Protein AF-0000000068178787 (afdb_homodimer)

InterPro domains:
  IPR001452 SH3 domain [PF00018] (269-313)
  IPR001452 SH3 domain [PR00452] (266-276)
  IPR001452 SH3 domain [PR00452] (280-295)
  IPR001452 SH3 domain [PR00452] (308-320)
  IPR001452 SH3 domain [PS50002] (263-321)
  IPR001452 SH3 domain [SM00326] (266-321)
  IPR004148 BAR domain [PF03114] (19-208)
  IPR027267 AH/BAR domain superfamily [G3DSA:1.20.1270.60] (7-211)
  IPR027267 AH/BAR domain superfamily [SSF103657] (19-208)
  IPR036028 SH3-like domain superfamily [SSF50044] (265-320)
  IPR050384 Endophilin/SH3RF [PTHR14167] (143-318)

Structure (mmCIF, N/CA/C/O backbone):
data_AF-0000000068178787-model_v1
#
loop_
_entity.id
_entity.type
_entity.pdbx_description
1 polymer Endophilin-A1
#
loop_
_atom_site.group_PDB
_atom_site.id
_atom_site.type_symbol
_atom_site.label_atom_id
_atom_site.label_alt_id
_atom_site.label_comp_id
_atom_site.label_asym_id
_atom_site.label_entity_id
_atom_site.label_seq_id
_atom_site.pdbx_PDB_ins_code
_atom_site.Cartn_x
_atom_site.Cartn_y
_atom_site.Cartn_z
_atom_site.occupancy
_atom_site.B_iso_or_equiv
_atom_site.auth_seq_id
_atom_site.auth_comp_id
_atom_site.auth_asym_id
_atom_site.auth_atom_id
_atom_site.pdbx_PDB_model_num
ATOM 1 N N . MET A 1 1 ? -10.25 -44.875 -16.156 1 37.03 1 MET A N 1
ATOM 2 C CA . MET A 1 1 ? -9.094 -44.156 -16.672 1 37.03 1 MET A CA 1
ATOM 3 C C . MET A 1 1 ? -9.484 -42.75 -17.156 1 37.03 1 MET A C 1
ATOM 5 O O . MET A 1 1 ? -8.742 -41.781 -16.984 1 37.03 1 MET A O 1
ATOM 9 N N . SER A 1 2 ? -10.695 -42.781 -17.656 1 43.5 2 SER A N 1
ATOM 10 C CA . SER A 1 2 ? -11.211 -41.562 -18.25 1 43.5 2 SER A CA 1
ATOM 11 C C . SER A 1 2 ? -11.438 -40.5 -17.172 1 43.5 2 SER A C 1
ATOM 13 O O . SER A 1 2 ? -11.094 -39.312 -17.375 1 43.5 2 SER A O 1
ATOM 15 N N . ARG A 1 3 ? -11.859 -41.031 -16.031 1 43.38 3 ARG A N 1
ATOM 16 C CA . ARG A 1 3 ? -12.227 -40.062 -15 1 43.38 3 ARG A CA 1
ATOM 17 C C . ARG A 1 3 ? -10.984 -39.469 -14.359 1 43.38 3 ARG A C 1
ATOM 19 O O . ARG A 1 3 ? -10.953 -38.281 -14.07 1 43.38 3 ARG A O 1
ATOM 26 N N . ILE A 1 4 ? -9.977 -40.219 -14.102 1 42.78 4 ILE A N 1
ATOM 27 C CA . ILE A 1 4 ? -8.727 -39.75 -13.5 1 42.78 4 ILE A CA 1
ATOM 28 C C . ILE A 1 4 ? -8.008 -38.812 -14.461 1 42.78 4 ILE A C 1
ATOM 30 O O . ILE A 1 4 ? -7.469 -37.781 -14.047 1 42.78 4 ILE A O 1
ATOM 34 N N . LYS A 1 5 ? -8.086 -39.188 -15.734 1 51.53 5 LYS A N 1
ATOM 35 C CA . LYS A 1 5 ? -7.512 -38.312 -16.75 1 51.53 5 LYS A CA 1
ATOM 36 C C . LYS A 1 5 ? -8.227 -36.969 -16.781 1 51.53 5 LYS A C 1
ATOM 38 O O . LYS A 1 5 ? -7.586 -35.906 -16.891 1 51.53 5 LYS A O 1
ATOM 43 N N . ALA A 1 6 ? -9.492 -37.125 -16.562 1 47.66 6 ALA A N 1
ATOM 44 C CA . ALA A 1 6 ? -10.297 -35.906 -16.578 1 47.66 6 ALA A CA 1
ATOM 45 C C . ALA A 1 6 ? -9.992 -35.031 -15.367 1 47.66 6 ALA A C 1
ATOM 47 O O . ALA A 1 6 ? -9.875 -33.812 -15.492 1 47.66 6 ALA A O 1
ATOM 48 N N . LYS A 1 7 ? -9.805 -35.719 -14.273 1 54.91 7 LYS A N 1
ATOM 49 C CA . LYS A 1 7 ? -9.508 -35 -13.047 1 54.91 7 LYS A CA 1
ATOM 50 C C . LYS A 1 7 ? -8.125 -34.344 -13.117 1 54.91 7 LYS A C 1
ATOM 52 O O . LYS A 1 7 ? -7.949 -33.188 -12.688 1 54.91 7 LYS A O 1
ATOM 57 N N . LEU A 1 8 ? -7.215 -35.094 -13.625 1 57.62 8 LEU A N 1
ATOM 58 C CA . LEU A 1 8 ? -5.867 -34.562 -13.766 1 57.62 8 LEU A CA 1
ATOM 59 C C . LEU A 1 8 ? -5.848 -33.375 -14.742 1 57.62 8 LEU A C 1
ATOM 61 O O . LEU A 1 8 ? -5.148 -32.406 -14.523 1 57.62 8 LEU A O 1
ATOM 65 N N . HIS A 1 9 ? -6.613 -33.625 -15.859 1 59.75 9 HIS A N 1
ATOM 66 C CA . HIS A 1 9 ? -6.688 -32.562 -16.844 1 59.75 9 HIS A CA 1
ATOM 67 C C . HIS A 1 9 ? -7.289 -31.297 -16.25 1 59.75 9 HIS A C 1
ATOM 69 O O . HIS A 1 9 ? -6.809 -30.203 -16.5 1 59.75 9 HIS A O 1
ATOM 75 N N . PHE A 1 10 ? -8.266 -31.5 -15.453 1 58.44 10 PHE A N 1
ATOM 76 C CA . PHE A 1 10 ? -8.922 -30.359 -14.82 1 58.44 10 PHE A CA 1
ATOM 77 C C . PHE A 1 10 ? -7.98 -29.672 -13.836 1 58.44 10 PHE A C 1
ATOM 79 O O . PHE A 1 10 ? -7.844 -28.453 -13.852 1 58.44 10 PHE A O 1
ATOM 86 N N . ASP A 1 11 ? -7.184 -30.406 -13.148 1 75.75 11 ASP A N 1
ATOM 87 C CA . ASP A 1 11 ? -6.285 -29.859 -12.141 1 75.75 11 ASP A CA 1
ATOM 88 C C . ASP A 1 11 ? -5.137 -29.078 -12.781 1 75.75 11 ASP A C 1
ATOM 90 O O . ASP A 1 11 ? -4.793 -27.984 -12.336 1 75.75 11 ASP A O 1
ATOM 94 N N . LEU A 1 12 ? -4.805 -29.562 -14 1 83.75 12 LEU A N 1
ATOM 95 C CA . LEU A 1 12 ? -3.68 -28.922 -14.664 1 83.75 12 LEU A CA 1
ATOM 96 C C . LEU A 1 12 ? -4.09 -27.562 -15.234 1 83.75 12 LEU A C 1
ATOM 98 O O . LEU A 1 12 ? -3.309 -26.609 -15.203 1 83.75 12 LEU A O 1
ATOM 102 N N . SER A 1 13 ? -5.285 -27.578 -15.766 1 86.81 13 SER A N 1
ATOM 103 C CA . SER A 1 13 ? -5.797 -26.328 -16.328 1 86.81 13 SER A CA 1
ATOM 104 C C . SER A 1 13 ? -5.961 -25.266 -15.25 1 86.81 13 SER A C 1
ATOM 106 O O . SER A 1 13 ? -5.594 -24.109 -15.453 1 86.81 13 SER A O 1
ATOM 108 N N . GLU A 1 14 ? -6.504 -25.656 -14.164 1 89.62 14 GLU A N 1
ATOM 109 C CA . GLU A 1 14 ? -6.688 -24.719 -13.047 1 89.62 14 GLU A CA 1
ATOM 110 C C . GLU A 1 14 ? -5.344 -24.266 -12.492 1 89.62 14 GLU A C 1
ATOM 112 O O . GLU A 1 14 ? -5.188 -23.094 -12.125 1 89.62 14 GLU A O 1
ATOM 117 N N . CYS A 1 15 ? -4.391 -25.188 -12.414 1 91.88 15 CYS A N 1
ATOM 118 C CA . CYS A 1 15 ? -3.045 -24.844 -11.969 1 91.88 15 CYS A CA 1
ATOM 119 C C . CYS A 1 15 ? -2.408 -23.812 -12.898 1 91.88 15 CYS A C 1
ATOM 121 O O . CYS A 1 15 ? -1.79 -22.844 -12.438 1 91.88 15 CYS A O 1
ATOM 123 N N . LYS A 1 16 ? -2.596 -24.031 -14.172 1 92.62 16 LYS A N 1
ATOM 124 C CA . LYS A 1 16 ? -2.055 -23.094 -15.156 1 92.62 16 LYS A CA 1
ATOM 125 C C . LYS A 1 16 ? -2.662 -21.703 -14.984 1 92.62 16 LYS A C 1
ATOM 127 O O . LYS A 1 16 ? -1.945 -20.703 -14.992 1 92.62 16 LYS A O 1
ATOM 132 N N . LYS A 1 17 ? -3.982 -21.625 -14.82 1 92.88 17 LYS A N 1
ATOM 133 C CA . LYS A 1 17 ? -4.676 -20.359 -14.641 1 92.88 17 LYS A CA 1
ATOM 134 C C . LYS A 1 17 ? -4.172 -19.625 -13.391 1 92.88 17 LYS A C 1
ATOM 136 O O . LYS A 1 17 ? -3.951 -18.422 -13.422 1 92.88 17 LYS A O 1
ATOM 141 N N . PHE A 1 18 ? -4.02 -20.375 -12.344 1 96.12 18 PHE A N 1
ATOM 142 C CA . PHE A 1 18 ? -3.562 -19.781 -11.086 1 96.12 18 PHE A CA 1
ATOM 143 C C . PHE A 1 18 ? -2.201 -19.125 -11.266 1 96.12 18 PHE A C 1
ATOM 145 O O . PHE A 1 18 ? -2.043 -17.938 -10.992 1 96.12 18 PHE A O 1
ATOM 152 N N . TYR A 1 19 ? -1.254 -19.859 -11.758 1 95.88 19 TYR A N 1
ATOM 153 C CA . TYR A 1 19 ? 0.117 -19.375 -11.828 1 95.88 19 TYR A CA 1
ATOM 154 C C . TYR A 1 19 ? 0.273 -18.344 -12.938 1 95.88 19 TYR A C 1
ATOM 156 O O . TYR A 1 19 ? 1.113 -17.438 -12.844 1 95.88 19 TYR A O 1
ATOM 164 N N . ALA A 1 20 ? -0.56 -18.438 -13.961 1 93.88 20 ALA A N 1
ATOM 165 C CA . ALA A 1 20 ? -0.489 -17.5 -15.07 1 93.88 20 ALA A CA 1
ATOM 166 C C . ALA A 1 20 ? -0.923 -16.094 -14.625 1 93.88 20 ALA A C 1
ATOM 168 O O . ALA A 1 20 ? -0.402 -15.094 -15.117 1 93.88 20 ALA A O 1
ATOM 169 N N . HIS A 1 21 ? -1.849 -15.992 -13.656 1 95.19 21 HIS A N 1
ATOM 170 C CA . HIS A 1 21 ? -2.412 -14.703 -13.273 1 95.19 21 HIS A CA 1
ATOM 171 C C . HIS A 1 21 ? -1.887 -14.25 -11.922 1 95.19 21 HIS A C 1
ATOM 173 O O . HIS A 1 21 ? -2.191 -13.141 -11.469 1 95.19 21 HIS A O 1
ATOM 179 N N . LEU A 1 22 ? -1.117 -15.031 -11.305 1 96.19 22 LEU A N 1
ATOM 180 C CA . LEU A 1 22 ? -0.628 -14.719 -9.969 1 96.19 22 LEU A CA 1
ATOM 181 C C . LEU A 1 22 ? 0.175 -13.422 -9.977 1 96.19 22 LEU A C 1
ATOM 183 O O . LEU A 1 22 ? -0.003 -12.57 -9.094 1 96.19 22 LEU A O 1
ATOM 187 N N . GLU A 1 23 ? 1.021 -13.273 -10.969 1 95.44 23 GLU A N 1
ATOM 188 C CA . GLU A 1 23 ? 1.86 -12.086 -11.039 1 95.44 23 GLU A CA 1
ATOM 189 C C . GLU A 1 23 ? 1.015 -10.82 -11.148 1 95.44 23 GLU A C 1
ATOM 191 O O . GLU A 1 23 ? 1.247 -9.852 -10.422 1 95.44 23 GLU A O 1
ATOM 196 N N . SER A 1 24 ? 0.072 -10.781 -12.031 1 92.62 24 SER A N 1
ATOM 197 C CA . SER A 1 24 ? -0.765 -9.602 -12.234 1 92.62 24 SER A CA 1
ATOM 198 C C . SER A 1 24 ? -1.575 -9.266 -10.992 1 92.62 24 SER A C 1
ATOM 200 O O . SER A 1 24 ? -1.652 -8.109 -10.586 1 92.62 24 SER A O 1
ATOM 202 N N . LYS A 1 25 ? -2.125 -10.273 -10.352 1 93.81 25 LYS A N 1
ATOM 203 C CA . LYS A 1 25 ? -2.957 -10.062 -9.172 1 93.81 25 LYS A CA 1
ATOM 204 C C . LYS A 1 25 ? -2.121 -9.586 -7.988 1 93.81 25 LYS A C 1
ATOM 206 O O . LYS A 1 25 ? -2.533 -8.68 -7.258 1 93.81 25 LYS A O 1
ATOM 211 N N . MET A 1 26 ? -0.993 -10.188 -7.797 1 95.06 26 MET A N 1
ATOM 212 C CA . MET A 1 26 ? -0.122 -9.797 -6.691 1 95.06 26 MET A CA 1
ATOM 213 C C . MET A 1 26 ? 0.46 -8.406 -6.922 1 95.06 26 MET A C 1
ATOM 215 O O . MET A 1 26 ? 0.649 -7.641 -5.973 1 95.06 26 MET A O 1
ATOM 219 N N . THR A 1 27 ? 0.752 -8.078 -8.164 1 92.19 27 THR A N 1
ATOM 220 C CA . THR A 1 27 ? 1.307 -6.77 -8.492 1 92.19 27 THR A CA 1
ATOM 221 C C . THR A 1 27 ? 0.309 -5.664 -8.156 1 92.19 27 THR A C 1
ATOM 223 O O . THR A 1 27 ? 0.702 -4.566 -7.75 1 92.19 27 THR A O 1
ATOM 226 N N . ARG A 1 28 ? -0.968 -5.906 -8.234 1 89.62 28 ARG A N 1
ATOM 227 C CA . ARG A 1 28 ? -1.987 -4.938 -7.848 1 89.62 28 ARG A CA 1
ATOM 228 C C . ARG A 1 28 ? -1.914 -4.629 -6.355 1 89.62 28 ARG A C 1
ATOM 230 O O . ARG A 1 28 ? -2.199 -3.506 -5.934 1 89.62 28 ARG A O 1
ATOM 237 N N . VAL A 1 29 ? -1.567 -5.621 -5.598 1 92.88 29 VAL A N 1
ATOM 238 C CA . VAL A 1 29 ? -1.413 -5.445 -4.156 1 92.88 29 VAL A CA 1
ATOM 239 C C . VAL A 1 29 ? -0.143 -4.648 -3.867 1 92.88 29 VAL A C 1
ATOM 241 O O . VAL A 1 29 ? -0.14 -3.768 -3.006 1 92.88 29 VAL A O 1
ATOM 244 N N . LEU A 1 30 ? 0.899 -4.969 -4.656 1 92.62 30 LEU A N 1
ATOM 245 C CA . LEU A 1 30 ? 2.209 -4.367 -4.43 1 92.62 30 LEU A CA 1
ATOM 246 C C . LEU A 1 30 ? 2.244 -2.928 -4.938 1 92.62 30 LEU A C 1
ATOM 248 O O . LEU A 1 30 ? 2.85 -2.059 -4.309 1 92.62 30 LEU A O 1
ATOM 252 N N . ARG A 1 31 ? 1.591 -2.738 -6.086 1 87.88 31 ARG A N 1
ATOM 253 C CA . ARG A 1 31 ? 1.564 -1.456 -6.781 1 87.88 31 ARG A CA 1
ATOM 254 C C . ARG A 1 31 ? 0.132 -1.023 -7.078 1 87.88 31 ARG A C 1
ATOM 256 O O . ARG A 1 31 ? -0.305 -1.052 -8.227 1 87.88 31 ARG A O 1
ATOM 263 N N . PRO A 1 32 ? -0.555 -0.647 -5.949 1 79.81 32 PRO A N 1
ATOM 264 C CA . PRO A 1 32 ? -1.96 -0.293 -6.156 1 79.81 32 PRO A CA 1
ATOM 265 C C . PRO A 1 32 ? -2.131 0.963 -7.008 1 79.81 32 PRO A C 1
ATOM 267 O O . PRO A 1 32 ? -3.221 1.217 -7.531 1 79.81 32 PRO A O 1
ATOM 270 N N . THR A 1 33 ? -1.214 1.48 -7.805 1 58.75 33 THR A N 1
ATOM 271 C CA . THR A 1 33 ? -1.286 2.793 -8.438 1 58.75 33 THR A CA 1
ATOM 272 C C . THR A 1 33 ? -2.535 2.908 -9.305 1 58.75 33 THR A C 1
ATOM 274 O O . THR A 1 33 ? -3.121 1.896 -9.695 1 58.75 33 THR A O 1
ATOM 277 N N . ARG A 1 34 ? -2.863 4.242 -9.664 1 49.75 34 ARG A N 1
ATOM 278 C CA . ARG A 1 34 ? -3.979 4.859 -10.375 1 49.75 34 ARG A CA 1
ATOM 279 C C . ARG A 1 34 ? -4.242 4.156 -11.703 1 49.75 34 ARG A C 1
ATOM 281 O O . ARG A 1 34 ? -3.307 3.824 -12.43 1 49.75 34 ARG A O 1
ATOM 288 N N . HIS A 1 35 ? -5.238 3.367 -11.789 1 40.91 35 HIS A N 1
ATOM 289 C CA . HIS A 1 35 ? -5.684 2.779 -13.047 1 40.91 35 HIS A CA 1
ATOM 290 C C . HIS A 1 35 ? -5.293 3.652 -14.234 1 40.91 35 HIS A C 1
ATOM 292 O O . HIS A 1 35 ? -5.566 3.303 -15.383 1 40.91 35 HIS A O 1
ATOM 298 N N . LEU A 1 36 ? -5.613 5.098 -14.031 1 37.09 36 LEU A N 1
ATOM 299 C CA . LEU A 1 36 ? -5.914 5.582 -15.375 1 37.09 36 LEU A CA 1
ATOM 300 C C . LEU A 1 36 ? -4.852 5.121 -16.375 1 37.09 36 LEU A C 1
ATOM 302 O O . LEU A 1 36 ? -5.18 4.625 -17.453 1 37.09 36 LEU A O 1
ATOM 306 N N . HIS A 1 37 ? -3.814 6.078 -16.531 1 34.56 37 HIS A N 1
ATOM 307 C CA . HIS A 1 37 ? -3.27 6.188 -17.891 1 34.56 37 HIS A CA 1
ATOM 308 C C . HIS A 1 37 ? -2.559 4.906 -18.297 1 34.56 37 HIS A C 1
ATOM 310 O O . HIS A 1 37 ? -2.818 4.367 -19.375 1 34.56 37 HIS A O 1
ATOM 316 N N . SER A 1 38 ? -1.094 4.938 -18.25 1 33.56 38 SER A N 1
ATOM 317 C CA . SER A 1 38 ? -0.209 4.273 -19.203 1 33.56 38 SER A CA 1
ATOM 318 C C . SER A 1 38 ? -0.118 2.779 -18.922 1 33.56 38 SER A C 1
ATOM 320 O O . SER A 1 38 ? 0.329 2.369 -17.844 1 33.56 38 SER A O 1
ATOM 322 N N . GLN A 1 39 ? -1.189 1.988 -19.094 1 35.25 39 GLN A N 1
ATOM 323 C CA . GLN A 1 39 ? -0.783 0.656 -19.516 1 35.25 39 GLN A CA 1
ATOM 324 C C . GLN A 1 39 ? 0.658 0.658 -20.031 1 35.25 39 GLN A C 1
ATOM 326 O O . GLN A 1 39 ? 0.902 0.819 -21.219 1 35.25 39 GLN A O 1
ATOM 331 N N . VAL A 1 40 ? 1.547 1.352 -19.547 1 34.66 40 VAL A N 1
ATOM 332 C CA . VAL A 1 40 ? 2.861 1.039 -20.094 1 34.66 40 VAL A CA 1
ATOM 333 C C . VAL A 1 40 ? 3.078 -0.472 -20.078 1 34.66 40 VAL A C 1
ATOM 335 O O . VAL A 1 40 ? 3.076 -1.102 -19.031 1 34.66 40 VAL A O 1
ATOM 338 N N . PRO A 1 41 ? 2.582 -1.075 -21.094 1 33.91 41 PRO A N 1
ATOM 339 C CA . PRO A 1 41 ? 3.045 -2.463 -21.188 1 33.91 41 PRO A CA 1
ATOM 340 C C . PRO A 1 41 ? 4.371 -2.688 -20.453 1 33.91 41 PRO A C 1
ATOM 342 O O . PRO A 1 41 ? 5.234 -1.809 -20.453 1 33.91 41 PRO A O 1
ATOM 345 N N . LEU A 1 42 ? 4.352 -3.494 -19.328 1 37.94 42 LEU A N 1
ATOM 346 C CA . LEU A 1 42 ? 5.691 -3.979 -19.016 1 37.94 42 LEU A CA 1
ATOM 347 C C . LEU A 1 42 ? 6.551 -4.047 -20.281 1 37.94 42 LEU A C 1
ATOM 349 O O . LEU A 1 42 ? 6.27 -4.832 -21.188 1 37.94 42 LEU A O 1
ATOM 353 N N . LEU A 1 43 ? 6.781 -3 -20.969 1 35.72 43 LEU A N 1
ATOM 354 C CA . LEU A 1 43 ? 7.676 -3.174 -22.109 1 35.72 43 LEU A CA 1
ATOM 355 C C . LEU A 1 43 ? 8.664 -4.309 -21.859 1 35.72 43 LEU A C 1
ATOM 357 O O . LEU A 1 43 ? 9.172 -4.461 -20.734 1 35.72 43 LEU A O 1
ATOM 361 N N . LYS A 1 44 ? 8.602 -5.359 -22.688 1 36 44 LYS A N 1
ATOM 362 C CA . LYS A 1 44 ? 9.586 -6.43 -22.844 1 36 44 LYS A CA 1
ATOM 363 C C . LYS A 1 44 ? 10.969 -5.988 -22.359 1 36 44 LYS A C 1
ATOM 365 O O . LYS A 1 44 ? 11.883 -6.805 -22.25 1 36 44 LYS A O 1
ATOM 370 N N . ASN A 1 45 ? 11.477 -4.727 -22.781 1 34.91 45 ASN A N 1
ATOM 371 C CA . ASN A 1 45 ? 12.859 -4.441 -22.438 1 34.91 45 ASN A CA 1
ATOM 372 C C . ASN A 1 45 ? 13.039 -4.203 -20.938 1 34.91 45 ASN A C 1
ATOM 374 O O . ASN A 1 45 ? 12.086 -3.809 -20.25 1 34.91 45 ASN A O 1
ATOM 378 N N . ASN A 1 46 ? 14.117 -4.664 -20.281 1 35.69 46 ASN A N 1
ATOM 379 C CA . ASN A 1 46 ? 14.719 -4.672 -18.953 1 35.69 46 ASN A CA 1
ATOM 380 C C . ASN A 1 46 ? 14.375 -3.404 -18.172 1 35.69 46 ASN A C 1
ATOM 382 O O . ASN A 1 46 ? 15.062 -3.061 -17.203 1 35.69 46 ASN A O 1
ATOM 386 N N . LYS A 1 47 ? 13.898 -2.369 -18.828 1 39.88 47 LYS A N 1
ATOM 387 C CA . LYS A 1 47 ? 13.914 -1.186 -17.984 1 39.88 47 LYS A CA 1
ATOM 388 C C . LYS A 1 47 ? 12.797 -1.243 -16.938 1 39.88 47 LYS A C 1
ATOM 390 O O . LYS A 1 47 ? 11.617 -1.322 -17.281 1 39.88 47 LYS A O 1
ATOM 395 N N . GLN A 1 48 ? 12.883 -1.915 -15.781 1 45.59 48 GLN A N 1
ATOM 396 C CA . GLN A 1 48 ? 12.148 -1.765 -14.539 1 45.59 48 GLN A CA 1
ATOM 397 C C . GLN A 1 48 ? 11.438 -0.413 -14.477 1 45.59 48 GLN A C 1
ATOM 399 O O . GLN A 1 48 ? 12.086 0.628 -14.359 1 45.59 48 GLN A O 1
ATOM 404 N N . GLU A 1 49 ? 10.555 -0.09 -15.219 1 52.34 49 GLU A N 1
ATOM 405 C CA . GLU A 1 49 ? 9.852 1.187 -15.102 1 52.34 49 GLU A CA 1
ATOM 406 C C . GLU A 1 49 ? 9.578 1.533 -13.641 1 52.34 49 GLU A C 1
ATOM 408 O O . GLU A 1 49 ? 9.109 0.691 -12.875 1 52.34 49 GLU A O 1
ATOM 413 N N . ASN A 1 50 ? 10.32 2.469 -13.102 1 64.25 50 ASN A N 1
ATOM 414 C CA . ASN A 1 50 ? 10.32 3.004 -11.742 1 64.25 50 ASN A CA 1
ATOM 415 C C . ASN A 1 50 ? 8.922 3.396 -11.289 1 64.25 50 ASN A C 1
ATOM 417 O O . ASN A 1 50 ? 8.336 4.34 -11.82 1 64.25 50 ASN A O 1
ATOM 421 N N . TYR A 1 51 ? 8.094 2.449 -10.75 1 81.19 51 TYR A N 1
ATOM 422 C CA . TYR A 1 51 ? 6.812 2.756 -10.133 1 81.19 51 TYR A CA 1
ATOM 423 C C . TYR A 1 51 ? 6.949 3.885 -9.117 1 81.19 51 TYR A C 1
ATOM 425 O O . TYR A 1 51 ? 7.867 3.879 -8.297 1 81.19 51 TYR A O 1
ATOM 433 N N . ASN A 1 52 ? 6.109 4.836 -9.398 1 84.56 52 ASN A N 1
ATOM 434 C CA . ASN A 1 52 ? 6.105 5.949 -8.453 1 84.56 52 ASN A CA 1
ATOM 435 C C . ASN A 1 52 ? 5.195 5.68 -7.266 1 84.56 52 ASN A C 1
ATOM 437 O O . ASN A 1 52 ? 3.992 5.945 -7.324 1 84.56 52 ASN A O 1
ATOM 441 N N . TYR A 1 53 ? 5.758 5.215 -6.242 1 91.38 53 TYR A N 1
ATOM 442 C CA . TYR A 1 53 ? 5.012 4.914 -5.027 1 91.38 53 TYR A CA 1
ATOM 443 C C . TYR A 1 53 ? 4.449 6.184 -4.402 1 91.38 53 TYR A C 1
ATOM 445 O O . TYR A 1 53 ? 5.074 7.246 -4.469 1 91.38 53 TYR A O 1
ATOM 453 N N . GLU A 1 54 ? 3.273 6.125 -3.828 1 91.94 54 GLU A N 1
ATOM 454 C CA . GLU A 1 54 ? 2.609 7.281 -3.234 1 91.94 54 GLU A CA 1
ATOM 455 C C . GLU A 1 54 ? 3.477 7.922 -2.156 1 91.94 54 GLU A C 1
ATOM 457 O O . GLU A 1 54 ? 3.4 9.133 -1.927 1 91.94 54 GLU A O 1
ATOM 462 N N . GLU A 1 55 ? 4.32 7.113 -1.508 1 95 55 GLU A N 1
ATOM 463 C CA . GLU A 1 55 ? 5.234 7.629 -0.493 1 95 55 GLU A CA 1
ATOM 464 C C . GLU A 1 55 ? 6.18 8.672 -1.082 1 95 55 GLU A C 1
ATOM 466 O O . GLU A 1 55 ? 6.566 9.625 -0.4 1 95 55 GLU A O 1
ATOM 471 N N . LYS A 1 56 ? 6.562 8.5 -2.342 1 93.25 56 LYS A N 1
ATOM 472 C CA . LYS A 1 56 ? 7.441 9.477 -2.98 1 93.25 56 LYS A CA 1
ATOM 473 C C . LYS A 1 56 ? 6.738 10.82 -3.15 1 93.25 56 LYS A C 1
ATOM 475 O O . LYS A 1 56 ? 7.336 11.875 -2.914 1 93.25 56 LYS A O 1
ATOM 480 N N . SER A 1 57 ? 5.477 10.734 -3.576 1 91.31 57 SER A N 1
ATOM 481 C CA . SER A 1 57 ? 4.688 11.953 -3.684 1 91.31 57 SER A CA 1
ATOM 482 C C . SER A 1 57 ? 4.516 12.625 -2.324 1 91.31 57 SER A C 1
ATOM 484 O O . SER A 1 57 ? 4.578 13.852 -2.219 1 91.31 57 SER A O 1
ATOM 486 N N . PHE A 1 58 ? 4.277 11.844 -1.333 1 96.5 58 PHE A N 1
ATOM 487 C CA . PHE A 1 58 ? 4.129 12.367 0.019 1 96.5 58 PHE A CA 1
ATOM 488 C C . PHE A 1 58 ? 5.418 13.031 0.488 1 96.5 58 PHE A C 1
ATOM 490 O O . PHE A 1 58 ? 5.383 14.094 1.112 1 96.5 58 PHE A O 1
ATOM 497 N N . VAL A 1 59 ? 6.574 12.43 0.173 1 96.69 59 VAL A N 1
ATOM 498 C CA . VAL A 1 59 ? 7.883 12.992 0.492 1 96.69 59 VAL A CA 1
ATOM 499 C C . VAL A 1 59 ? 8.039 14.352 -0.186 1 96.69 59 VAL A C 1
ATOM 501 O O . VAL A 1 59 ? 8.516 15.312 0.431 1 96.69 59 VAL A O 1
ATOM 504 N N . GLY A 1 60 ? 7.637 14.422 -1.429 1 93.62 60 GLY A N 1
ATOM 505 C CA . GLY A 1 60 ? 7.68 15.695 -2.129 1 93.62 60 GLY A CA 1
ATOM 506 C C . GLY A 1 60 ? 6.855 16.781 -1.453 1 93.62 60 GLY A C 1
ATOM 507 O O . GLY A 1 60 ? 7.309 17.906 -1.315 1 93.62 60 GLY A O 1
ATOM 508 N N . TYR A 1 61 ? 5.676 16.359 -0.971 1 95.06 61 TYR A N 1
ATOM 509 C CA . TYR A 1 61 ? 4.805 17.281 -0.24 1 95.06 61 TYR A CA 1
ATOM 510 C C . TYR A 1 61 ? 5.477 17.766 1.039 1 95.06 61 TYR A C 1
ATOM 512 O O . TYR A 1 61 ? 5.488 18.969 1.322 1 95.06 61 TYR A O 1
ATOM 520 N N . LEU A 1 62 ? 6.07 16.844 1.785 1 96.88 62 LEU A N 1
ATOM 521 C CA . LEU A 1 62 ? 6.711 17.188 3.051 1 96.88 62 LEU A CA 1
ATOM 522 C C . LEU A 1 62 ? 7.91 18.094 2.826 1 96.88 62 LEU A C 1
ATOM 524 O O . LEU A 1 62 ? 8.109 19.062 3.57 1 96.88 62 LEU A O 1
ATOM 528 N N . LYS A 1 63 ? 8.688 17.859 1.814 1 95.19 63 LYS A N 1
ATOM 529 C CA . LYS A 1 63 ? 9.898 18.625 1.527 1 95.19 63 LYS A CA 1
ATOM 530 C C . LYS A 1 63 ? 9.578 20.078 1.23 1 95.19 63 LYS A C 1
ATOM 532 O O . LYS A 1 63 ? 10.344 20.984 1.587 1 95.19 63 LYS A O 1
ATOM 537 N N . ARG A 1 64 ? 8.461 20.297 0.64 1 93 64 ARG A N 1
ATOM 538 C CA . ARG A 1 64 ? 8.047 21.656 0.329 1 93 64 ARG A CA 1
ATOM 539 C C . ARG A 1 64 ? 7.898 22.484 1.6 1 93 64 ARG A C 1
ATOM 541 O O . ARG A 1 64 ? 8.25 23.672 1.618 1 93 64 ARG A O 1
ATOM 548 N N . PHE A 1 65 ? 7.48 21.828 2.609 1 92.44 65 PHE A N 1
ATOM 549 C CA . PHE A 1 65 ? 7.195 22.578 3.828 1 92.44 65 PHE A CA 1
ATOM 550 C C . PHE A 1 65 ? 8.414 22.594 4.742 1 92.44 65 PHE A C 1
ATOM 552 O O . PHE A 1 65 ? 8.492 23.422 5.656 1 92.44 65 PHE A O 1
ATOM 559 N N . CYS A 1 66 ? 9.344 21.766 4.559 1 90.19 66 CYS A N 1
ATOM 560 C CA . CYS A 1 66 ? 10.602 21.828 5.309 1 90.19 66 CYS A CA 1
ATOM 561 C C . CYS A 1 66 ? 11.344 23.125 5.023 1 90.19 66 CYS A C 1
ATOM 563 O O . CYS A 1 66 ? 12.023 23.656 5.898 1 90.19 66 CYS A O 1
ATOM 565 N N . ASP A 1 67 ? 11.125 23.656 3.908 1 83.12 67 ASP A N 1
ATOM 566 C CA . ASP A 1 67 ? 11.82 24.875 3.496 1 83.12 67 ASP A CA 1
ATOM 567 C C . ASP A 1 67 ? 11.109 26.125 4.023 1 83.12 67 ASP A C 1
ATOM 569 O O . ASP A 1 67 ? 11.742 27.156 4.246 1 83.12 67 ASP A O 1
ATOM 573 N N . SER A 1 68 ? 9.852 25.953 4.289 1 84.44 68 SER A N 1
ATOM 574 C CA . SER A 1 68 ? 9.055 27.125 4.59 1 84.44 68 SER A CA 1
ATOM 575 C C . SER A 1 68 ? 8.742 27.219 6.082 1 84.44 68 SER A C 1
ATOM 577 O O . SER A 1 68 ? 8.508 28.312 6.605 1 84.44 68 SER A O 1
ATOM 579 N N . LEU A 1 69 ? 8.703 26.062 6.699 1 87.44 69 LEU A N 1
ATOM 580 C CA . LEU A 1 69 ? 8.367 26.062 8.117 1 87.44 69 LEU A CA 1
ATOM 581 C C . LEU A 1 69 ? 9.625 26.141 8.977 1 87.44 69 LEU A C 1
ATOM 583 O O . LEU A 1 69 ? 10.734 25.891 8.5 1 87.44 69 LEU A O 1
ATOM 587 N N . THR A 1 70 ? 9.43 26.656 10.188 1 83.69 70 THR A N 1
ATOM 588 C CA . THR A 1 70 ? 10.523 26.75 11.148 1 83.69 70 THR A CA 1
ATOM 589 C C . THR A 1 70 ? 10.148 26.078 12.469 1 83.69 70 THR A C 1
ATOM 591 O O . THR A 1 70 ? 9.016 25.625 12.633 1 83.69 70 THR A O 1
ATOM 594 N N . GLY A 1 71 ? 11.164 25.797 13.328 1 88.19 71 GLY A N 1
ATOM 595 C CA . GLY A 1 71 ? 10.914 25.266 14.648 1 88.19 71 GLY A CA 1
ATOM 596 C C . GLY A 1 71 ? 11.023 23.75 14.711 1 88.19 71 GLY A C 1
ATOM 597 O O . GLY A 1 71 ? 11.672 23.141 13.859 1 88.19 71 GLY A O 1
ATOM 598 N N . HIS A 1 72 ? 10.469 23.203 15.719 1 93.62 72 HIS A N 1
ATOM 599 C CA . HIS A 1 72 ? 10.586 21.766 15.961 1 93.62 72 HIS A CA 1
ATOM 600 C C . HIS A 1 72 ? 9.648 20.969 15.047 1 93.62 72 HIS A C 1
ATOM 602 O O . HIS A 1 72 ? 9.906 19.812 14.758 1 93.62 72 HIS A O 1
ATOM 608 N N . VAL A 1 73 ? 8.609 21.641 14.562 1 94.62 73 VAL A N 1
ATOM 609 C CA . VAL A 1 73 ? 7.723 20.984 13.602 1 94.62 73 VAL A CA 1
ATOM 610 C C . VAL A 1 73 ? 8.484 20.703 12.312 1 94.62 73 VAL A C 1
ATOM 612 O O . VAL A 1 73 ? 8.32 19.641 11.711 1 94.62 73 VAL A O 1
ATOM 615 N N . ARG A 1 74 ? 9.25 21.641 11.883 1 94.5 74 ARG A N 1
ATOM 616 C CA . ARG A 1 74 ? 10.086 21.422 10.703 1 94.5 74 ARG A CA 1
ATOM 617 C C . ARG A 1 74 ? 10.984 20.203 10.883 1 94.5 74 ARG A C 1
ATOM 619 O O . ARG A 1 74 ? 11.125 19.391 9.969 1 94.5 74 ARG A O 1
ATOM 626 N N . GLU A 1 75 ? 11.602 20.094 12.055 1 96.19 75 GLU A N 1
ATOM 627 C CA . GLU A 1 75 ? 12.453 18.953 12.352 1 96.19 75 GLU A CA 1
ATOM 628 C C . GLU A 1 75 ? 11.672 17.641 12.266 1 96.19 75 GLU A C 1
ATOM 630 O O . GLU A 1 75 ? 12.18 16.641 11.758 1 96.19 75 GLU A O 1
ATOM 635 N N . ALA A 1 76 ? 10.5 17.703 12.82 1 97.94 76 ALA A N 1
ATOM 636 C CA . ALA A 1 76 ? 9.633 16.531 12.773 1 97.94 76 ALA A CA 1
ATOM 637 C C . ALA A 1 76 ? 9.336 16.125 11.328 1 97.94 76 ALA A C 1
ATOM 639 O O . ALA A 1 76 ? 9.391 14.945 10.984 1 97.94 76 ALA A O 1
ATOM 640 N N . ILE A 1 77 ? 9.039 17.109 10.508 1 97.56 77 ILE A N 1
ATOM 641 C CA . ILE A 1 77 ? 8.727 16.859 9.109 1 97.56 77 ILE A CA 1
ATOM 642 C C . ILE A 1 77 ? 9.953 16.297 8.398 1 97.56 77 ILE A C 1
ATOM 644 O O . ILE A 1 77 ? 9.836 15.375 7.586 1 97.56 77 ILE A O 1
ATOM 648 N N . GLN A 1 78 ? 11.078 16.797 8.711 1 97.5 78 GLN A N 1
ATOM 649 C CA . GLN A 1 78 ? 12.32 16.297 8.117 1 97.5 78 GLN A CA 1
ATOM 650 C C . GLN A 1 78 ? 12.531 14.82 8.461 1 97.5 78 GLN A C 1
ATOM 652 O O . GLN A 1 78 ? 12.969 14.039 7.609 1 97.5 78 GLN A O 1
ATOM 657 N N . ALA A 1 79 ? 12.281 14.5 9.703 1 98.25 79 ALA A N 1
ATOM 658 C CA . ALA A 1 79 ? 12.383 13.109 10.117 1 98.25 79 ALA A CA 1
ATOM 659 C C . ALA A 1 79 ? 11.414 12.227 9.328 1 98.25 79 ALA A C 1
ATOM 661 O O . ALA A 1 79 ? 11.766 11.117 8.93 1 98.25 79 ALA A O 1
ATOM 662 N N . MET A 1 80 ? 10.258 12.719 9.125 1 98.38 80 MET A N 1
ATOM 663 C CA . MET A 1 80 ? 9.25 11.977 8.367 1 98.38 80 MET A CA 1
ATOM 664 C C . MET A 1 80 ? 9.695 11.797 6.918 1 98.38 80 MET A C 1
ATOM 666 O O . MET A 1 80 ? 9.477 10.734 6.324 1 98.38 80 MET A O 1
ATOM 670 N N . VAL A 1 81 ? 10.273 12.836 6.305 1 98.06 81 VAL A N 1
ATOM 671 C CA . VAL A 1 81 ? 10.773 12.781 4.934 1 98.06 81 VAL A CA 1
ATOM 672 C C . VAL A 1 81 ? 11.734 11.609 4.785 1 98.06 81 VAL A C 1
ATOM 674 O O . VAL A 1 81 ? 11.602 10.797 3.865 1 98.06 81 VAL A O 1
ATOM 677 N N . ALA A 1 82 ? 12.656 11.5 5.684 1 97.94 82 ALA A N 1
ATOM 678 C CA . ALA A 1 82 ? 13.672 10.445 5.625 1 97.94 82 ALA A CA 1
ATOM 679 C C . ALA A 1 82 ? 13.031 9.062 5.711 1 97.94 82 ALA A C 1
ATOM 681 O O . ALA A 1 82 ? 13.375 8.164 4.945 1 97.94 82 ALA A O 1
ATOM 682 N N . THR A 1 83 ? 12.133 8.953 6.594 1 98.69 83 THR A N 1
ATOM 683 C CA . THR A 1 83 ? 11.508 7.656 6.824 1 98.69 83 THR A CA 1
ATOM 684 C C . THR A 1 83 ? 10.641 7.246 5.633 1 98.69 83 THR A C 1
ATOM 686 O O . THR A 1 83 ? 10.734 6.117 5.152 1 98.69 83 THR A O 1
ATOM 689 N N . TYR A 1 84 ? 9.836 8.133 5.129 1 98.44 84 TYR A N 1
ATOM 690 C CA . TYR A 1 84 ? 8.945 7.777 4.031 1 98.44 84 TYR A CA 1
ATOM 691 C C . TYR A 1 84 ? 9.727 7.559 2.742 1 98.44 84 TYR A C 1
ATOM 693 O O . TYR A 1 84 ? 9.32 6.766 1.889 1 98.44 84 TYR A O 1
ATOM 701 N N . GLN A 1 85 ? 10.828 8.234 2.604 1 97.94 85 GLN A N 1
ATOM 702 C CA . GLN A 1 85 ? 11.719 7.918 1.493 1 97.94 85 GLN A CA 1
ATOM 703 C C . GLN A 1 85 ? 12.258 6.492 1.607 1 97.94 85 GLN A C 1
ATOM 705 O O . GLN A 1 85 ? 12.312 5.762 0.616 1 97.94 85 GLN A O 1
ATOM 710 N N . GLN A 1 86 ? 12.648 6.152 2.766 1 98.56 86 GLN A N 1
ATOM 711 C CA . GLN A 1 86 ? 13.133 4.801 3.016 1 98.56 86 GLN A CA 1
ATOM 712 C C . GLN A 1 86 ? 12.055 3.764 2.711 1 98.56 86 GLN A C 1
ATOM 714 O O . GLN A 1 86 ? 12.344 2.705 2.15 1 98.56 86 GLN A O 1
ATOM 719 N N . ILE A 1 87 ? 10.836 4.094 3.096 1 98.5 87 ILE A N 1
ATOM 720 C CA . ILE A 1 87 ? 9.727 3.17 2.861 1 98.5 87 ILE A CA 1
ATOM 721 C C . ILE A 1 87 ? 9.531 2.967 1.36 1 98.5 87 ILE A C 1
ATOM 723 O O . ILE A 1 87 ? 9.32 1.843 0.902 1 98.5 87 ILE A O 1
ATOM 727 N N . ALA A 1 88 ? 9.586 4.012 0.591 1 96.56 88 ALA A N 1
ATOM 728 C CA . ALA A 1 88 ? 9.477 3.904 -0.861 1 96.56 88 ALA A CA 1
ATOM 729 C C . ALA A 1 88 ? 10.578 3.014 -1.431 1 96.56 88 ALA A C 1
ATOM 731 O O . ALA A 1 88 ? 10.32 2.182 -2.305 1 96.56 88 ALA A O 1
ATOM 732 N N . ASP A 1 89 ? 11.727 3.139 -0.962 1 97.38 89 ASP A N 1
ATOM 733 C CA . ASP A 1 89 ? 12.859 2.334 -1.422 1 97.38 89 ASP A CA 1
ATOM 734 C C . ASP A 1 89 ? 12.672 0.864 -1.051 1 97.38 89 ASP A C 1
ATOM 736 O O . ASP A 1 89 ? 12.992 -0.027 -1.841 1 97.38 89 ASP A O 1
ATOM 740 N N . LEU A 1 90 ? 12.227 0.673 0.154 1 98.19 90 LEU A N 1
ATOM 741 C CA . LEU A 1 90 ? 11.977 -0.69 0.609 1 98.19 90 LEU A CA 1
ATOM 742 C C . LEU A 1 90 ? 10.914 -1.363 -0.253 1 98.19 90 LEU A C 1
ATOM 744 O O . LEU A 1 90 ? 11.016 -2.557 -0.548 1 98.19 90 LEU A O 1
ATOM 748 N N . LYS A 1 91 ? 9.883 -0.602 -0.613 1 96.69 91 LYS A N 1
ATOM 749 C CA . LYS A 1 91 ? 8.852 -1.142 -1.503 1 96.69 91 LYS A CA 1
ATOM 750 C C . LYS A 1 91 ? 9.445 -1.521 -2.857 1 96.69 91 LYS A C 1
ATOM 752 O O . LYS A 1 91 ? 9.102 -2.564 -3.42 1 96.69 91 LYS A O 1
ATOM 757 N N . SER A 1 92 ? 10.305 -0.675 -3.387 1 95 92 SER A N 1
ATOM 758 C CA . SER A 1 92 ? 10.969 -0.958 -4.652 1 95 92 SER A CA 1
ATOM 759 C C . SER A 1 92 ? 11.805 -2.23 -4.562 1 95 92 SER A C 1
ATOM 761 O O . SER A 1 92 ? 11.789 -3.059 -5.477 1 95 92 SER A O 1
ATOM 763 N N . GLN A 1 93 ? 12.516 -2.4 -3.508 1 97 93 GLN A N 1
ATOM 764 C CA . GLN A 1 93 ? 13.32 -3.596 -3.289 1 97 93 GLN A CA 1
ATOM 765 C C . GLN A 1 93 ? 12.445 -4.844 -3.191 1 97 93 GLN A C 1
ATOM 767 O O . GLN A 1 93 ? 12.773 -5.879 -3.771 1 97 93 GLN A O 1
ATOM 772 N N . ARG A 1 94 ? 11.391 -4.711 -2.406 1 97.5 94 ARG A N 1
ATOM 773 C CA . ARG A 1 94 ? 10.445 -5.816 -2.277 1 97.5 94 ARG A CA 1
ATOM 774 C C . ARG A 1 94 ? 9.93 -6.258 -3.643 1 97.5 94 ARG A C 1
ATOM 776 O O . ARG A 1 94 ? 9.898 -7.457 -3.939 1 97.5 94 ARG A O 1
ATOM 783 N N . ASP A 1 95 ? 9.547 -5.312 -4.477 1 95.94 95 ASP A N 1
ATOM 784 C CA . ASP A 1 95 ? 9 -5.613 -5.797 1 95.94 95 ASP A CA 1
ATOM 785 C C . ASP A 1 95 ? 10.047 -6.266 -6.691 1 95.94 95 ASP A C 1
ATOM 787 O O . ASP A 1 95 ? 9.734 -7.176 -7.465 1 95.94 95 ASP A O 1
ATOM 791 N N . SER A 1 96 ? 11.258 -5.766 -6.609 1 95.38 96 SER A N 1
ATOM 792 C CA . SER A 1 96 ? 12.352 -6.371 -7.363 1 95.38 96 SER A CA 1
ATOM 793 C C . SER A 1 96 ? 12.578 -7.82 -6.945 1 95.38 96 SER A C 1
ATOM 795 O O . SER A 1 96 ? 12.75 -8.695 -7.797 1 95.38 96 SER A O 1
ATOM 797 N N . ASN A 1 97 ? 12.555 -8.062 -5.629 1 96.94 97 ASN A N 1
ATOM 798 C CA . ASN A 1 97 ? 12.703 -9.414 -5.109 1 96.94 97 ASN A CA 1
ATOM 799 C C . ASN A 1 97 ? 11.57 -10.328 -5.586 1 96.94 97 ASN A C 1
ATOM 801 O O . ASN A 1 97 ? 11.805 -11.484 -5.938 1 96.94 97 ASN A O 1
ATOM 805 N N . MET A 1 98 ? 10.367 -9.812 -5.598 1 97.25 98 MET A N 1
ATOM 806 C CA . MET A 1 98 ? 9.203 -10.57 -6.062 1 97.25 98 MET A CA 1
ATOM 807 C C . MET A 1 98 ? 9.375 -10.984 -7.52 1 97.25 98 MET A C 1
ATOM 809 O O . MET A 1 98 ? 9.055 -12.109 -7.891 1 97.25 98 MET A O 1
ATOM 813 N N . ARG A 1 99 ? 9.852 -10.094 -8.352 1 95.56 99 ARG A N 1
ATOM 814 C CA . ARG A 1 99 ? 10.047 -10.367 -9.773 1 95.56 99 ARG A CA 1
ATOM 815 C C . ARG A 1 99 ? 11.086 -11.461 -9.984 1 95.56 99 ARG A C 1
ATOM 817 O O . ARG A 1 99 ? 10.852 -12.406 -10.734 1 95.56 99 ARG A O 1
ATOM 824 N N . THR A 1 100 ? 12.164 -11.383 -9.273 1 96.56 100 THR A N 1
ATOM 825 C CA . THR A 1 100 ? 13.32 -12.242 -9.523 1 96.56 100 THR A CA 1
ATOM 826 C C . THR A 1 100 ? 13.141 -13.602 -8.844 1 96.56 100 THR A C 1
ATOM 828 O O . THR A 1 100 ? 13.547 -14.625 -9.391 1 96.56 100 THR A O 1
ATOM 831 N N . GLU A 1 101 ? 12.492 -13.594 -7.656 1 97.31 101 GLU A N 1
ATOM 832 C CA . GLU A 1 101 ? 12.477 -14.805 -6.848 1 97.31 101 GLU A CA 1
ATOM 833 C C . GLU A 1 101 ? 11.141 -15.531 -6.961 1 97.31 101 GLU A C 1
ATOM 835 O O . GLU A 1 101 ? 11.023 -16.703 -6.582 1 97.31 101 GLU A O 1
ATOM 840 N N . VAL A 1 102 ? 10.164 -14.875 -7.449 1 98 102 VAL A N 1
ATOM 841 C CA . VAL A 1 102 ? 8.836 -15.484 -7.441 1 98 102 VAL A CA 1
ATOM 842 C C . VAL A 1 102 ? 8.297 -15.57 -8.867 1 98 102 VAL A C 1
ATOM 844 O O . VAL A 1 102 ? 8.188 -16.656 -9.43 1 98 102 VAL A O 1
ATOM 847 N N . PHE A 1 103 ? 8.156 -14.461 -9.555 1 96.88 103 PHE A N 1
ATOM 848 C CA . PHE A 1 103 ? 7.41 -14.414 -10.805 1 96.88 103 PHE A CA 1
ATOM 849 C C . PHE A 1 103 ? 8.219 -15.023 -11.945 1 96.88 103 PHE A C 1
ATOM 851 O O . PHE A 1 103 ? 7.711 -15.852 -12.703 1 96.88 103 PHE A O 1
ATOM 858 N N . SER A 1 104 ? 9.508 -14.609 -12.055 1 97.12 104 SER A N 1
ATOM 859 C CA . SER A 1 104 ? 10.336 -15.125 -13.133 1 97.12 104 SER A CA 1
ATOM 860 C C . SER A 1 104 ? 10.508 -16.641 -13.031 1 97.12 104 SER A C 1
ATOM 862 O O . SER A 1 104 ? 10.289 -17.359 -14 1 97.12 104 SER A O 1
ATOM 864 N N . PRO A 1 105 ? 10.828 -17.156 -11.859 1 97.44 105 PRO A N 1
ATOM 865 C CA . PRO A 1 105 ? 10.969 -18.609 -11.734 1 97.44 105 PRO A CA 1
ATOM 866 C C . PRO A 1 105 ? 9.664 -19.344 -12.039 1 97.44 105 PRO A C 1
ATOM 868 O O . PRO A 1 105 ? 9.695 -20.438 -12.633 1 97.44 105 PRO A O 1
ATOM 871 N N . ILE A 1 106 ? 8.531 -18.828 -11.641 1 97.38 106 ILE A N 1
ATOM 872 C CA . ILE A 1 106 ? 7.242 -19.469 -11.906 1 97.38 106 ILE A CA 1
ATOM 873 C C . ILE A 1 106 ? 7.023 -19.562 -13.414 1 97.38 106 ILE A C 1
ATOM 875 O O . ILE A 1 106 ? 6.598 -20.609 -13.922 1 97.38 106 ILE A O 1
ATOM 879 N N . LYS A 1 107 ? 7.312 -18.531 -14.148 1 95.81 107 LYS A N 1
ATOM 880 C CA . LYS A 1 107 ? 7.156 -18.5 -15.602 1 95.81 107 LYS A CA 1
ATOM 881 C C . LYS A 1 107 ? 8.102 -19.484 -16.281 1 95.81 107 LYS A C 1
ATOM 883 O O . LYS A 1 107 ? 7.699 -20.219 -17.188 1 95.81 107 LYS A O 1
ATOM 888 N N . GLU A 1 108 ? 9.289 -19.609 -15.75 1 95.75 108 GLU A N 1
ATOM 889 C CA . GLU A 1 108 ? 10.344 -20.359 -16.406 1 95.75 108 GLU A CA 1
ATOM 890 C C . GLU A 1 108 ? 10.273 -21.844 -16.031 1 95.75 108 GLU A C 1
ATOM 892 O O . GLU A 1 108 ? 10.867 -22.688 -16.719 1 95.75 108 GLU A O 1
ATOM 897 N N . THR A 1 109 ? 9.648 -22.188 -15.023 1 95.69 109 THR A N 1
ATOM 898 C CA . THR A 1 109 ? 9.617 -23.578 -14.594 1 95.69 109 THR A CA 1
ATOM 899 C C . THR A 1 109 ? 8.188 -24.125 -14.656 1 95.69 109 THR A C 1
ATOM 901 O O . THR A 1 109 ? 7.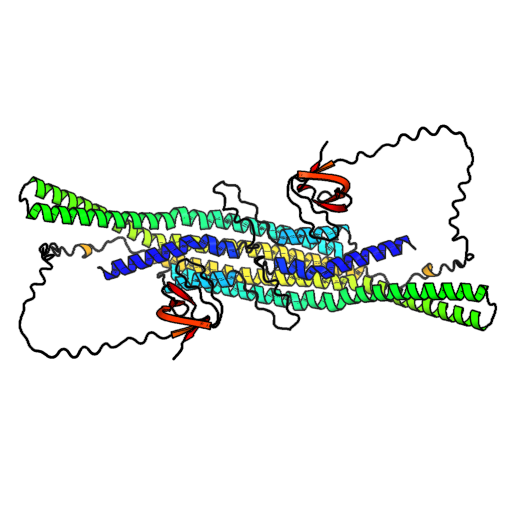801 -24.75 -15.648 1 95.69 109 THR A O 1
ATOM 904 N N . THR A 1 110 ? 7.32 -23.609 -13.742 1 95.62 110 THR A N 1
ATOM 905 C CA . THR A 1 110 ? 5.98 -24.156 -13.562 1 95.62 110 THR A CA 1
ATOM 906 C C . THR A 1 110 ? 5.156 -23.984 -14.836 1 95.62 110 THR A C 1
ATOM 908 O O . THR A 1 110 ? 4.582 -24.953 -15.344 1 95.62 110 THR A O 1
ATOM 911 N N . LEU A 1 111 ? 5.098 -22.797 -15.367 1 96.38 111 LEU A N 1
ATOM 912 C CA . LEU A 1 111 ? 4.27 -22.547 -16.547 1 96.38 111 LEU A CA 1
ATOM 913 C C . LEU A 1 111 ? 4.824 -23.266 -17.766 1 96.38 111 LEU A C 1
ATOM 915 O O . LEU A 1 111 ? 4.062 -23.766 -18.594 1 96.38 111 LEU A O 1
ATOM 919 N N . LYS A 1 112 ? 6.141 -23.406 -17.859 1 96.25 112 LYS A N 1
ATOM 920 C CA . LYS A 1 112 ? 6.754 -24.141 -18.969 1 96.25 112 LYS A CA 1
ATOM 921 C C . LYS A 1 112 ? 6.449 -25.641 -18.859 1 96.25 112 LYS A C 1
ATOM 923 O O . LYS A 1 112 ? 6.18 -26.297 -19.859 1 96.25 112 LYS A O 1
ATOM 928 N N . GLU A 1 113 ? 6.52 -26.109 -17.625 1 95.44 113 GLU A N 1
ATOM 929 C CA . GLU A 1 113 ? 6.199 -27.516 -17.406 1 95.44 113 GLU A CA 1
ATOM 930 C C . GLU A 1 113 ? 4.762 -27.828 -17.812 1 95.44 113 GLU A C 1
ATOM 932 O O . GLU A 1 113 ? 4.504 -28.828 -18.484 1 95.44 113 GLU A O 1
ATOM 937 N N . ILE A 1 114 ? 3.877 -26.969 -17.406 1 95.06 114 ILE A N 1
ATOM 938 C CA . ILE A 1 114 ? 2.469 -27.188 -17.734 1 95.06 114 ILE A CA 1
ATOM 939 C C . ILE A 1 114 ? 2.262 -27.109 -19.234 1 95.06 114 ILE A C 1
ATOM 941 O O . ILE A 1 114 ? 1.542 -27.922 -19.812 1 95.06 114 ILE A O 1
ATOM 945 N N . SER A 1 115 ? 2.93 -26.172 -19.922 1 94.81 115 SER A N 1
ATOM 946 C CA . SER A 1 115 ? 2.836 -26.047 -21.375 1 94.81 115 SER A CA 1
ATOM 947 C C . SER A 1 115 ? 3.381 -27.281 -22.078 1 94.81 115 SER A C 1
ATOM 949 O O . SER A 1 115 ? 2.822 -27.734 -23.078 1 94.81 115 SER A O 1
ATOM 951 N N . ASN A 1 116 ? 4.434 -27.812 -21.516 1 96.12 116 ASN A N 1
ATOM 952 C CA . ASN A 1 116 ? 5.012 -29.031 -22.062 1 96.12 116 ASN A CA 1
ATOM 953 C C . ASN A 1 116 ? 4.039 -30.203 -21.969 1 96.12 116 ASN A C 1
ATOM 955 O O . ASN A 1 116 ? 3.898 -30.969 -22.922 1 96.12 116 ASN A O 1
ATOM 959 N N . ILE A 1 117 ? 3.404 -30.328 -20.844 1 94.81 117 ILE A N 1
ATOM 960 C CA . ILE A 1 117 ? 2.445 -31.406 -20.656 1 94.81 117 ILE A CA 1
ATOM 961 C C . ILE A 1 117 ? 1.291 -31.266 -21.641 1 94.81 117 ILE A C 1
ATOM 963 O O . ILE A 1 117 ? 0.838 -32.25 -22.234 1 94.81 117 ILE A O 1
ATOM 967 N N . GLN A 1 118 ? 0.877 -30.078 -21.828 1 92.56 118 GLN A N 1
ATOM 968 C CA . GLN A 1 118 ? -0.207 -29.828 -22.766 1 92.56 118 GLN A CA 1
ATOM 969 C C . GLN A 1 118 ? 0.204 -30.188 -24.203 1 92.56 118 GLN A C 1
ATOM 971 O O . GLN A 1 118 ? -0.587 -30.75 -24.953 1 92.56 118 GLN A O 1
ATOM 976 N N . LYS A 1 119 ? 1.47 -29.859 -24.594 1 95.44 119 LYS A N 1
ATOM 977 C CA . LYS A 1 119 ? 1.994 -30.234 -25.906 1 95.44 119 LYS A CA 1
ATOM 978 C C . LYS A 1 119 ? 2.045 -31.75 -26.062 1 95.44 119 LYS A C 1
ATOM 980 O O . LYS A 1 119 ? 1.67 -32.281 -27.125 1 95.44 119 LYS A O 1
ATOM 985 N N . LEU A 1 120 ? 2.5 -32.375 -24.984 1 94.81 120 LEU A N 1
ATOM 986 C CA . LEU A 1 120 ? 2.6 -33.844 -25.016 1 94.81 120 LEU A CA 1
ATOM 987 C C . LEU A 1 120 ? 1.216 -34.469 -25.094 1 94.81 120 LEU A C 1
ATOM 989 O O . LEU A 1 120 ? 1.042 -35.5 -25.766 1 94.81 120 LEU A O 1
ATOM 993 N N . GLN A 1 121 ? 0.277 -33.844 -24.422 1 92.38 121 GLN A N 1
ATOM 994 C CA . GLN A 1 121 ? -1.098 -34.344 -24.516 1 92.38 121 GLN A CA 1
ATOM 995 C C . GLN A 1 121 ? -1.609 -34.281 -25.953 1 92.38 121 GLN A C 1
ATOM 997 O O . GLN A 1 121 ? -2.242 -35.219 -26.422 1 92.38 121 GLN A O 1
ATOM 1002 N N . ARG A 1 122 ? -1.317 -33.219 -26.656 1 92.75 122 ARG A N 1
ATOM 1003 C CA . ARG A 1 122 ? -1.724 -33.094 -28.047 1 92.75 122 ARG A CA 1
ATOM 1004 C C . ARG A 1 122 ? -1.028 -34.125 -28.922 1 92.75 122 ARG A C 1
ATOM 1006 O O . ARG A 1 122 ? -1.643 -34.688 -29.828 1 92.75 122 ARG A O 1
ATOM 1013 N N . LEU A 1 123 ? 0.228 -34.406 -28.609 1 95.69 123 LEU A N 1
ATOM 1014 C CA . LEU A 1 123 ? 1.003 -35.375 -29.359 1 95.69 123 LEU A CA 1
ATOM 1015 C C . LEU A 1 123 ? 0.425 -36.781 -29.203 1 95.69 123 LEU A C 1
ATOM 1017 O O . LEU A 1 123 ? 0.401 -37.531 -30.156 1 95.69 123 LEU A O 1
ATOM 1021 N N . VAL A 1 124 ? -0.001 -37.062 -28.047 1 94 124 VAL A N 1
ATOM 1022 C CA . VAL A 1 124 ? -0.583 -38.375 -27.781 1 94 124 VAL A CA 1
ATOM 1023 C C . VAL A 1 124 ? -1.887 -38.531 -28.562 1 94 124 VAL A C 1
ATOM 1025 O O . VAL A 1 124 ? -2.152 -39.594 -29.125 1 94 124 VAL A O 1
ATOM 1028 N N . ILE A 1 125 ? -2.658 -37.469 -28.578 1 93.06 125 ILE A N 1
ATOM 1029 C CA . ILE A 1 125 ? -3.924 -37.5 -29.297 1 93.06 125 ILE A CA 1
ATOM 1030 C C . ILE A 1 125 ? -3.658 -37.688 -30.797 1 93.06 125 ILE A C 1
ATOM 1032 O O . ILE A 1 125 ? -4.32 -38.5 -31.453 1 93.06 125 ILE A O 1
ATOM 1036 N N . GLU A 1 126 ? -2.678 -36.969 -31.297 1 93.75 126 GLU A N 1
ATOM 1037 C CA . GLU A 1 126 ? -2.311 -37.094 -32.719 1 93.75 126 GLU A CA 1
ATOM 1038 C C . GLU A 1 126 ? -1.819 -38.5 -33.031 1 93.75 126 GLU A C 1
ATOM 1040 O O . GLU A 1 126 ? -2.203 -39.094 -34.062 1 93.75 126 GLU A O 1
ATOM 1045 N N . ALA A 1 127 ? -0.979 -39.062 -32.156 1 95.12 127 ALA A N 1
ATOM 1046 C CA . ALA A 1 127 ? -0.456 -40.406 -32.344 1 95.12 127 ALA A CA 1
ATOM 1047 C C . ALA A 1 127 ? -1.574 -41.438 -32.281 1 95.12 127 ALA A C 1
ATOM 1049 O O . ALA A 1 127 ? -1.546 -42.469 -32.969 1 95.12 127 ALA A O 1
ATOM 1050 N N . GLN A 1 128 ? -2.48 -41.156 -31.438 1 92.94 128 GLN A N 1
ATOM 1051 C CA . GLN A 1 128 ? -3.631 -42.062 -31.312 1 92.94 128 GLN A CA 1
ATOM 1052 C C . GLN A 1 128 ? -4.465 -42.062 -32.594 1 92.94 128 GLN A C 1
ATOM 1054 O O . GLN A 1 128 ? -4.906 -43.125 -33.031 1 92.94 128 GLN A O 1
ATOM 1059 N N . ASN A 1 129 ? -4.707 -40.906 -33.156 1 93.94 129 ASN A N 1
ATOM 1060 C CA . ASN A 1 129 ? -5.441 -40.781 -34.406 1 93.94 129 ASN A CA 1
ATOM 1061 C C . ASN A 1 129 ? -4.719 -41.5 -35.562 1 93.94 129 ASN A C 1
ATOM 1063 O O . ASN A 1 129 ? -5.352 -42.156 -36.375 1 93.94 129 ASN A O 1
ATOM 1067 N N . GLN A 1 130 ? -3.359 -41.438 -35.562 1 95.56 130 GLN A N 1
ATOM 1068 C CA . GLN A 1 130 ? -2.557 -42.094 -36.594 1 95.56 130 GLN A CA 1
ATOM 1069 C C . GLN A 1 130 ? -2.633 -43.625 -36.438 1 95.56 130 GLN A C 1
ATOM 1071 O O . GLN A 1 130 ? -2.693 -44.344 -37.438 1 95.56 130 GLN A O 1
ATOM 1076 N N . LEU A 1 131 ? -2.637 -44.062 -35.219 1 95.19 131 LEU A N 1
ATOM 1077 C CA . LEU A 1 131 ? -2.746 -45.5 -34.969 1 95.19 131 LEU A CA 1
ATOM 1078 C C . LEU A 1 131 ? -4.105 -46.031 -35.406 1 95.19 131 LEU A C 1
ATOM 1080 O O . LEU A 1 131 ? -4.188 -47.094 -36.031 1 95.19 131 LEU A O 1
ATOM 1084 N N . ALA A 1 132 ? -5.137 -45.25 -35.125 1 92.62 132 ALA A N 1
ATOM 1085 C CA . ALA A 1 132 ? -6.488 -45.625 -35.531 1 92.62 132 ALA A CA 1
ATOM 1086 C C . ALA A 1 132 ? -6.613 -45.688 -37.031 1 92.62 132 ALA A C 1
ATOM 1088 O O . ALA A 1 132 ? -7.234 -46.625 -37.594 1 92.62 132 ALA A O 1
ATOM 1089 N N . ALA A 1 133 ? -6.023 -44.75 -37.688 1 94.44 133 ALA A N 1
ATOM 1090 C CA . ALA A 1 133 ? -6.051 -44.719 -39.156 1 94.44 133 ALA A CA 1
ATOM 1091 C C . ALA A 1 133 ? -5.289 -45.906 -39.719 1 94.44 133 ALA A C 1
ATOM 1093 O O . ALA A 1 133 ? -5.727 -46.5 -40.719 1 94.44 133 ALA A O 1
ATOM 1094 N N . ALA A 1 134 ? -4.141 -46.219 -39.094 1 94.69 134 ALA A N 1
ATOM 1095 C CA . ALA A 1 134 ? -3.326 -47.344 -39.562 1 94.69 134 ALA A CA 1
ATOM 1096 C C . ALA A 1 134 ? -4.043 -48.656 -39.344 1 94.69 134 ALA A C 1
ATOM 1098 O O . ALA A 1 134 ? -3.92 -49.594 -40.156 1 94.69 134 ALA A O 1
ATOM 1099 N N . GLU A 1 135 ? -4.773 -48.719 -38.312 1 92.94 135 GLU A N 1
ATOM 1100 C CA . GLU A 1 135 ? -5.547 -49.938 -38 1 92.94 135 GLU A CA 1
ATOM 1101 C C . GLU A 1 135 ? -6.66 -50.125 -39.031 1 92.94 135 GLU A C 1
ATOM 1103 O O . GLU A 1 135 ? -6.879 -51.25 -39.5 1 92.94 135 GLU A O 1
ATOM 1108 N N . ARG A 1 136 ? -7.301 -49.031 -39.406 1 92.31 136 ARG A N 1
ATOM 1109 C CA . ARG A 1 136 ? -8.352 -49.094 -40.438 1 92.31 136 ARG A CA 1
ATOM 1110 C C . ARG A 1 136 ? -7.793 -49.5 -41.781 1 92.31 136 ARG A C 1
ATOM 1112 O O . ARG A 1 136 ? -8.422 -50.281 -42.531 1 92.31 136 ARG A O 1
ATOM 1119 N N . ASN A 1 137 ? -6.621 -49 -42.062 1 91.88 137 ASN A N 1
ATOM 1120 C CA . ASN A 1 137 ? -5.98 -49.312 -43.344 1 91.88 137 ASN A CA 1
ATOM 1121 C C . ASN A 1 137 ? -5.531 -50.781 -43.406 1 91.88 137 ASN A C 1
ATOM 1123 O O . ASN A 1 137 ? -5.598 -51.406 -44.469 1 91.88 137 ASN A O 1
ATOM 1127 N N . ARG A 1 138 ? -5.023 -51.344 -42.312 1 91.5 138 ARG A N 1
ATOM 1128 C CA . ARG A 1 138 ? -4.59 -52.719 -42.25 1 91.5 138 ARG A CA 1
ATOM 1129 C C . ARG A 1 138 ? -5.77 -53.688 -42.438 1 91.5 138 ARG A C 1
ATOM 1131 O O . ARG A 1 138 ? -5.633 -54.719 -43.094 1 91.5 138 ARG A O 1
ATOM 1138 N N . GLU A 1 139 ? -6.941 -53.219 -41.938 1 88.44 139 GLU A N 1
ATOM 1139 C CA . GLU A 1 139 ? -8.148 -54.031 -42.094 1 88.44 139 GLU A CA 1
ATOM 1140 C C . GLU A 1 139 ? -8.617 -54.062 -43.531 1 88.44 139 GLU A C 1
ATOM 1142 O O . GLU A 1 139 ? -9.141 -55.094 -44 1 88.44 139 GLU A O 1
ATOM 1147 N N . LYS A 1 140 ? -8.289 -53.031 -44.25 1 89.06 140 LYS A N 1
ATOM 1148 C CA . LYS A 1 140 ? -8.695 -52.969 -45.656 1 89.06 140 LYS A CA 1
ATOM 1149 C C . LYS A 1 140 ? -7.66 -53.625 -46.562 1 89.06 140 LYS A C 1
ATOM 1151 O O . LYS A 1 140 ? -8.016 -54.281 -47.531 1 89.06 140 LYS A O 1
ATOM 1156 N N . ASP A 1 141 ? -6.445 -53.344 -46.25 1 85.31 141 ASP A N 1
ATOM 1157 C CA . ASP A 1 141 ? -5.312 -53.812 -47.031 1 85.31 141 ASP A CA 1
ATOM 1158 C C . ASP A 1 141 ? -4.465 -54.781 -46.25 1 85.31 141 ASP A C 1
ATOM 1160 O O . ASP A 1 141 ? -3.787 -54.406 -45.281 1 85.31 141 ASP A O 1
ATOM 1164 N N . GLY A 1 142 ? -4.492 -56 -46.281 1 78.69 142 GLY A N 1
ATOM 1165 C CA . GLY A 1 142 ? -3.795 -57.062 -45.531 1 78.69 142 GLY A CA 1
ATOM 1166 C C . GLY A 1 142 ? -2.34 -57.188 -45.938 1 78.69 142 GLY A C 1
ATOM 1167 O O . GLY A 1 142 ? -1.729 -58.25 -45.719 1 78.69 142 GLY A O 1
ATOM 1168 N N . SER A 1 143 ? -1.832 -56.062 -46.469 1 89.81 143 SER A N 1
ATOM 1169 C CA . SER A 1 143 ? -0.451 -56.156 -46.938 1 89.81 143 SER A CA 1
ATOM 1170 C C . SER A 1 143 ? 0.532 -56.031 -45.781 1 89.81 143 SER A C 1
ATOM 1172 O O . SER A 1 143 ? 0.156 -55.594 -44.688 1 89.81 143 SER A O 1
ATOM 1174 N N . GLN A 1 144 ? 1.809 -56.562 -45.969 1 91.12 144 GLN A N 1
ATOM 1175 C CA . GLN A 1 144 ? 2.869 -56.469 -44.969 1 91.12 144 GLN A CA 1
ATOM 1176 C C . GLN A 1 144 ? 3.211 -55 -44.688 1 91.12 144 GLN A C 1
ATOM 1178 O O . GLN A 1 144 ? 3.553 -54.656 -43.562 1 91.12 144 GLN A O 1
ATOM 1183 N N . GLN A 1 145 ? 3.033 -54.188 -45.719 1 90.75 145 GLN A N 1
ATOM 1184 C CA . GLN A 1 145 ? 3.312 -52.75 -45.594 1 90.75 145 GLN A CA 1
ATOM 1185 C C . GLN A 1 145 ? 2.318 -52.094 -44.625 1 90.75 145 GLN A C 1
ATOM 1187 O O . GLN A 1 145 ? 2.691 -51.25 -43.844 1 90.75 145 GLN A O 1
ATOM 1192 N N . ALA A 1 146 ? 1.06 -52.469 -44.625 1 91.31 146 ALA A N 1
ATOM 1193 C CA . ALA A 1 146 ? 0.016 -51.938 -43.75 1 91.31 146 ALA A CA 1
ATOM 1194 C C . ALA A 1 146 ? 0.235 -52.375 -42.312 1 91.31 146 ALA A C 1
ATOM 1196 O O . ALA A 1 146 ? -0.001 -51.594 -41.375 1 91.31 146 ALA A O 1
ATOM 1197 N N . THR A 1 147 ? 0.726 -53.562 -42.156 1 92.31 147 THR A N 1
ATOM 1198 C CA . THR A 1 147 ? 1.016 -54.094 -40.812 1 92.31 147 THR A CA 1
ATOM 1199 C C . THR A 1 147 ? 2.209 -53.344 -40.219 1 92.31 147 THR A C 1
ATOM 1201 O O . THR A 1 147 ? 2.195 -53 -39.031 1 92.31 147 THR A O 1
ATOM 1204 N N . ASP A 1 148 ? 3.199 -53.062 -41.062 1 94.25 148 ASP A N 1
ATOM 1205 C CA . ASP A 1 148 ? 4.383 -52.344 -40.594 1 94.25 148 ASP A CA 1
ATOM 1206 C C . ASP A 1 148 ? 4.035 -50.938 -40.188 1 94.25 148 ASP A C 1
ATOM 1208 O O . ASP A 1 148 ? 4.562 -50.406 -39.188 1 94.25 148 ASP A O 1
ATOM 1212 N N . ARG A 1 149 ? 3.176 -50.281 -40.938 1 93.69 149 ARG A N 1
ATOM 1213 C CA . ARG A 1 149 ? 2.738 -48.938 -40.625 1 93.69 149 ARG A CA 1
ATOM 1214 C C . ARG A 1 149 ? 1.982 -48.875 -39.312 1 93.69 149 ARG A C 1
ATOM 1216 O O . ARG A 1 149 ? 2.146 -47.938 -38.531 1 93.69 149 ARG A O 1
ATOM 1223 N N . ARG A 1 150 ? 1.176 -49.812 -39.031 1 93.62 150 ARG A N 1
ATOM 1224 C CA . ARG A 1 150 ? 0.43 -49.875 -37.781 1 93.62 150 ARG A CA 1
ATOM 1225 C C . ARG A 1 150 ? 1.369 -50.094 -36.594 1 93.62 150 ARG A C 1
ATOM 1227 O O . ARG A 1 150 ? 1.192 -49.469 -35.562 1 93.62 150 ARG A O 1
ATOM 1234 N N . ASP A 1 151 ? 2.354 -51 -36.875 1 95.12 151 ASP A N 1
ATOM 1235 C CA . ASP A 1 151 ? 3.316 -51.25 -35.812 1 95.12 151 ASP A CA 1
ATOM 1236 C C . ASP A 1 151 ? 4.121 -50 -35.469 1 95.12 151 ASP A C 1
ATOM 1238 O O . ASP A 1 151 ? 4.422 -49.719 -34.312 1 95.12 151 ASP A O 1
ATOM 1242 N N . GLN A 1 152 ? 4.434 -49.25 -36.594 1 95.75 152 GLN A N 1
ATOM 1243 C CA . GLN A 1 152 ? 5.152 -48 -36.406 1 95.75 152 GLN A CA 1
ATOM 1244 C C . GLN A 1 152 ? 4.293 -47 -35.656 1 95.75 152 GLN A C 1
ATOM 1246 O O . GLN A 1 152 ? 4.777 -46.281 -34.75 1 95.75 152 GLN A O 1
ATOM 1251 N N . ALA A 1 153 ? 3.018 -46.875 -35.969 1 95.75 153 ALA A N 1
ATOM 1252 C CA . ALA A 1 153 ? 2.09 -45.938 -35.312 1 95.75 153 ALA A CA 1
ATOM 1253 C C . ALA A 1 153 ? 1.89 -46.344 -33.844 1 95.75 153 ALA A C 1
ATOM 1255 O O . ALA A 1 153 ? 1.771 -45.469 -32.969 1 95.75 153 ALA A O 1
ATOM 1256 N N . PHE A 1 154 ? 1.875 -47.625 -33.625 1 94.62 154 PHE A N 1
ATOM 1257 C CA . PHE A 1 154 ? 1.722 -48.125 -32.281 1 94.62 154 PHE A CA 1
ATOM 1258 C C . PHE A 1 154 ? 2.922 -47.719 -31.422 1 94.62 154 PHE A C 1
ATOM 1260 O O . PHE A 1 154 ? 2.764 -47.312 -30.266 1 94.62 154 PHE A O 1
ATOM 1267 N N . ARG A 1 155 ? 4.102 -47.875 -32 1 96.25 155 ARG A N 1
ATOM 1268 C CA . ARG A 1 155 ? 5.32 -47.5 -31.297 1 96.25 155 ARG A CA 1
ATOM 1269 C C . ARG A 1 155 ? 5.344 -46.031 -31 1 96.25 155 ARG A C 1
ATOM 1271 O O . ARG A 1 155 ? 5.719 -45.594 -29.891 1 96.25 155 ARG A O 1
ATOM 1278 N N . SER A 1 156 ? 4.891 -45.25 -31.906 1 96.19 156 SER A N 1
ATOM 1279 C CA . SER A 1 156 ? 4.859 -43.812 -31.734 1 96.19 156 SER A CA 1
ATOM 1280 C C . SER A 1 156 ? 3.885 -43.406 -30.625 1 96.19 156 SER A C 1
ATOM 1282 O O . SER A 1 156 ? 4.184 -42.531 -29.812 1 96.19 156 SER A O 1
ATOM 1284 N N . HIS A 1 157 ? 2.762 -44 -30.641 1 96.06 157 HIS A N 1
ATOM 1285 C CA . HIS A 1 157 ? 1.756 -43.719 -29.625 1 96.06 157 HIS A CA 1
ATOM 1286 C C . HIS A 1 157 ? 2.246 -44.125 -28.234 1 96.06 157 HIS A C 1
ATOM 1288 O O . HIS A 1 157 ? 2.047 -43.375 -27.266 1 96.06 157 HIS A O 1
ATOM 1294 N N . SER A 1 158 ? 2.877 -45.312 -28.203 1 95.56 158 SER A N 1
ATOM 1295 C CA . SER A 1 158 ? 3.406 -45.812 -26.938 1 95.56 158 SER A CA 1
ATOM 1296 C C . SER A 1 158 ? 4.484 -44.906 -26.391 1 95.56 158 SER A C 1
ATOM 1298 O O . SER A 1 158 ? 4.504 -44.594 -25.188 1 95.56 158 SER A O 1
ATOM 1300 N N . GLU A 1 159 ? 5.289 -44.438 -27.281 1 96.38 159 GLU A N 1
ATOM 1301 C CA . GLU A 1 159 ? 6.359 -43.531 -26.875 1 96.38 159 GLU A CA 1
ATOM 1302 C C . GLU A 1 159 ? 5.805 -42.219 -26.391 1 96.38 159 GLU A C 1
ATOM 1304 O O . GLU A 1 159 ? 6.258 -41.656 -25.375 1 96.38 159 GLU A O 1
ATOM 1309 N N . ALA A 1 160 ? 4.859 -41.656 -27.109 1 94.94 160 ALA A N 1
ATOM 1310 C CA . ALA A 1 160 ? 4.246 -40.406 -26.734 1 94.94 160 ALA A CA 1
ATOM 1311 C C . ALA A 1 160 ? 3.555 -40.5 -25.375 1 94.94 160 ALA A C 1
ATOM 1313 O O . ALA A 1 160 ? 3.648 -39.594 -24.547 1 94.94 160 ALA A O 1
ATOM 1314 N N . THR A 1 161 ? 2.926 -41.562 -25.172 1 93.62 161 THR A N 1
ATOM 1315 C CA . THR A 1 161 ? 2.209 -41.781 -23.922 1 93.62 161 THR A CA 1
ATOM 1316 C C . THR A 1 161 ? 3.18 -41.906 -22.75 1 93.62 161 THR A C 1
ATOM 1318 O O . THR A 1 161 ? 2.904 -41.375 -21.672 1 93.62 161 THR A O 1
ATOM 1321 N N . GLU A 1 162 ? 4.266 -42.625 -23.078 1 94.44 162 GLU A N 1
ATOM 1322 C CA . GLU A 1 162 ? 5.27 -42.781 -22.031 1 94.44 162 GLU A CA 1
ATOM 1323 C C . GLU A 1 162 ? 5.883 -41.438 -21.656 1 94.44 162 GLU A C 1
ATOM 1325 O O . GLU A 1 162 ? 6.137 -41.156 -20.484 1 94.44 162 GLU A O 1
ATOM 1330 N N . ARG A 1 163 ? 6.133 -40.594 -22.594 1 96.19 163 ARG A N 1
ATOM 1331 C CA . ARG A 1 163 ? 6.684 -39.281 -22.359 1 96.19 163 ARG A CA 1
ATOM 1332 C C . ARG A 1 163 ? 5.715 -38.438 -21.547 1 96.19 163 ARG A C 1
ATOM 1334 O O . ARG A 1 163 ? 6.129 -37.688 -20.641 1 96.19 163 ARG A O 1
ATOM 1341 N N . LEU A 1 164 ? 4.461 -38.5 -21.875 1 93.19 164 LEU A N 1
ATOM 1342 C CA . LEU A 1 164 ? 3.441 -37.75 -21.141 1 93.19 164 LEU A CA 1
ATOM 1343 C C . LEU A 1 164 ? 3.361 -38.188 -19.688 1 93.19 164 LEU A C 1
ATOM 1345 O O . LEU A 1 164 ? 3.316 -37.375 -18.781 1 93.19 164 LEU A O 1
ATOM 1349 N N . LYS A 1 165 ? 3.361 -39.531 -19.5 1 91.88 165 LYS A N 1
ATOM 1350 C CA . LYS A 1 165 ? 3.299 -40.062 -18.156 1 91.88 165 LYS A CA 1
ATOM 1351 C C . LYS A 1 165 ? 4.477 -39.594 -17.312 1 91.88 165 LYS A C 1
ATOM 1353 O O . LYS A 1 165 ? 4.297 -39.188 -16.156 1 91.88 165 LYS A O 1
ATOM 1358 N N . LYS A 1 166 ? 5.641 -39.594 -17.953 1 93.44 166 LYS A N 1
ATOM 1359 C CA . LYS A 1 166 ? 6.84 -39.156 -17.25 1 93.44 166 LYS A CA 1
ATOM 1360 C C . LYS A 1 166 ? 6.734 -37.688 -16.875 1 93.44 166 LYS A C 1
ATOM 1362 O O . LYS A 1 166 ? 7.094 -37.312 -15.758 1 93.44 166 LYS A O 1
ATOM 1367 N N . ALA A 1 167 ? 6.203 -36.938 -17.781 1 93.94 167 ALA A N 1
ATOM 1368 C CA . ALA A 1 167 ? 6.062 -35.5 -17.547 1 93.94 167 ALA A CA 1
ATOM 1369 C C . ALA A 1 167 ? 5.078 -35.219 -16.406 1 93.94 167 ALA A C 1
ATOM 1371 O O . ALA A 1 167 ? 5.297 -34.312 -15.586 1 93.94 167 ALA A O 1
ATOM 1372 N N . ILE A 1 168 ? 4.023 -35.906 -16.344 1 90 168 ILE A N 1
ATOM 1373 C CA . ILE A 1 168 ? 2.996 -35.719 -15.32 1 90 168 ILE A CA 1
ATOM 1374 C C . ILE A 1 168 ? 3.557 -36.094 -13.945 1 90 168 ILE A C 1
ATOM 1376 O O . ILE A 1 168 ? 3.32 -35.406 -12.961 1 90 168 ILE A O 1
ATOM 1380 N N . ILE A 1 169 ? 4.312 -37.219 -13.93 1 90.19 169 ILE A N 1
ATOM 1381 C CA . ILE A 1 169 ? 4.922 -37.656 -12.672 1 90.19 169 ILE A CA 1
ATOM 1382 C C . ILE A 1 169 ? 5.891 -36.594 -12.172 1 90.19 169 ILE A C 1
ATOM 1384 O O . ILE A 1 169 ? 5.883 -36.25 -10.984 1 90.19 169 ILE A O 1
ATOM 1388 N N . GLU A 1 170 ? 6.668 -36.094 -13.07 1 91.69 170 GLU A N 1
ATOM 1389 C CA . GLU A 1 170 ? 7.617 -35.031 -12.711 1 91.69 170 GLU A CA 1
ATOM 1390 C C . GLU A 1 170 ? 6.895 -33.812 -12.172 1 91.69 170 GLU A C 1
ATOM 1392 O O . GLU A 1 170 ? 7.348 -33.188 -11.211 1 91.69 170 GLU A O 1
ATOM 1397 N N . PHE A 1 171 ? 5.805 -33.5 -12.805 1 92.69 171 PHE A N 1
ATOM 1398 C CA . PHE A 1 171 ? 5.016 -32.344 -12.383 1 92.69 171 PHE A CA 1
ATOM 1399 C C . PHE A 1 171 ? 4.488 -32.531 -10.969 1 92.69 171 PHE A C 1
ATOM 1401 O O . PHE A 1 171 ? 4.512 -31.609 -10.156 1 92.69 171 PHE A O 1
ATOM 1408 N N . LYS A 1 172 ? 4.012 -33.625 -10.703 1 88.25 172 LYS A N 1
ATOM 1409 C CA . LYS A 1 172 ? 3.488 -33.938 -9.375 1 88.25 172 LYS A CA 1
ATOM 1410 C C . LYS A 1 172 ? 4.598 -33.906 -8.328 1 88.25 172 LYS A C 1
ATOM 1412 O O . LYS A 1 172 ? 4.391 -33.406 -7.215 1 88.25 172 LYS A O 1
ATOM 1417 N N . GLN A 1 173 ? 5.797 -34.375 -8.703 1 90.31 173 GLN A N 1
ATOM 1418 C CA . GLN A 1 173 ? 6.938 -34.406 -7.797 1 90.31 173 GLN A CA 1
ATOM 1419 C C . GLN A 1 173 ? 7.457 -33 -7.504 1 90.31 173 GLN A C 1
ATOM 1421 O O . GLN A 1 173 ? 8.07 -32.781 -6.461 1 90.31 173 GLN A O 1
ATOM 1426 N N . ASP A 1 174 ? 7.191 -32.125 -8.43 1 93.38 174 ASP A N 1
ATOM 1427 C CA . ASP A 1 174 ? 7.703 -30.75 -8.312 1 93.38 174 ASP A CA 1
ATOM 1428 C C . ASP A 1 174 ? 6.766 -29.891 -7.469 1 93.38 174 ASP A C 1
ATOM 1430 O O . ASP A 1 174 ? 6.949 -28.672 -7.379 1 93.38 174 ASP A O 1
ATOM 1434 N N . GLU A 1 175 ? 5.812 -30.453 -6.777 1 93.12 175 GLU A N 1
ATOM 1435 C CA . GLU A 1 175 ? 4.852 -29.703 -5.977 1 93.12 175 GLU A CA 1
ATOM 1436 C C . GLU A 1 175 ? 5.555 -28.891 -4.887 1 93.12 175 GLU A C 1
ATOM 1438 O O . GLU A 1 175 ? 5.25 -27.719 -4.684 1 93.12 175 GLU A O 1
ATOM 1443 N N . PRO A 1 176 ? 6.586 -29.484 -4.164 1 94.94 176 PRO A N 1
ATOM 1444 C CA . PRO A 1 176 ? 7.297 -28.688 -3.158 1 94.94 176 PRO A CA 1
ATOM 1445 C C . PRO A 1 176 ? 7.988 -27.469 -3.754 1 94.94 176 PRO A C 1
ATOM 1447 O O . PRO A 1 176 ? 8.062 -26.422 -3.111 1 94.94 176 PRO A O 1
ATOM 1450 N N . LYS A 1 177 ? 8.469 -27.609 -4.945 1 95.5 177 LYS A N 1
ATOM 1451 C CA . LYS A 1 177 ? 9.117 -26.5 -5.625 1 95.5 177 LYS A CA 1
ATOM 1452 C C . LYS A 1 177 ? 8.125 -25.359 -5.895 1 95.5 177 LYS A C 1
ATOM 1454 O O . LYS A 1 177 ? 8.461 -24.188 -5.734 1 95.5 177 LYS A O 1
ATOM 1459 N N . ARG A 1 178 ? 6.945 -25.656 -6.289 1 95.31 178 ARG A N 1
ATOM 1460 C CA . ARG A 1 178 ? 5.918 -24.656 -6.543 1 95.31 178 ARG A CA 1
ATOM 1461 C C . ARG A 1 178 ? 5.527 -23.938 -5.258 1 95.31 178 ARG A C 1
ATOM 1463 O O . ARG A 1 178 ? 5.246 -22.734 -5.27 1 95.31 178 ARG A O 1
ATOM 1470 N N . ILE A 1 179 ? 5.539 -24.641 -4.145 1 97.19 179 ILE A N 1
ATOM 1471 C CA . ILE A 1 179 ? 5.227 -24.047 -2.85 1 97.19 179 ILE A CA 1
ATOM 1472 C C . ILE A 1 179 ? 6.363 -23.109 -2.424 1 97.19 179 ILE A C 1
ATOM 1474 O O . ILE A 1 179 ? 6.129 -22.094 -1.783 1 97.19 179 ILE A O 1
ATOM 1478 N N . THR A 1 180 ? 7.574 -23.469 -2.855 1 97.69 180 THR A N 1
ATOM 1479 C CA . THR A 1 180 ? 8.734 -22.641 -2.535 1 97.69 180 THR A CA 1
ATOM 1480 C C . THR A 1 180 ? 8.555 -21.234 -3.084 1 97.69 180 THR A C 1
ATOM 1482 O O . THR A 1 180 ? 8.977 -20.266 -2.455 1 97.69 180 THR A O 1
ATOM 1485 N N . PHE A 1 181 ? 7.926 -21.109 -4.246 1 97.81 181 PHE A N 1
ATOM 1486 C CA . PHE A 1 181 ? 7.715 -19.797 -4.836 1 97.81 181 PHE A CA 1
ATOM 1487 C C . PHE A 1 181 ? 6.727 -18.984 -4.008 1 97.81 181 PHE A C 1
ATOM 1489 O O . PHE A 1 181 ? 6.918 -17.781 -3.799 1 97.81 181 PHE A O 1
ATOM 1496 N N . LEU A 1 182 ? 5.684 -19.609 -3.523 1 97.88 182 LEU A N 1
ATOM 1497 C CA . LEU A 1 182 ? 4.715 -18.938 -2.666 1 97.88 182 LEU A CA 1
ATOM 1498 C C . LEU A 1 182 ? 5.352 -18.531 -1.342 1 97.88 182 LEU A C 1
ATOM 1500 O O . LEU A 1 182 ? 5.082 -17.438 -0.829 1 97.88 182 LEU A O 1
ATOM 1504 N N . GLN A 1 183 ? 6.195 -19.422 -0.853 1 98.5 183 GLN A N 1
ATOM 1505 C CA . GLN A 1 183 ? 6.938 -19.094 0.362 1 98.5 183 GLN A CA 1
ATOM 1506 C C . GLN A 1 183 ? 7.855 -17.906 0.147 1 98.5 183 GLN A C 1
ATOM 1508 O O . GLN A 1 183 ? 7.973 -17.031 1.019 1 98.5 183 GLN A O 1
ATOM 1513 N N . ALA A 1 184 ? 8.5 -17.891 -0.994 1 98.5 184 ALA A N 1
ATOM 1514 C CA . ALA A 1 184 ? 9.383 -16.781 -1.329 1 98.5 184 ALA A CA 1
ATOM 1515 C C . ALA A 1 184 ? 8.609 -15.461 -1.364 1 98.5 184 ALA A C 1
ATOM 1517 O O . ALA A 1 184 ? 9.133 -14.422 -0.95 1 98.5 184 ALA A O 1
ATOM 1518 N N . SER A 1 185 ? 7.406 -15.477 -1.888 1 98.5 185 SER A N 1
ATOM 1519 C CA . SER A 1 185 ? 6.582 -14.273 -1.909 1 98.5 185 SER A CA 1
ATOM 1520 C C . SER A 1 185 ? 6.27 -13.789 -0.496 1 98.5 185 SER A C 1
ATOM 1522 O O . SER A 1 185 ? 6.316 -12.594 -0.22 1 98.5 185 SER A O 1
ATOM 1524 N N . ALA A 1 186 ? 5.941 -14.695 0.404 1 98.75 186 ALA A N 1
ATOM 1525 C CA . ALA A 1 186 ? 5.668 -14.359 1.797 1 98.75 186 ALA A CA 1
ATOM 1526 C C . ALA A 1 186 ? 6.914 -13.812 2.488 1 98.75 186 ALA A C 1
ATOM 1528 O O . ALA A 1 186 ? 6.832 -12.883 3.291 1 98.75 186 ALA A O 1
ATOM 1529 N N . GLU A 1 187 ? 8.016 -14.422 2.172 1 98.69 187 GLU A N 1
ATOM 1530 C CA . GLU A 1 187 ? 9.281 -13.984 2.76 1 98.69 187 GLU A CA 1
ATOM 1531 C C . GLU A 1 187 ? 9.641 -12.57 2.309 1 98.69 187 GLU A C 1
ATOM 1533 O O . GLU A 1 187 ? 10.172 -11.781 3.09 1 98.69 187 GLU A O 1
ATOM 1538 N N . ALA A 1 188 ? 9.375 -12.328 1.045 1 98.5 188 ALA A N 1
ATOM 1539 C CA . ALA A 1 188 ? 9.617 -10.977 0.544 1 98.5 188 ALA A CA 1
ATOM 1540 C C . ALA A 1 188 ? 8.758 -9.953 1.287 1 98.5 188 ALA A C 1
ATOM 1542 O O . ALA A 1 188 ? 9.242 -8.883 1.663 1 98.5 188 ALA A O 1
ATOM 1543 N N . GLN A 1 189 ? 7.52 -10.234 1.514 1 98.62 189 GLN A N 1
ATOM 1544 C CA . GLN A 1 189 ? 6.637 -9.367 2.279 1 98.62 189 GLN A CA 1
ATOM 1545 C C . GLN A 1 189 ? 7.105 -9.234 3.725 1 98.62 189 GLN A C 1
ATOM 1547 O O . GLN A 1 189 ? 7.109 -8.141 4.285 1 98.62 189 GLN A O 1
ATOM 1552 N N . LEU A 1 190 ? 7.477 -10.336 4.289 1 98.75 190 LEU A N 1
ATOM 1553 C CA . LEU A 1 190 ? 7.961 -10.336 5.668 1 98.75 190 LEU A CA 1
ATOM 1554 C C . LEU A 1 190 ? 9.164 -9.414 5.816 1 98.75 190 LEU A C 1
ATOM 1556 O O . LEU A 1 190 ? 9.227 -8.609 6.75 1 98.75 190 LEU A O 1
ATOM 1560 N N . GLU A 1 191 ? 10.086 -9.547 4.93 1 98.69 191 GLU A N 1
ATOM 1561 C CA . GLU A 1 191 ? 11.289 -8.719 4.977 1 98.69 191 GLU A CA 1
ATOM 1562 C C . GLU A 1 191 ? 10.945 -7.238 4.883 1 98.69 191 GLU A C 1
ATOM 1564 O O . GLU A 1 191 ? 11.492 -6.418 5.625 1 98.69 191 GLU A O 1
ATOM 1569 N N . TYR A 1 192 ? 10.047 -6.922 3.986 1 98.69 192 TYR A N 1
ATOM 1570 C CA . TYR A 1 192 ? 9.602 -5.535 3.85 1 98.69 192 TYR A CA 1
ATOM 1571 C C . TYR A 1 192 ? 9.031 -5.012 5.164 1 98.69 192 TYR A C 1
ATOM 1573 O O . TYR A 1 192 ? 9.414 -3.938 5.629 1 98.69 192 TYR A O 1
ATOM 1581 N N . HIS A 1 193 ? 8.141 -5.707 5.746 1 98.81 193 HIS A N 1
ATOM 1582 C CA . HIS A 1 193 ? 7.465 -5.227 6.945 1 98.81 193 HIS A CA 1
ATOM 1583 C C . HIS A 1 193 ? 8.422 -5.172 8.133 1 98.81 193 HIS A C 1
ATOM 1585 O O . HIS A 1 193 ? 8.289 -4.301 9 1 98.81 193 HIS A O 1
ATOM 1591 N N . LYS A 1 194 ? 9.383 -6.055 8.148 1 98.75 194 LYS A N 1
ATOM 1592 C CA . LYS A 1 194 ? 10.398 -6.008 9.195 1 98.75 194 LYS A CA 1
ATOM 1593 C C . LYS A 1 194 ? 11.195 -4.707 9.125 1 98.75 194 LYS A C 1
ATOM 1595 O O . LYS A 1 194 ? 11.359 -4.02 10.133 1 98.75 194 LYS A O 1
ATOM 1600 N N . TRP A 1 195 ? 11.672 -4.43 7.926 1 98.81 195 TRP A N 1
ATOM 1601 C CA . TRP A 1 195 ? 12.469 -3.219 7.746 1 98.81 195 TRP A CA 1
ATOM 1602 C C . TRP A 1 195 ? 11.609 -1.971 7.93 1 98.81 195 TRP A C 1
ATOM 1604 O O . TRP A 1 195 ? 12.078 -0.958 8.453 1 98.81 195 TRP A O 1
ATOM 1614 N N . ALA A 1 196 ? 10.336 -2.02 7.473 1 98.75 196 ALA A N 1
ATOM 1615 C CA . ALA A 1 196 ? 9.43 -0.899 7.691 1 98.75 196 ALA A CA 1
ATOM 1616 C C . ALA A 1 196 ? 9.188 -0.665 9.18 1 98.75 196 ALA A C 1
ATOM 1618 O O . ALA A 1 196 ? 9.141 0.48 9.633 1 98.75 196 ALA A O 1
ATOM 1619 N N . THR A 1 197 ? 9.07 -1.771 9.93 1 98.81 197 THR A N 1
ATOM 1620 C CA . THR A 1 197 ? 8.906 -1.678 11.383 1 98.81 197 THR A CA 1
ATOM 1621 C C . THR A 1 197 ? 10.109 -0.979 12.008 1 98.81 197 THR A C 1
ATOM 1623 O O . THR A 1 197 ? 9.945 -0.115 12.875 1 98.81 197 THR A O 1
ATOM 1626 N N . GLU A 1 198 ? 11.227 -1.308 11.555 1 98.75 198 GLU A N 1
ATOM 1627 C CA . GLU A 1 198 ? 12.438 -0.675 12.062 1 98.75 198 GLU A CA 1
ATOM 1628 C C . GLU A 1 198 ? 12.469 0.812 11.719 1 98.75 198 GLU A C 1
ATOM 1630 O O . GLU A 1 198 ? 12.805 1.642 12.57 1 98.75 198 GLU A O 1
ATOM 1635 N N . ALA A 1 199 ? 12.125 1.132 10.5 1 98.75 199 ALA A N 1
ATOM 1636 C CA . ALA A 1 199 ? 12.125 2.52 10.039 1 98.75 199 ALA A CA 1
ATOM 1637 C C . ALA A 1 199 ? 11.172 3.371 10.867 1 98.75 199 ALA A C 1
ATOM 1639 O O . ALA A 1 199 ? 11.531 4.457 11.328 1 98.75 199 ALA A O 1
ATOM 1640 N N . PHE A 1 200 ? 10.008 2.879 11.125 1 98.81 200 PHE A N 1
ATOM 1641 C CA . PHE A 1 200 ? 9.008 3.656 11.852 1 98.81 200 PHE A CA 1
ATOM 1642 C C . PHE A 1 200 ? 9.328 3.68 13.344 1 98.81 200 PHE A C 1
ATOM 1644 O O . PHE A 1 200 ? 8.992 4.641 14.039 1 98.81 200 PHE A O 1
ATOM 1651 N N . THR A 1 201 ? 9.984 2.6 13.859 1 98.81 201 THR A N 1
ATOM 1652 C CA . THR A 1 201 ? 10.461 2.631 15.234 1 98.81 201 THR A CA 1
ATOM 1653 C C . THR A 1 201 ? 11.43 3.789 15.445 1 98.81 201 THR A C 1
ATOM 1655 O O . THR A 1 201 ? 11.32 4.531 16.422 1 98.81 201 THR A O 1
ATOM 1658 N N . LYS A 1 202 ? 12.32 3.9 14.516 1 98.69 202 LYS A N 1
ATOM 1659 C CA . LYS A 1 202 ? 13.281 4.996 14.57 1 98.69 202 LYS A CA 1
ATOM 1660 C C . LYS A 1 202 ? 12.578 6.348 14.477 1 98.69 202 LYS A C 1
ATOM 1662 O O . LYS A 1 202 ? 12.914 7.281 15.211 1 98.69 202 LYS A O 1
ATOM 1667 N N . LEU A 1 203 ? 11.602 6.43 13.609 1 98.75 203 LEU A N 1
ATOM 1668 C CA . LEU A 1 203 ? 10.875 7.68 13.43 1 98.75 203 LEU A CA 1
ATOM 1669 C C . LEU A 1 203 ? 10.133 8.062 14.711 1 98.75 203 LEU A C 1
ATOM 1671 O O . LEU A 1 203 ? 10.18 9.219 15.141 1 98.75 203 LEU A O 1
ATOM 1675 N N . VAL A 1 204 ? 9.453 7.102 15.32 1 98.75 204 VAL A N 1
ATOM 1676 C CA . VAL A 1 204 ? 8.703 7.355 16.547 1 98.75 204 VAL A CA 1
ATOM 1677 C C . VAL A 1 204 ? 9.648 7.852 17.641 1 98.75 204 VAL A C 1
ATOM 1679 O O . VAL A 1 204 ? 9.336 8.805 18.359 1 98.75 204 VAL A O 1
ATOM 1682 N N . SER A 1 205 ? 10.789 7.238 17.719 1 98.5 205 SER A N 1
ATOM 1683 C CA . SER A 1 205 ? 11.781 7.648 18.703 1 98.5 205 SER A CA 1
ATOM 1684 C C . SER A 1 205 ? 12.281 9.062 18.438 1 98.5 205 SER A C 1
ATOM 1686 O O . SER A 1 205 ? 12.398 9.875 19.359 1 98.5 205 SER A O 1
ATOM 1688 N N . GLU A 1 206 ? 12.531 9.367 17.203 1 98.5 206 GLU A N 1
ATOM 1689 C CA . GLU A 1 206 ? 13 10.695 16.812 1 98.5 206 GLU A CA 1
ATOM 1690 C C . GLU A 1 206 ? 11.938 11.75 17.094 1 98.5 206 GLU A C 1
ATOM 1692 O O . GLU A 1 206 ? 12.242 12.82 17.641 1 98.5 206 GLU A O 1
ATOM 1697 N N . LEU A 1 207 ? 10.703 11.438 16.766 1 98.5 207 LEU A N 1
ATOM 1698 C CA . LEU A 1 207 ? 9.617 12.383 16.984 1 98.5 207 LEU A CA 1
ATOM 1699 C C . LEU A 1 207 ? 9.391 12.625 18.469 1 98.5 207 LEU A C 1
ATOM 1701 O O . LEU A 1 207 ? 9.086 13.742 18.891 1 98.5 207 LEU A O 1
ATOM 1705 N N . ARG A 1 208 ? 9.594 11.57 19.25 1 98 208 ARG A N 1
ATOM 1706 C CA . ARG A 1 208 ? 9.5 11.703 20.703 1 98 208 ARG A CA 1
ATOM 1707 C C . ARG A 1 208 ? 10.57 12.648 21.25 1 98 208 ARG A C 1
ATOM 1709 O O . ARG A 1 208 ? 10.281 13.492 22.094 1 98 208 ARG A O 1
ATOM 1716 N N . THR A 1 209 ? 11.742 12.523 20.734 1 98 209 THR A N 1
ATOM 1717 C CA . THR A 1 209 ? 12.852 13.383 21.141 1 98 209 THR A CA 1
ATOM 1718 C C . THR A 1 209 ? 12.586 14.828 20.734 1 98 209 THR A C 1
ATOM 1720 O O . THR A 1 209 ? 12.773 15.75 21.531 1 98 209 THR A O 1
ATOM 1723 N N . ILE A 1 210 ? 12.125 15.008 19.531 1 97.62 210 ILE A N 1
ATOM 1724 C CA . ILE A 1 210 ? 11.844 16.344 19.016 1 97.62 210 ILE A CA 1
ATOM 1725 C C . ILE A 1 210 ? 10.734 17 19.828 1 97.62 210 ILE A C 1
ATOM 1727 O O . ILE A 1 210 ? 10.812 18.172 20.172 1 97.62 210 ILE A O 1
ATOM 1731 N N . ARG A 1 211 ? 9.688 16.219 20.125 1 97.06 211 ARG A N 1
ATOM 1732 C CA . ARG A 1 211 ? 8.594 16.703 20.953 1 97.06 211 ARG A CA 1
ATOM 1733 C C . ARG A 1 211 ? 9.094 17.141 22.312 1 97.06 211 ARG A C 1
ATOM 1735 O O . ARG A 1 211 ? 8.688 18.188 22.828 1 97.06 211 ARG A O 1
ATOM 1742 N N . GLY A 1 212 ? 10.008 16.344 22.891 1 95.19 212 GLY A N 1
ATOM 1743 C CA . GLY A 1 212 ? 10.602 16.703 24.172 1 95.19 212 GLY A CA 1
ATOM 1744 C C . GLY A 1 212 ? 11.398 17.984 24.125 1 95.19 212 GLY A C 1
ATOM 1745 O O . GLY A 1 212 ? 11.273 18.828 25.016 1 95.19 212 GLY A O 1
ATOM 1746 N N . ASN A 1 213 ? 12.164 18.219 23.109 1 94.44 213 ASN A N 1
ATOM 1747 C CA . ASN A 1 213 ? 12.93 19.438 22.906 1 94.44 213 ASN A CA 1
ATOM 1748 C C . ASN A 1 213 ? 12.008 20.656 22.75 1 94.44 213 ASN A C 1
ATOM 1750 O O . ASN A 1 213 ? 12.312 21.734 23.266 1 94.44 213 ASN A O 1
ATOM 1754 N N . ALA A 1 214 ? 10.922 20.391 22.047 1 93.25 214 ALA A N 1
ATOM 1755 C CA . ALA A 1 214 ? 9.953 21.453 21.859 1 93.25 214 ALA A CA 1
ATOM 1756 C C . ALA A 1 214 ? 9.297 21.859 23.172 1 93.25 214 ALA A C 1
ATOM 1758 O O . ALA A 1 214 ? 9.031 23.031 23.406 1 93.25 214 ALA A O 1
ATOM 1759 N N . ALA A 1 215 ? 9.016 20.906 23.984 1 91.75 215 ALA A N 1
ATOM 1760 C CA . ALA A 1 215 ? 8.383 21.156 25.281 1 91.75 215 ALA A CA 1
ATOM 1761 C C . ALA A 1 215 ? 9.328 21.891 26.219 1 91.75 215 ALA A C 1
ATOM 1763 O O . ALA A 1 215 ? 8.891 22.719 27.031 1 91.75 215 ALA A O 1
ATOM 1764 N N . ASP A 1 216 ? 10.57 21.734 26.078 1 87.12 216 ASP A N 1
ATOM 1765 C CA . ASP A 1 216 ? 11.578 22.359 26.938 1 87.12 216 ASP A CA 1
ATOM 1766 C C . ASP A 1 216 ? 11.828 23.812 26.5 1 87.12 216 ASP A C 1
ATOM 1768 O O . ASP A 1 216 ? 12.25 24.641 27.312 1 87.12 216 ASP A O 1
ATOM 1772 N N . ASN A 1 217 ? 11.609 24.203 25.219 1 77.88 217 ASN A N 1
ATOM 1773 C CA . ASN A 1 217 ? 11.891 25.531 24.688 1 77.88 217 ASN A CA 1
ATOM 1774 C C . ASN A 1 217 ? 10.633 26.406 24.672 1 77.88 217 ASN A C 1
ATOM 1776 O O . ASN A 1 217 ? 10.57 27.391 23.938 1 77.88 217 ASN A O 1
ATOM 1780 N N . VAL A 1 218 ? 9.578 26 25.359 1 71.56 218 VAL A N 1
ATOM 1781 C CA . VAL A 1 218 ? 8.359 26.797 25.375 1 71.56 218 VAL A CA 1
ATOM 1782 C C . VAL A 1 218 ? 8.625 28.156 26.031 1 71.56 218 VAL A C 1
ATOM 1784 O O . VAL A 1 218 ? 9.164 28.219 27.141 1 71.56 218 VAL A O 1
ATOM 1787 N N . PRO A 1 219 ? 8.68 29.328 25.172 1 58.94 219 PRO A N 1
ATOM 1788 C CA . PRO A 1 219 ? 8.977 30.656 25.734 1 58.94 219 PRO A CA 1
ATOM 1789 C C . PRO A 1 219 ? 8.164 30.953 27 1 58.94 219 PRO A C 1
ATOM 1791 O O . PRO A 1 219 ? 7.012 30.531 27.109 1 58.94 219 PRO A O 1
ATOM 1794 N N . ASP A 1 220 ? 8.758 31.219 28.094 1 52.75 220 ASP A N 1
ATOM 1795 C CA . ASP A 1 220 ? 8.117 31.781 29.281 1 52.75 220 ASP A CA 1
ATOM 1796 C C . ASP A 1 220 ? 7.262 33 28.922 1 52.75 220 ASP A C 1
ATOM 1798 O O . ASP A 1 220 ? 7.566 33.719 27.969 1 52.75 220 ASP A O 1
ATOM 1802 N N . THR A 1 221 ? 5.98 33 29.172 1 50.44 221 THR A N 1
ATOM 1803 C CA . THR A 1 221 ? 5.012 34.062 28.984 1 50.44 221 THR A CA 1
ATOM 1804 C C . THR A 1 221 ? 5.641 35.438 29.25 1 50.44 221 THR A C 1
ATOM 1806 O O . THR A 1 221 ? 4.941 36.438 29.328 1 50.44 221 THR A O 1
ATOM 1809 N N . THR A 1 222 ? 6.789 35.562 29.891 1 40.91 222 THR A N 1
ATOM 1810 C CA . THR A 1 222 ? 7.012 37 30.156 1 40.91 222 THR A CA 1
ATOM 1811 C C . THR A 1 222 ? 7.066 37.781 28.844 1 40.91 222 THR A C 1
ATOM 1813 O O . THR A 1 222 ? 7.945 37.562 28.016 1 40.91 222 THR A O 1
ATOM 1816 N N . LEU A 1 223 ? 5.883 38 28.328 1 40.38 223 LEU A N 1
ATOM 1817 C CA . LEU A 1 223 ? 5.809 39.062 27.312 1 40.38 223 LEU A CA 1
ATOM 1818 C C . LEU A 1 223 ? 6.875 40.125 27.562 1 40.38 223 LEU A C 1
ATOM 1820 O O . LEU A 1 223 ? 6.84 40.812 28.578 1 40.38 223 LEU A O 1
ATOM 1824 N N . ASP A 1 224 ? 7.992 40.031 27.422 1 35.28 224 ASP A N 1
ATOM 1825 C CA . ASP A 1 224 ? 8.781 41.281 27.422 1 35.28 224 ASP A CA 1
ATOM 1826 C C . ASP A 1 224 ? 7.957 42.438 26.906 1 35.28 224 ASP A C 1
ATOM 1828 O O . ASP A 1 224 ? 7.336 42.375 25.844 1 35.28 224 ASP A O 1
ATOM 1832 N N . THR A 1 225 ? 7.391 43.375 27.781 1 34.81 225 THR A N 1
ATOM 1833 C CA . THR A 1 225 ? 6.879 44.75 27.719 1 34.81 225 THR A CA 1
ATOM 1834 C C . THR A 1 225 ? 7.562 45.531 26.609 1 34.81 225 THR A C 1
ATOM 1836 O O . THR A 1 225 ? 7.406 46.75 26.516 1 34.81 225 THR A O 1
ATOM 1839 N N . THR A 1 226 ? 8.602 45.031 26.031 1 31.97 226 THR A N 1
ATOM 1840 C CA . THR A 1 226 ? 9.195 45.906 25.031 1 31.97 226 THR A CA 1
ATOM 1841 C C . THR A 1 226 ? 8.211 46.188 23.906 1 31.97 226 THR A C 1
ATOM 1843 O O . THR A 1 226 ? 8.594 46.719 22.859 1 31.97 226 THR A O 1
ATOM 1846 N N . LEU A 1 227 ? 7.031 45.469 23.875 1 32.66 227 LEU A N 1
ATOM 1847 C CA . LEU A 1 227 ? 6.078 46.062 22.938 1 32.66 227 LEU A CA 1
ATOM 1848 C C . LEU A 1 227 ? 5.66 47.469 23.375 1 32.66 227 LEU A C 1
ATOM 1850 O O . LEU A 1 227 ? 4.797 48.094 22.766 1 32.66 227 LEU A O 1
ATOM 1854 N N . ASN A 1 228 ? 5.891 47.875 24.688 1 27.75 228 ASN A N 1
ATOM 1855 C CA . ASN A 1 228 ? 5.559 49.219 25.156 1 27.75 228 ASN A CA 1
ATOM 1856 C C . ASN A 1 228 ? 6.453 50.281 24.516 1 27.75 228 ASN A C 1
ATOM 1858 O O . ASN A 1 228 ? 6.637 51.375 25.078 1 27.75 228 ASN A O 1
ATOM 1862 N N . GLY A 1 229 ? 7.41 50.094 23.719 1 27.72 229 GLY A N 1
ATOM 1863 C CA . GLY A 1 229 ? 7.855 51.375 23.203 1 27.72 229 GLY A CA 1
ATOM 1864 C C . GLY A 1 229 ? 6.715 52.281 22.75 1 27.72 229 GLY A C 1
ATOM 1865 O O . GLY A 1 229 ? 5.98 51.938 21.828 1 27.72 229 GLY A O 1
ATOM 1866 N N . GLY A 1 230 ? 6.055 53 23.672 1 27.14 230 GLY A N 1
ATOM 1867 C CA . GLY A 1 230 ? 5.227 54.188 23.5 1 27.14 230 GLY A CA 1
ATOM 1868 C C . GLY A 1 230 ? 5.707 55.094 22.375 1 27.14 230 GLY A C 1
ATOM 1869 O O . GLY A 1 230 ? 6.184 56.219 22.641 1 27.14 230 GLY A O 1
ATOM 1870 N N . THR A 1 231 ? 6.531 54.812 21.453 1 26.94 231 THR A N 1
ATOM 1871 C CA . THR A 1 231 ? 6.566 55.812 20.406 1 26.94 231 THR A CA 1
ATOM 1872 C C . THR A 1 231 ? 5.156 56.188 19.953 1 26.94 231 THR A C 1
ATOM 1874 O O . THR A 1 231 ? 4.344 55.312 19.656 1 26.94 231 THR A O 1
ATOM 1877 N N . THR A 1 232 ? 4.617 57.375 20.594 1 26.36 232 THR A N 1
ATOM 1878 C CA . THR A 1 232 ? 3.654 58.344 20.062 1 26.36 232 THR A CA 1
ATOM 1879 C C . THR A 1 232 ? 3.68 58.344 18.531 1 26.36 232 THR A C 1
ATOM 1881 O O . THR A 1 232 ? 4.59 58.906 17.922 1 26.36 232 THR A O 1
ATOM 1884 N N . TYR A 1 233 ? 3.596 57.312 18.078 1 23.88 233 TYR A N 1
ATOM 1885 C CA . TYR A 1 233 ? 3.5 57.094 16.641 1 23.88 233 TYR A CA 1
ATOM 1886 C C . TYR A 1 233 ? 2.387 57.938 16.047 1 23.88 233 TYR A C 1
ATOM 1888 O O . TYR A 1 233 ? 1.957 57.719 14.914 1 23.88 233 TYR A O 1
ATOM 1896 N N . TYR A 1 234 ? 1.705 58.781 17.047 1 24.25 234 TYR A N 1
ATOM 1897 C CA . TYR A 1 234 ? 0.672 59.531 16.344 1 24.25 234 TYR A CA 1
ATOM 1898 C C . TYR A 1 234 ? 1.29 60.5 15.375 1 24.25 234 TYR A C 1
ATOM 1900 O O . TYR A 1 234 ? 1.501 61.688 15.719 1 24.25 234 TYR A O 1
ATOM 1908 N N . ASP A 1 235 ? 2.477 60.344 14.883 1 24.42 235 ASP A N 1
ATOM 1909 C CA . ASP A 1 235 ? 2.795 61.406 13.938 1 24.42 235 ASP A CA 1
ATOM 1910 C C . ASP A 1 235 ? 1.567 61.781 13.117 1 24.42 235 ASP A C 1
ATOM 1912 O O . ASP A 1 235 ? 0.619 61 13 1 24.42 235 ASP A O 1
ATOM 1916 N N . LYS A 1 236 ? 1.543 63.094 12.766 1 26.33 236 LYS A N 1
ATOM 1917 C CA . LYS A 1 236 ? 0.643 63.906 11.961 1 26.33 236 LYS A CA 1
ATOM 1918 C C . LYS A 1 236 ? 0.048 63.094 10.812 1 26.33 236 LYS A C 1
ATOM 1920 O O . LYS A 1 236 ? 0.71 62.219 10.258 1 26.33 236 LYS A O 1
ATOM 1925 N N . PRO A 1 237 ? -1.257 63.219 10.711 1 25.47 237 PRO A N 1
ATOM 1926 C CA . PRO A 1 237 ? -1.99 62.781 9.516 1 25.47 237 PRO A CA 1
ATOM 1927 C C . PRO A 1 237 ? -1.314 63.219 8.219 1 25.47 237 PRO A C 1
ATOM 1929 O O . PRO A 1 237 ? -1.206 64.438 7.949 1 25.47 237 PRO A O 1
ATOM 1932 N N . GLN A 1 238 ? -0.068 62.938 7.996 1 22.73 238 GLN A N 1
ATOM 1933 C CA . GLN A 1 238 ? 0.323 63.406 6.676 1 22.73 238 GLN A CA 1
ATOM 1934 C C . GLN A 1 238 ? -0.727 63.062 5.625 1 22.73 238 GLN A C 1
ATOM 1936 O O . GLN A 1 238 ? -1.053 61.906 5.438 1 22.73 238 GLN A O 1
ATOM 1941 N N . SER A 1 239 ? -1.771 63.938 5.477 1 23.95 239 SER A N 1
ATOM 1942 C CA . SER A 1 239 ? -2.742 64.062 4.395 1 23.95 239 SER A CA 1
ATOM 1943 C C . SER A 1 239 ? -2.111 63.75 3.041 1 23.95 239 SER A C 1
ATOM 1945 O O . SER A 1 239 ? -2.807 63.719 2.023 1 23.95 239 SER A O 1
ATOM 1947 N N . ASN A 1 240 ? -0.77 64.125 2.947 1 22.66 240 ASN A N 1
ATOM 1948 C CA . ASN A 1 240 ? -0.413 64.125 1.533 1 22.66 240 ASN A CA 1
ATOM 1949 C C . ASN A 1 240 ? -0.638 62.781 0.879 1 22.66 240 ASN A C 1
ATOM 1951 O O . ASN A 1 240 ? 0.186 61.875 1.021 1 22.66 240 ASN A O 1
ATOM 1955 N N . PHE A 1 241 ? -1.706 62.094 1.057 1 22.53 241 PHE A N 1
ATOM 1956 C CA . PHE A 1 241 ? -1.938 61.094 0.038 1 22.53 241 PHE A CA 1
ATOM 1957 C C . PHE A 1 241 ? -1.642 61.625 -1.353 1 22.53 241 PHE A C 1
ATOM 1959 O O . PHE A 1 241 ? -1.979 61 -2.359 1 22.53 241 PHE A O 1
ATOM 1966 N N . GLY A 1 242 ? -1.473 62.969 -1.366 1 21.3 242 GLY A N 1
ATOM 1967 C CA . GLY A 1 242 ? -1.225 63.344 -2.742 1 21.3 242 GLY A CA 1
ATOM 1968 C C . GLY A 1 242 ? 0.076 62.812 -3.297 1 21.3 242 GLY A C 1
ATOM 1969 O O . GLY A 1 242 ? 1.155 63.125 -2.793 1 21.3 242 GLY A O 1
ATOM 1970 N N . TYR A 1 243 ? 0.301 61.594 -3.518 1 20.59 243 TYR A N 1
ATOM 1971 C CA . TYR A 1 243 ? 1.426 61.125 -4.32 1 20.59 243 TYR A CA 1
ATOM 1972 C C . TYR A 1 243 ? 1.733 62.125 -5.449 1 20.59 243 TYR A C 1
ATOM 1974 O O . TYR A 1 243 ? 1.299 61.906 -6.586 1 20.59 243 TYR A O 1
ATOM 1982 N N . ALA A 1 244 ? 1.422 63.375 -5.195 1 20.19 244 ALA A N 1
ATOM 1983 C CA . ALA A 1 244 ? 1.963 64.125 -6.34 1 20.19 244 ALA A CA 1
ATOM 1984 C C . ALA A 1 244 ? 3.482 63.969 -6.406 1 20.19 244 ALA A C 1
ATOM 1986 O O . ALA A 1 244 ? 4.188 64.375 -5.473 1 20.19 244 ALA A O 1
ATOM 1987 N N . ALA A 1 245 ? 3.994 62.875 -6.941 1 20.97 245 ALA A N 1
ATOM 1988 C CA . ALA A 1 245 ? 5.336 62.781 -7.512 1 20.97 245 ALA A CA 1
ATOM 1989 C C . ALA A 1 245 ? 5.758 64.125 -8.133 1 20.97 245 ALA A C 1
ATOM 1991 O O . ALA A 1 245 ? 5.188 64.562 -9.133 1 20.97 245 ALA A O 1
ATOM 1992 N N . VAL A 1 246 ? 5.734 65 -7.332 1 21.12 246 VAL A N 1
ATOM 1993 C CA . VAL A 1 246 ? 6.422 66.188 -7.891 1 21.12 246 VAL A CA 1
ATOM 1994 C C . VAL A 1 246 ? 7.812 65.75 -8.375 1 21.12 246 VAL A C 1
ATOM 1996 O O . VAL A 1 246 ? 8.641 65.312 -7.582 1 21.12 246 VAL A O 1
ATOM 1999 N N . VAL A 1 247 ? 7.812 65.375 -9.656 1 21.78 247 VAL A N 1
ATOM 2000 C CA . VAL A 1 247 ? 8.945 65.188 -10.562 1 21.78 247 VAL A CA 1
ATOM 2001 C C . VAL A 1 247 ? 9.867 66.438 -10.43 1 21.78 247 VAL A C 1
ATOM 2003 O O . VAL A 1 247 ? 9.477 67.562 -10.766 1 21.78 247 VAL A O 1
ATOM 2006 N N . LYS A 1 248 ? 10.328 66.625 -9.25 1 22.73 248 LYS A N 1
ATOM 2007 C CA . LYS A 1 248 ? 11.32 67.688 -9.336 1 22.73 248 LYS A CA 1
ATOM 2008 C C . LYS A 1 248 ? 12.266 67.438 -10.508 1 22.73 248 LYS A C 1
ATOM 2010 O O . LYS A 1 248 ? 12.867 66.375 -10.633 1 22.73 248 LYS A O 1
ATOM 2015 N N . ARG A 1 249 ? 11.969 68.125 -11.641 1 22.67 249 ARG A N 1
ATOM 2016 C CA . ARG A 1 249 ? 12.664 68.25 -12.914 1 22.67 249 ARG A CA 1
ATOM 2017 C C . ARG A 1 249 ? 14.125 68.625 -12.703 1 22.67 249 ARG A C 1
ATOM 2019 O O . ARG A 1 249 ? 14.602 69.562 -13.305 1 22.67 249 ARG A O 1
ATOM 2026 N N . THR A 1 250 ? 14.688 68.25 -11.547 1 23.3 250 THR A N 1
ATOM 2027 C CA . THR A 1 250 ? 15.977 68.938 -11.594 1 23.3 250 THR A CA 1
ATOM 2028 C C . THR A 1 250 ? 16.719 68.562 -12.875 1 23.3 250 THR A C 1
ATOM 2030 O O . THR A 1 250 ? 16.781 67.375 -13.266 1 23.3 250 THR A O 1
ATOM 2033 N N . PRO A 1 251 ? 16.906 69.5 -13.82 1 23.66 251 PRO A N 1
ATOM 2034 C CA . PRO A 1 251 ? 17.516 69.375 -15.141 1 23.66 251 PRO A CA 1
ATOM 2035 C C . PRO A 1 251 ? 18.891 68.688 -15.102 1 23.66 251 PRO A C 1
ATOM 2037 O O . PRO A 1 251 ? 19.594 68.625 -16.109 1 23.66 251 PRO A O 1
ATOM 2040 N N . SER A 1 252 ? 19.172 67.938 -13.953 1 24.47 252 SER A N 1
ATOM 2041 C CA . SER A 1 252 ? 20.625 67.75 -13.977 1 24.47 252 SER A CA 1
ATOM 2042 C C . SER A 1 252 ? 21.062 67 -15.227 1 24.47 252 SER A C 1
ATOM 2044 O O . SER A 1 252 ? 20.422 66.062 -15.641 1 24.47 252 SER A O 1
ATOM 2046 N N . THR A 1 253 ? 21.734 67.562 -16.156 1 24.42 253 THR A N 1
ATOM 2047 C CA . THR A 1 253 ? 22.297 67.125 -17.438 1 24.42 253 THR A CA 1
ATOM 2048 C C . THR A 1 253 ? 23.078 65.812 -17.297 1 24.42 253 THR A C 1
ATOM 2050 O O . THR A 1 253 ? 23.719 65.375 -18.25 1 24.42 253 THR A O 1
ATOM 2053 N N . ALA A 1 254 ? 23.188 65.188 -16.031 1 25.17 254 ALA A N 1
ATOM 2054 C CA . ALA A 1 254 ? 24.344 64.312 -16.078 1 25.17 254 ALA A CA 1
ATOM 2055 C C . ALA A 1 254 ? 24.078 63.125 -17.047 1 25.17 254 ALA A C 1
ATOM 2057 O O . ALA A 1 254 ? 22.953 62.625 -17.141 1 25.17 254 ALA A O 1
ATOM 2058 N N . GLN A 1 255 ? 24.797 62.75 -18.031 1 24.11 255 GLN A N 1
ATOM 2059 C CA . GLN A 1 255 ? 24.953 61.812 -19.125 1 24.11 255 GLN A CA 1
ATOM 2060 C C . GLN A 1 255 ? 24.984 60.375 -18.609 1 24.11 255 GLN A C 1
ATOM 2062 O O . GLN A 1 255 ? 25.984 59.906 -18.062 1 24.11 255 GLN A O 1
ATOM 2067 N N . ASN A 1 256 ? 24.078 59.906 -17.656 1 23.17 256 ASN A N 1
ATOM 2068 C CA . ASN A 1 256 ? 24.109 58.594 -16.984 1 23.17 256 ASN A CA 1
ATOM 2069 C C . ASN A 1 256 ? 24 57.469 -18 1 23.17 256 ASN A C 1
ATOM 2071 O O . ASN A 1 256 ? 23 57.344 -18.703 1 23.17 256 ASN A O 1
ATOM 2075 N N . ASP A 1 257 ? 25.031 56.844 -18.531 1 24.58 257 ASP A N 1
ATOM 2076 C CA . ASP A 1 257 ? 25.125 55.719 -19.438 1 24.58 257 ASP A CA 1
ATOM 2077 C C . ASP A 1 257 ? 24.547 54.469 -18.812 1 24.58 257 ASP A C 1
ATOM 2079 O O . ASP A 1 257 ? 25.172 53.844 -17.938 1 24.58 257 ASP A O 1
ATOM 2083 N N . ALA A 1 258 ? 23.344 54.312 -18.328 1 27.36 258 ALA A N 1
ATOM 2084 C CA . ALA A 1 258 ? 22.578 53.219 -17.781 1 27.36 258 ALA A CA 1
ATOM 2085 C C . ALA A 1 258 ? 22.672 51.969 -18.672 1 27.36 258 ALA A C 1
ATOM 2087 O O . ALA A 1 258 ? 22.094 51.969 -19.766 1 27.36 258 ALA A O 1
ATOM 2088 N N . GLN A 1 259 ? 23.688 51.281 -18.656 1 26.03 259 GLN A N 1
ATOM 2089 C CA . GLN A 1 259 ? 23.75 50 -19.391 1 26.03 259 GLN A CA 1
ATOM 2090 C C . GLN A 1 259 ? 22.688 49.031 -18.875 1 26.03 259 GLN A C 1
ATOM 2092 O O . GLN A 1 259 ? 22.672 48.656 -17.703 1 26.03 259 GLN A O 1
ATOM 2097 N N . LYS A 1 260 ? 21.391 49 -19.25 1 29.84 260 LYS A N 1
ATOM 2098 C CA . LYS A 1 260 ? 20.266 48.094 -19.203 1 29.84 260 LYS A CA 1
ATOM 2099 C C . LYS A 1 260 ? 20.75 46.625 -19.297 1 29.84 260 LYS A C 1
ATOM 2101 O O . LYS A 1 260 ? 21.156 46.188 -20.375 1 29.84 260 LYS A O 1
ATOM 2106 N N . THR A 1 261 ? 21.406 46.156 -18.344 1 29.09 261 THR A N 1
ATOM 2107 C CA . THR A 1 261 ? 21.641 44.719 -18.406 1 29.09 261 THR A CA 1
ATOM 2108 C C . THR A 1 261 ? 20.328 43.938 -18.547 1 29.09 261 THR A C 1
ATOM 2110 O O . THR A 1 261 ? 19.484 44 -17.641 1 29.09 261 THR A O 1
ATOM 2113 N N . THR A 1 262 ? 19.578 43.969 -19.641 1 32.44 262 THR A N 1
ATOM 2114 C CA . THR A 1 262 ? 18.469 43.125 -20.062 1 32.44 262 THR A CA 1
ATOM 2115 C C . THR A 1 262 ? 18.609 41.719 -19.5 1 32.44 262 THR A C 1
ATOM 2117 O O . THR A 1 262 ? 19.531 41 -19.891 1 32.44 262 THR A O 1
ATOM 2120 N N . LYS A 1 263 ? 18.484 41.531 -18.312 1 41.78 263 LYS A N 1
ATOM 2121 C CA . LYS A 1 263 ? 18.406 40.125 -17.922 1 41.78 263 LYS A CA 1
ATOM 2122 C C . LYS A 1 263 ? 17.641 39.312 -18.953 1 41.78 263 LYS A C 1
ATOM 2124 O O . LYS A 1 263 ? 16.484 39.594 -19.266 1 41.78 263 LYS A O 1
ATOM 2129 N N . ALA A 1 264 ? 18.141 38.688 -19.938 1 44.28 264 ALA A N 1
ATOM 2130 C CA . ALA A 1 264 ? 17.734 37.938 -21.109 1 44.28 264 ALA A CA 1
ATOM 2131 C C . ALA A 1 264 ? 16.594 36.969 -20.781 1 44.28 264 ALA A C 1
ATOM 2133 O O . ALA A 1 264 ? 16.719 36.125 -19.906 1 44.28 264 ALA A O 1
ATOM 2134 N N . LEU A 1 265 ? 15.281 37.344 -20.875 1 58.78 265 LEU A N 1
ATOM 2135 C CA . LEU A 1 265 ? 14.109 36.469 -20.938 1 58.78 265 LEU A CA 1
ATOM 2136 C C . LEU A 1 265 ? 14.383 35.25 -21.781 1 58.78 265 LEU A C 1
ATOM 2138 O O . LEU A 1 265 ? 14.773 35.375 -22.953 1 58.78 265 LEU A O 1
ATOM 2142 N N . THR A 1 266 ? 14.766 34.188 -21.188 1 73.56 266 THR A N 1
ATOM 2143 C CA . THR A 1 266 ? 15.039 32.969 -21.922 1 73.56 266 THR A CA 1
ATOM 2144 C C . THR A 1 266 ? 13.742 32.281 -22.328 1 73.56 266 THR A C 1
ATOM 2146 O O . THR A 1 266 ? 12.805 32.188 -21.531 1 73.56 266 THR A O 1
ATOM 2149 N N . ASN A 1 267 ? 13.508 32.094 -23.547 1 83.19 267 ASN A N 1
ATOM 2150 C CA . ASN A 1 267 ? 12.367 31.344 -24.078 1 83.19 267 ASN A CA 1
ATOM 2151 C C . ASN A 1 267 ? 12.547 29.844 -23.891 1 83.19 267 ASN A C 1
ATOM 2153 O O . ASN A 1 267 ? 13.672 29.344 -23.812 1 83.19 267 ASN A O 1
ATOM 2157 N N . CYS A 1 268 ? 11.414 29.25 -23.516 1 84.88 268 CYS A N 1
ATOM 2158 C CA . CYS A 1 268 ? 11.43 27.797 -23.438 1 84.88 268 CYS A CA 1
ATOM 2159 C C . CYS A 1 268 ? 10.328 27.188 -24.312 1 84.88 268 CYS A C 1
ATOM 2161 O O . CYS A 1 268 ? 9.32 27.844 -24.562 1 84.88 268 CYS A O 1
ATOM 2163 N N . LYS A 1 269 ? 10.602 26.078 -24.859 1 86.81 269 LYS A N 1
ATOM 2164 C CA . LYS A 1 269 ? 9.648 25.312 -25.656 1 86.81 269 LYS A CA 1
ATOM 2165 C C . LYS A 1 269 ? 9.094 24.125 -24.875 1 86.81 269 LYS A C 1
ATOM 2167 O O . LYS A 1 269 ? 9.859 23.375 -24.266 1 86.81 269 LYS A O 1
ATOM 2172 N N . ALA A 1 270 ? 7.785 24.094 -24.828 1 87 270 ALA A N 1
ATOM 2173 C CA . ALA A 1 270 ? 7.133 22.984 -24.156 1 87 270 ALA A CA 1
ATOM 2174 C C . ALA A 1 270 ? 7.391 21.672 -24.891 1 87 270 ALA A C 1
ATOM 2176 O O . ALA A 1 270 ? 7.074 21.547 -26.078 1 87 270 ALA A O 1
ATOM 2177 N N . LEU A 1 271 ? 7.93 20.688 -24.297 1 80.19 271 LEU A N 1
ATOM 2178 C CA . LEU A 1 271 ? 8.227 19.375 -24.844 1 80.19 271 LEU A CA 1
ATOM 2179 C C . LEU A 1 271 ? 7.012 18.453 -24.734 1 80.19 271 LEU A C 1
ATOM 2181 O O . LEU A 1 271 ? 6.879 17.5 -25.5 1 80.19 271 LEU A O 1
ATOM 2185 N N . TYR A 1 272 ? 6.168 18.797 -23.75 1 79.5 272 TYR A N 1
ATOM 2186 C CA . TYR A 1 272 ? 4.984 18 -23.453 1 79.5 272 TYR A CA 1
ATOM 2187 C C . TYR A 1 272 ? 3.803 18.891 -23.078 1 79.5 272 TYR A C 1
ATOM 2189 O O . TYR A 1 272 ? 3.986 20.047 -22.719 1 79.5 272 TYR A O 1
ATOM 2197 N N . ASP A 1 273 ? 2.639 18.328 -23.281 1 79.38 273 ASP A N 1
ATOM 2198 C CA . ASP A 1 273 ? 1.452 19.016 -22.812 1 79.38 273 ASP A CA 1
ATOM 2199 C C . ASP A 1 273 ? 1.439 19.094 -21.281 1 79.38 273 ASP A C 1
ATOM 2201 O O . ASP A 1 273 ? 1.696 18.109 -20.609 1 79.38 273 ASP A O 1
ATOM 2205 N N . PHE A 1 274 ? 1.313 20.328 -20.766 1 80.31 274 PHE A N 1
ATOM 2206 C CA . PHE A 1 274 ? 1.087 20.609 -19.359 1 80.31 274 PHE A CA 1
ATOM 2207 C C . PHE A 1 274 ? -0.239 21.328 -19.141 1 80.31 274 PHE A C 1
ATOM 2209 O O . PHE A 1 274 ? -0.432 22.438 -19.641 1 80.31 274 PHE A O 1
ATOM 2216 N N . GLU A 1 275 ? -1.096 20.672 -18.5 1 76.56 275 GLU A N 1
ATOM 2217 C CA . GLU A 1 275 ? -2.361 21.281 -18.109 1 76.56 275 GLU A CA 1
ATOM 2218 C C . GLU A 1 275 ? -2.301 21.844 -16.688 1 76.56 275 GLU A C 1
ATOM 2220 O O . GLU A 1 275 ? -1.879 21.141 -15.766 1 76.56 275 GLU A O 1
ATOM 2225 N N . ALA A 1 276 ? -2.598 23.141 -16.562 1 74.12 276 ALA A N 1
ATOM 2226 C CA . ALA A 1 276 ? -2.611 23.828 -15.281 1 74.12 276 ALA A CA 1
ATOM 2227 C C . ALA A 1 276 ? -3.443 23.078 -14.25 1 74.12 276 ALA A C 1
ATOM 2229 O O . ALA A 1 276 ? -4.562 22.656 -14.547 1 74.12 276 ALA A O 1
ATOM 2230 N N . GLU A 1 277 ? -2.859 22.719 -13.203 1 62.78 277 GLU A N 1
ATOM 2231 C CA . GLU A 1 277 ? -3.576 22.031 -12.133 1 62.78 277 GLU A CA 1
ATOM 2232 C C . GLU A 1 277 ? -4.121 23.031 -11.109 1 62.78 277 GLU A C 1
ATOM 2234 O O . GLU A 1 277 ? -5.113 22.75 -10.438 1 62.78 277 GLU A O 1
ATOM 2239 N N . GLN A 1 278 ? -3.402 24.141 -11.07 1 68.25 278 GLN A N 1
ATOM 2240 C CA . GLN A 1 278 ? -3.775 25.234 -10.18 1 68.25 278 GLN A CA 1
ATOM 2241 C C . GLN A 1 278 ? -3.977 26.531 -10.953 1 68.25 278 GLN A C 1
ATOM 2243 O O . GLN A 1 278 ? -3.486 26.672 -12.078 1 68.25 278 GLN A O 1
ATOM 2248 N N . ASP A 1 279 ? -4.734 27.391 -10.289 1 72.88 279 ASP A N 1
ATOM 2249 C CA . ASP A 1 279 ? -5.047 28.656 -10.938 1 72.88 279 ASP A CA 1
ATOM 2250 C C . ASP A 1 279 ? -3.771 29.422 -11.273 1 72.88 279 ASP A C 1
ATOM 2252 O O . ASP A 1 279 ? -3.736 30.188 -12.25 1 72.88 279 ASP A O 1
ATOM 2256 N N . ASP A 1 280 ? -2.686 29.125 -10.578 1 78.31 280 ASP A N 1
ATOM 2257 C CA . ASP A 1 280 ? -1.455 29.875 -10.781 1 78.31 280 ASP A CA 1
ATOM 2258 C C . ASP A 1 280 ? -0.493 29.125 -11.695 1 78.31 280 ASP A C 1
ATOM 2260 O O . ASP A 1 280 ? 0.664 29.531 -11.852 1 78.31 280 ASP A O 1
ATOM 2264 N N . ASP A 1 281 ? -1.007 28.109 -12.25 1 81.12 281 ASP A N 1
ATOM 2265 C CA . ASP A 1 281 ? -0.204 27.375 -13.219 1 81.12 281 ASP A CA 1
ATOM 2266 C C . ASP A 1 281 ? -0.499 27.844 -14.641 1 81.12 281 ASP A C 1
ATOM 2268 O O . ASP A 1 281 ? -1.599 28.312 -14.93 1 81.12 281 ASP A O 1
ATOM 2272 N N . LEU A 1 282 ? 0.465 27.688 -15.414 1 83.81 282 LEU A N 1
ATOM 2273 C CA . LEU A 1 282 ? 0.349 27.984 -16.828 1 83.81 282 LEU A CA 1
ATOM 2274 C C . LEU A 1 282 ? 0.301 26.719 -17.672 1 83.81 282 LEU A C 1
ATOM 2276 O O . LEU A 1 282 ? 1.234 25.906 -17.625 1 83.81 282 LEU A O 1
ATOM 2280 N N . SER A 1 283 ? -0.805 26.562 -18.266 1 84.94 283 SER A N 1
ATOM 2281 C CA . SER A 1 283 ? -0.926 25.438 -19.172 1 84.94 283 SER A CA 1
ATOM 2282 C C . SER A 1 283 ? -0.083 25.625 -20.422 1 84.94 283 SER A C 1
ATOM 2284 O O . SER A 1 283 ? -0.049 26.734 -20.984 1 84.94 283 SER A O 1
ATOM 2286 N N . LEU A 1 284 ? 0.652 24.578 -20.797 1 83.06 284 LEU A N 1
ATOM 2287 C CA . LEU A 1 284 ? 1.47 24.594 -22 1 83.06 284 LEU A CA 1
ATOM 2288 C C . LEU A 1 284 ? 1.158 23.375 -22.891 1 83.06 284 LEU A C 1
ATOM 2290 O O . LEU A 1 284 ? 0.963 22.281 -22.375 1 83.06 284 LEU A O 1
ATOM 2294 N N . LYS A 1 285 ? 0.905 23.641 -24.141 1 82.31 285 LYS A N 1
ATOM 2295 C CA . LYS A 1 285 ? 0.822 22.578 -25.125 1 82.31 285 LYS A CA 1
ATOM 2296 C C . LYS A 1 285 ? 2.193 22.281 -25.734 1 82.31 285 LYS A C 1
ATOM 2298 O O . LYS A 1 285 ? 3.039 23.172 -25.844 1 82.31 285 LYS A O 1
ATOM 2303 N N . LYS A 1 286 ? 2.371 20.938 -26.016 1 81.25 286 LYS A N 1
ATOM 2304 C CA . LYS A 1 286 ? 3.619 20.562 -26.672 1 81.25 286 LYS A CA 1
ATOM 2305 C C . LYS A 1 286 ? 3.904 21.5 -27.859 1 81.25 286 LYS A C 1
ATOM 2307 O O . LYS A 1 286 ? 3.057 21.672 -28.734 1 81.25 286 LYS A O 1
ATOM 2312 N N . GLY A 1 287 ? 5.066 22.094 -27.797 1 85.19 287 GLY A N 1
ATOM 2313 C CA . GLY A 1 287 ? 5.492 22.984 -28.859 1 85.19 287 GLY A CA 1
ATOM 2314 C C . GLY A 1 287 ? 5.285 24.453 -28.547 1 85.19 287 GLY A C 1
ATOM 2315 O O . GLY A 1 287 ? 5.805 25.328 -29.234 1 85.19 287 GLY A O 1
ATOM 2316 N N . ASP A 1 288 ? 4.637 24.766 -27.531 1 84.5 288 ASP A N 1
ATOM 2317 C CA . ASP A 1 288 ? 4.406 26.141 -27.125 1 84.5 288 ASP A CA 1
ATOM 2318 C C . ASP A 1 288 ? 5.707 26.812 -26.672 1 84.5 288 ASP A C 1
ATOM 2320 O O . ASP A 1 288 ? 6.551 26.172 -26.031 1 84.5 288 ASP A O 1
ATOM 2324 N N . ILE A 1 289 ? 5.863 28.047 -27.078 1 86.62 289 ILE A N 1
ATOM 2325 C CA . ILE A 1 289 ? 6.988 28.844 -26.609 1 86.62 289 ILE A CA 1
ATOM 2326 C C . ILE A 1 289 ? 6.527 29.781 -25.484 1 86.62 289 ILE A C 1
ATOM 2328 O O . ILE A 1 289 ? 5.598 30.562 -25.672 1 86.62 289 ILE A O 1
ATOM 2332 N N . ALA A 1 290 ? 7.082 29.609 -24.312 1 86.31 290 ALA A N 1
ATOM 2333 C CA . ALA A 1 290 ? 6.805 30.469 -23.156 1 86.31 290 ALA A CA 1
ATOM 2334 C C . ALA A 1 290 ? 8.047 31.234 -22.734 1 86.31 290 ALA A C 1
ATOM 2336 O O . ALA A 1 290 ? 9.172 30.812 -23 1 86.31 290 ALA A O 1
ATOM 2337 N N . THR A 1 291 ? 7.836 32.375 -22.25 1 86.44 291 THR A N 1
ATOM 2338 C CA . THR A 1 291 ? 8.922 33.188 -21.719 1 86.44 291 THR A CA 1
ATOM 2339 C C . THR A 1 291 ? 9.117 32.938 -20.219 1 86.44 291 THR A C 1
ATOM 2341 O O . THR A 1 291 ? 8.172 33.031 -19.438 1 86.44 291 THR A O 1
ATOM 2344 N N . ILE A 1 292 ? 10.281 32.5 -19.938 1 85.19 292 ILE A N 1
ATOM 2345 C CA . ILE A 1 292 ? 10.602 32.312 -18.531 1 85.19 292 ILE A CA 1
ATOM 2346 C C . ILE A 1 292 ? 10.891 33.656 -17.875 1 85.19 292 ILE A C 1
ATOM 2348 O O . ILE A 1 292 ? 11.828 34.375 -18.266 1 85.19 292 ILE A O 1
ATOM 2352 N N . LEU A 1 293 ? 10.133 34.031 -16.953 1 80.38 293 LEU A N 1
ATOM 2353 C CA . LEU A 1 293 ? 10.32 35.281 -16.234 1 80.38 293 LEU A CA 1
ATOM 2354 C C . LEU A 1 293 ? 11.211 35.094 -15.016 1 80.38 293 LEU A C 1
ATOM 2356 O O . LEU A 1 293 ? 12.016 35.969 -14.68 1 80.38 293 LEU A O 1
ATOM 2360 N N . GLU A 1 294 ? 10.93 33.844 -14.375 1 80.56 294 GLU A N 1
ATOM 2361 C CA . GLU A 1 294 ? 11.68 33.562 -13.156 1 80.56 294 GLU A CA 1
ATOM 2362 C C . GLU A 1 294 ? 11.789 32.031 -12.945 1 80.56 294 GLU A C 1
ATOM 2364 O O . GLU A 1 294 ? 10.836 31.297 -13.195 1 80.56 294 GLU A O 1
ATOM 2369 N N . LYS A 1 295 ? 12.93 31.562 -12.609 1 79.38 295 LYS A N 1
ATOM 2370 C CA . LYS A 1 295 ? 13.07 30.203 -12.086 1 79.38 295 LYS A CA 1
ATOM 2371 C C . LYS A 1 295 ? 12.703 30.141 -10.609 1 79.38 295 LYS A C 1
ATOM 2373 O O . LYS A 1 295 ? 13.445 30.625 -9.758 1 79.38 295 LYS A O 1
ATOM 2378 N N . VAL A 1 296 ? 11.602 29.719 -10.391 1 76.69 296 VAL A N 1
ATOM 2379 C CA . VAL A 1 296 ? 11.078 29.672 -9.031 1 76.69 296 VAL A CA 1
ATOM 2380 C C . VAL A 1 296 ? 11.898 28.703 -8.188 1 76.69 296 VAL A C 1
ATOM 2382 O O . VAL A 1 296 ? 12.281 29.016 -7.059 1 76.69 296 VAL A O 1
ATOM 2385 N N . ASP A 1 297 ? 12.086 27.531 -8.742 1 72 297 ASP A N 1
ATOM 2386 C CA . ASP A 1 297 ? 12.961 26.516 -8.172 1 72 297 ASP A CA 1
ATOM 2387 C C . ASP A 1 297 ? 13.398 25.516 -9.242 1 72 297 ASP A C 1
ATOM 2389 O O . ASP A 1 297 ? 13.203 25.75 -10.438 1 72 297 ASP A O 1
ATOM 2393 N N . ASP A 1 298 ? 14.141 24.484 -8.766 1 73.94 298 ASP A N 1
ATOM 2394 C CA . ASP A 1 298 ? 14.742 23.547 -9.719 1 73.94 298 ASP A CA 1
ATOM 2395 C C . ASP A 1 298 ? 13.664 22.766 -10.461 1 73.94 298 ASP A C 1
ATOM 2397 O O . ASP A 1 298 ? 13.961 22.094 -11.453 1 73.94 298 ASP A O 1
ATOM 2401 N N . GLN A 1 299 ? 12.43 22.938 -10.055 1 77.12 299 GLN A N 1
ATOM 2402 C CA . GLN A 1 299 ? 11.406 22.109 -10.68 1 77.12 299 GLN A CA 1
ATOM 2403 C C . GLN A 1 299 ? 10.383 22.969 -11.422 1 77.12 299 GLN A C 1
ATOM 2405 O O . GLN A 1 299 ? 9.719 22.484 -12.344 1 77.12 299 GLN A O 1
ATOM 2410 N N . TRP A 1 300 ? 10.297 24.188 -11.016 1 80.06 300 TRP A N 1
ATOM 2411 C CA . TRP A 1 300 ? 9.219 25.016 -11.547 1 80.06 300 TRP A CA 1
ATOM 2412 C C . TRP A 1 300 ? 9.766 26.312 -12.125 1 80.06 300 TRP A C 1
ATOM 2414 O O . TRP A 1 300 ? 10.656 26.938 -11.531 1 80.06 300 TRP A O 1
ATOM 2424 N N . TYR A 1 301 ? 9.227 26.688 -13.273 1 82.44 301 TYR A N 1
ATOM 2425 C CA . TYR A 1 301 ? 9.383 28.016 -13.844 1 82.44 301 TYR A CA 1
ATOM 2426 C C . TYR A 1 301 ? 8.125 28.844 -13.617 1 82.44 301 TYR A C 1
ATOM 2428 O O . TYR A 1 301 ? 7.027 28.297 -13.477 1 82.44 301 TYR A O 1
ATOM 2436 N N . PHE A 1 302 ? 8.289 30.078 -13.375 1 85.62 302 PHE A N 1
ATOM 2437 C CA . PHE A 1 302 ? 7.242 31.078 -13.562 1 85.62 302 PHE A CA 1
ATOM 2438 C C . PHE A 1 302 ? 7.438 31.828 -14.875 1 85.62 302 PHE A C 1
ATOM 2440 O O . PHE A 1 302 ? 8.516 32.375 -15.133 1 85.62 302 PHE A O 1
ATOM 2447 N N . GLY A 1 303 ? 6.469 31.688 -15.703 1 87.69 303 GLY A N 1
ATOM 2448 C CA . GLY A 1 303 ? 6.633 32.25 -17.047 1 87.69 303 GLY A CA 1
ATOM 2449 C C . GLY A 1 303 ? 5.34 32.75 -17.641 1 87.69 303 GLY A C 1
ATOM 2450 O O . GLY A 1 303 ? 4.305 32.781 -16.969 1 87.69 303 GLY A O 1
ATOM 2451 N N . GLU A 1 304 ? 5.496 33.281 -18.797 1 85.25 304 GLU A N 1
ATOM 2452 C CA . GLU A 1 304 ? 4.387 33.906 -19.5 1 85.25 304 GLU A CA 1
ATOM 2453 C C . GLU A 1 304 ? 4.215 33.344 -20.906 1 85.25 304 GLU A C 1
ATOM 2455 O O . GLU A 1 304 ? 5.199 33.125 -21.609 1 85.25 304 GLU A O 1
ATOM 2460 N N . LYS A 1 305 ? 2.992 33 -21.234 1 84.56 305 LYS A N 1
ATOM 2461 C CA . LYS A 1 305 ? 2.594 32.625 -22.578 1 84.56 305 LYS A CA 1
ATOM 2462 C C . LYS A 1 305 ? 1.31 33.312 -23 1 84.56 305 LYS A C 1
ATOM 2464 O O . LYS A 1 305 ? 0.29 33.219 -22.312 1 84.56 305 LYS A O 1
ATOM 2469 N N . ASP A 1 306 ? 1.416 34.062 -24.109 1 83.31 306 ASP A N 1
ATOM 2470 C CA . ASP A 1 306 ? 0.277 34.75 -24.719 1 83.31 306 ASP A CA 1
ATOM 2471 C C . ASP A 1 306 ? -0.427 35.656 -23.703 1 83.31 306 ASP A C 1
ATOM 2473 O O . ASP A 1 306 ? -1.658 35.688 -23.641 1 83.31 306 ASP A O 1
ATOM 2477 N N . GLY A 1 307 ? 0.343 36.25 -22.734 1 80.62 307 GLY A N 1
ATOM 2478 C CA . GLY A 1 307 ? -0.195 37.25 -21.797 1 80.62 307 GLY A CA 1
ATOM 2479 C C . GLY A 1 307 ? -0.608 36.625 -20.484 1 80.62 307 GLY A C 1
ATOM 2480 O O . GLY A 1 307 ? -1.004 37.344 -19.562 1 80.62 307 GLY A O 1
ATOM 2481 N N . ARG A 1 308 ? -0.616 35.375 -20.422 1 84.88 308 ARG A N 1
ATOM 2482 C CA . ARG A 1 308 ? -0.934 34.719 -19.156 1 84.88 308 ARG A CA 1
ATOM 2483 C C . ARG A 1 308 ? 0.336 34.281 -18.422 1 84.88 308 ARG A C 1
ATOM 2485 O O . ARG A 1 308 ? 1.264 33.75 -19.047 1 84.88 308 ARG A O 1
ATOM 2492 N N . ARG A 1 309 ? 0.276 34.438 -17.109 1 85.12 309 ARG A N 1
ATOM 2493 C CA . ARG A 1 309 ? 1.425 34.062 -16.281 1 85.12 309 ARG A CA 1
ATOM 2494 C C . ARG A 1 309 ? 1.08 32.938 -15.32 1 85.12 309 ARG A C 1
ATOM 2496 O O . ARG A 1 309 ? -0.043 32.875 -14.82 1 85.12 309 ARG A O 1
ATOM 2503 N N . GLY A 1 310 ? 2.016 32.062 -15.156 1 86.06 310 GLY A N 1
ATOM 2504 C CA . GLY A 1 310 ? 1.805 30.969 -14.234 1 86.06 310 GLY A CA 1
ATOM 2505 C C . GLY A 1 310 ? 3.029 30.094 -14.07 1 86.06 310 GLY A C 1
ATOM 2506 O O . GLY A 1 310 ? 4.055 30.312 -14.719 1 86.06 310 GLY A O 1
ATOM 2507 N N . HIS A 1 311 ? 2.855 29.203 -13.312 1 85.88 311 HIS A N 1
ATOM 2508 C CA . HIS A 1 311 ? 3.92 28.25 -13.047 1 85.88 311 HIS A CA 1
ATOM 2509 C C . HIS A 1 311 ? 3.816 27.047 -13.969 1 85.88 311 HIS A C 1
ATOM 2511 O O . HIS A 1 311 ? 2.713 26.609 -14.312 1 85.88 311 HIS A O 1
ATOM 2517 N N . PHE A 1 312 ? 5.016 26.531 -14.477 1 86.06 312 PHE A N 1
ATOM 2518 C CA . PHE A 1 312 ? 5.066 25.297 -15.234 1 86.06 312 PHE A CA 1
ATOM 2519 C C . PHE A 1 312 ? 6.355 24.531 -14.945 1 86.06 312 PHE A C 1
ATOM 2521 O O . PHE A 1 312 ? 7.379 25.141 -14.625 1 86.06 312 PHE A O 1
ATOM 2528 N N . PRO A 1 313 ? 6.273 23.312 -14.977 1 80.31 313 PRO A N 1
ATOM 2529 C CA . PRO A 1 313 ? 7.414 22.5 -14.547 1 80.31 313 PRO A CA 1
ATOM 2530 C C . PRO A 1 313 ? 8.609 22.609 -15.492 1 80.31 313 PRO A C 1
ATOM 2532 O O . PRO A 1 313 ? 8.43 22.625 -16.719 1 80.31 313 PRO A O 1
ATOM 2535 N N . VAL A 1 314 ? 9.758 22.484 -14.898 1 80.25 314 VAL A N 1
ATOM 2536 C CA . VAL A 1 314 ? 11.023 22.609 -15.609 1 80.25 314 VAL A CA 1
ATOM 2537 C C . VAL A 1 314 ? 11.195 21.453 -16.578 1 80.25 314 VAL A C 1
ATOM 2539 O O . VAL A 1 314 ? 11.688 21.625 -17.703 1 80.25 314 VAL A O 1
ATOM 2542 N N . GLU A 1 315 ? 10.703 20.328 -16.266 1 76.56 315 GLU A N 1
ATOM 2543 C CA . GLU A 1 315 ? 10.922 19.109 -17.031 1 76.56 315 GLU A CA 1
ATOM 2544 C C . GLU A 1 315 ? 10.039 19.078 -18.281 1 76.56 315 GLU A C 1
ATOM 2546 O O . GLU A 1 315 ? 10.25 18.266 -19.188 1 76.56 315 GLU A O 1
ATOM 2551 N N . PHE A 1 316 ? 9.133 19.969 -18.297 1 80.62 316 PHE A N 1
ATOM 2552 C CA . PHE A 1 316 ? 8.188 19.969 -19.406 1 80.62 316 PHE A CA 1
ATOM 2553 C C . PHE A 1 316 ? 8.656 20.906 -20.516 1 80.62 316 PHE A C 1
ATOM 2555 O O . PHE A 1 316 ? 8.023 21 -21.562 1 80.62 316 PHE A O 1
ATOM 2562 N N . VAL A 1 317 ? 9.766 21.656 -20.172 1 83.56 317 VAL A N 1
ATOM 2563 C CA . VAL A 1 317 ? 10.133 22.672 -21.156 1 83.56 317 VAL A CA 1
ATOM 2564 C C . VAL A 1 317 ? 11.633 22.578 -21.453 1 83.56 317 VAL A C 1
ATOM 2566 O O . VAL A 1 317 ? 12.398 22.062 -20.641 1 83.56 317 VAL A O 1
ATOM 2569 N N . GLN A 1 318 ? 11.961 22.922 -22.656 1 83.44 318 GLN A N 1
ATOM 2570 C CA . GLN A 1 318 ? 13.352 23.109 -23.078 1 83.44 318 GLN A CA 1
ATOM 2571 C C . GLN A 1 318 ? 13.68 24.578 -23.25 1 83.44 318 GLN A C 1
ATOM 2573 O O . GLN A 1 318 ? 13.023 25.297 -24.016 1 83.44 318 GLN A O 1
ATOM 2578 N N . VAL A 1 319 ? 14.703 24.984 -22.531 1 80.69 319 VAL A N 1
ATOM 2579 C CA . VAL A 1 319 ? 15.133 26.375 -22.609 1 80.69 319 VAL A CA 1
ATOM 2580 C C . VAL A 1 319 ? 15.812 26.625 -23.969 1 80.69 319 VAL A C 1
ATOM 2582 O O . VAL A 1 319 ? 16.688 25.859 -24.359 1 80.69 319 VAL A O 1
ATOM 2585 N N . LEU A 1 320 ? 15.164 27.594 -24.609 1 77.94 320 LEU A N 1
ATOM 2586 C CA . LEU A 1 320 ? 15.727 27.953 -25.922 1 77.94 320 LEU A CA 1
ATOM 2587 C C . LEU A 1 320 ? 16.906 28.891 -25.75 1 77.94 320 LEU A C 1
ATOM 2589 O O . LEU A 1 320 ? 16.859 29.844 -24.969 1 77.94 320 LEU A O 1
ATOM 2593 N N . GLU A 1 321 ? 18.109 28.516 -25.875 1 64.12 321 GLU A N 1
ATOM 2594 C CA . GLU A 1 321 ? 19.297 29.359 -25.938 1 64.12 321 GLU A CA 1
ATOM 2595 C C . GLU A 1 321 ? 19.156 30.438 -27.016 1 64.12 321 GLU A C 1
ATOM 2597 O O . GLU A 1 321 ? 18.516 30.203 -28.031 1 64.12 321 GLU A O 1
ATOM 2602 N N . MET B 1 1 ? 9.156 45.75 13.75 1 37.12 1 MET B N 1
ATOM 2603 C CA . MET B 1 1 ? 7.902 45.094 14.133 1 37.12 1 MET B CA 1
ATOM 2604 C C . MET B 1 1 ? 7.207 44.5 12.922 1 37.12 1 MET B C 1
ATOM 2606 O O . MET B 1 1 ? 6.637 43.406 13 1 37.12 1 MET B O 1
ATOM 2610 N N . SER B 1 2 ? 7.445 45.25 11.852 1 43.69 2 SER B N 1
ATOM 2611 C CA . SER B 1 2 ? 6.789 44.844 10.609 1 43.69 2 SER B CA 1
ATOM 2612 C C . SER B 1 2 ? 7.344 43.531 10.07 1 43.69 2 SER B C 1
ATOM 2614 O O . SER B 1 2 ? 6.586 42.688 9.625 1 43.69 2 SER B O 1
ATOM 2616 N N . ARG B 1 3 ? 8.664 43.438 10.336 1 43.38 3 ARG B N 1
ATOM 2617 C CA . ARG B 1 3 ? 9.281 42.25 9.734 1 43.38 3 ARG B CA 1
ATOM 2618 C C . ARG B 1 3 ? 8.938 41 10.508 1 43.38 3 ARG B C 1
ATOM 2620 O O . ARG B 1 3 ? 8.703 39.938 9.914 1 43.38 3 ARG B O 1
ATOM 2627 N N . ILE B 1 4 ? 8.906 41.031 11.789 1 43 4 ILE B N 1
ATOM 2628 C CA . ILE B 1 4 ? 8.578 39.906 12.648 1 43 4 ILE B CA 1
ATOM 2629 C C . ILE B 1 4 ? 7.117 39.5 12.445 1 43 4 ILE B C 1
ATOM 2631 O O . ILE B 1 4 ? 6.793 38.312 12.375 1 43 4 ILE B O 1
ATOM 2635 N N . LYS B 1 5 ? 6.289 40.531 12.312 1 51.62 5 LYS B N 1
ATOM 2636 C CA . LYS B 1 5 ? 4.887 40.281 12.016 1 51.62 5 LYS B CA 1
ATOM 2637 C C . LYS B 1 5 ? 4.727 39.562 10.672 1 51.62 5 LYS B C 1
ATOM 2639 O O . LYS B 1 5 ? 3.936 38.625 10.547 1 51.62 5 LYS B O 1
ATOM 2644 N N . ALA B 1 6 ? 5.602 40.031 9.82 1 47.84 6 ALA B N 1
ATOM 2645 C CA . ALA B 1 6 ? 5.531 39.438 8.484 1 47.84 6 ALA B CA 1
ATOM 2646 C C . ALA B 1 6 ? 6.012 38 8.5 1 47.84 6 ALA B C 1
ATOM 2648 O O . ALA B 1 6 ? 5.41 37.125 7.859 1 47.84 6 ALA B O 1
ATOM 2649 N N . LYS B 1 7 ? 7.039 37.781 9.297 1 55.22 7 LYS B N 1
ATOM 2650 C CA . LYS B 1 7 ? 7.578 36.438 9.391 1 55.22 7 LYS B CA 1
ATOM 2651 C C . LYS B 1 7 ? 6.598 35.5 10.086 1 55.22 7 LYS B C 1
ATOM 2653 O O . LYS B 1 7 ? 6.422 34.344 9.672 1 55.22 7 LYS B O 1
ATOM 2658 N N . LEU B 1 8 ? 6.02 36.031 11.125 1 57.91 8 LEU B N 1
ATOM 2659 C CA . LEU B 1 8 ? 5.039 35.219 11.836 1 57.91 8 LEU B CA 1
ATOM 2660 C C . LEU B 1 8 ? 3.832 34.906 10.953 1 57.91 8 LEU B C 1
ATOM 2662 O O . LEU B 1 8 ? 3.293 33.812 10.992 1 57.91 8 LEU B O 1
ATOM 2666 N N . HIS B 1 9 ? 3.434 36.031 10.242 1 59.94 9 HIS B N 1
ATOM 2667 C CA . HIS B 1 9 ? 2.303 35.844 9.336 1 59.94 9 HIS B CA 1
ATOM 2668 C C . HIS B 1 9 ? 2.613 34.781 8.281 1 59.94 9 HIS B C 1
ATOM 2670 O O . HIS B 1 9 ? 1.766 33.938 7.969 1 59.94 9 HIS B O 1
ATOM 2676 N N . PHE B 1 10 ? 3.789 34.812 7.816 1 58.94 10 PHE B N 1
ATOM 2677 C CA . PHE B 1 10 ? 4.191 33.844 6.793 1 58.94 10 PHE B CA 1
ATOM 2678 C C . PHE B 1 10 ? 4.246 32.438 7.367 1 58.94 10 PHE B C 1
ATOM 2680 O O . PHE B 1 10 ? 3.729 31.5 6.762 1 58.94 10 PHE B O 1
ATOM 2687 N N . ASP B 1 11 ? 4.656 32.312 8.562 1 75.81 11 ASP B N 1
ATOM 2688 C CA . ASP B 1 11 ? 4.801 30.984 9.188 1 75.81 11 ASP B CA 1
ATOM 2689 C C . ASP B 1 11 ? 3.439 30.375 9.5 1 75.81 11 ASP B C 1
ATOM 2691 O O . ASP B 1 11 ? 3.215 29.188 9.242 1 75.81 11 ASP B O 1
ATOM 2695 N N . LEU B 1 12 ? 2.5 31.297 9.75 1 83.75 12 LEU B N 1
ATOM 2696 C CA . LEU B 1 12 ? 1.178 30.797 10.109 1 83.75 12 LEU B CA 1
ATOM 2697 C C . LEU B 1 12 ? 0.437 30.297 8.875 1 83.75 12 LEU B C 1
ATOM 2699 O O . LEU B 1 12 ? -0.273 29.281 8.945 1 83.75 12 LEU B O 1
ATOM 2703 N N . SER B 1 13 ? 0.621 31.047 7.816 1 86.88 13 SER B N 1
ATOM 2704 C CA . SER B 1 13 ? -0.025 30.641 6.574 1 86.88 13 SER B CA 1
ATOM 2705 C C . SER B 1 13 ? 0.514 29.312 6.078 1 86.88 13 SER B C 1
ATOM 2707 O O . SER B 1 13 ? -0.255 28.438 5.656 1 86.88 13 SER B O 1
ATOM 2709 N N . GLU B 1 14 ? 1.783 29.156 6.117 1 89.56 14 GLU B N 1
ATOM 2710 C CA . GLU B 1 14 ? 2.406 27.906 5.695 1 89.56 14 GLU B CA 1
ATOM 2711 C C . GLU B 1 14 ? 2.004 26.75 6.613 1 89.56 14 GLU B C 1
ATOM 2713 O O . GLU B 1 14 ? 1.789 25.641 6.148 1 89.56 14 GLU B O 1
ATOM 2718 N N . CYS B 1 15 ? 1.936 27.031 7.91 1 91.81 15 CYS B N 1
ATOM 2719 C CA . CYS B 1 15 ? 1.492 26.031 8.875 1 91.81 15 CYS B CA 1
ATOM 2720 C C . CYS B 1 15 ? 0.067 25.578 8.578 1 91.81 15 CYS B C 1
ATOM 2722 O O . CYS B 1 15 ? -0.232 24.391 8.617 1 91.81 15 CYS B O 1
ATOM 2724 N N . LYS B 1 16 ? -0.768 26.547 8.258 1 92.5 16 LYS B N 1
ATOM 2725 C CA . LYS B 1 16 ? -2.152 26.234 7.918 1 92.5 16 LYS B CA 1
ATOM 2726 C C . LYS B 1 16 ? -2.225 25.344 6.684 1 92.5 16 LYS B C 1
ATOM 2728 O O . LYS B 1 16 ? -2.957 24.344 6.668 1 92.5 16 LYS B O 1
ATOM 2733 N N . LYS B 1 17 ? -1.467 25.672 5.645 1 92.75 17 LYS B N 1
ATOM 2734 C CA . LYS B 1 17 ? -1.447 24.891 4.41 1 92.75 17 LYS B CA 1
ATOM 2735 C C . LYS B 1 17 ? -0.987 23.469 4.676 1 92.75 17 LYS B C 1
ATOM 2737 O O . LYS B 1 17 ? -1.568 22.516 4.152 1 92.75 17 LYS B O 1
ATOM 2742 N N . PHE B 1 18 ? 0.04 23.344 5.457 1 96.12 18 PHE B N 1
ATOM 2743 C CA . PHE B 1 18 ? 0.581 22.031 5.77 1 96.12 18 PHE B CA 1
ATOM 2744 C C . PHE B 1 18 ? -0.479 21.141 6.418 1 96.12 18 PHE B C 1
ATOM 2746 O O . PHE B 1 18 ? -0.774 20.062 5.926 1 96.12 18 PHE B O 1
ATOM 2753 N N . TYR B 1 19 ? -1.068 21.625 7.477 1 95.94 19 TYR B N 1
ATOM 2754 C CA . TYR B 1 19 ? -1.983 20.797 8.258 1 95.94 19 TYR B CA 1
ATOM 2755 C C . TYR B 1 19 ? -3.312 20.625 7.531 1 95.94 19 TYR B C 1
ATOM 2757 O O . TYR B 1 19 ? -3.994 19.609 7.703 1 95.94 19 TYR B O 1
ATOM 2765 N N . ALA B 1 20 ? -3.67 21.594 6.699 1 93.81 20 ALA B N 1
ATOM 2766 C CA . ALA B 1 20 ? -4.926 21.516 5.957 1 93.81 20 ALA B CA 1
ATOM 2767 C C . ALA B 1 20 ? -4.871 20.391 4.918 1 93.81 20 ALA B C 1
ATOM 2769 O O . ALA B 1 20 ? -5.887 19.75 4.645 1 93.81 20 ALA B O 1
ATOM 2770 N N . HIS B 1 21 ? -3.699 20.109 4.355 1 95.25 21 HIS B N 1
ATOM 2771 C CA . HIS B 1 21 ? -3.596 19.141 3.262 1 95.25 21 HIS B CA 1
ATOM 2772 C C . HIS B 1 21 ? -2.957 17.844 3.73 1 95.25 21 HIS B C 1
ATOM 2774 O O . HIS B 1 21 ? -2.863 16.875 2.963 1 95.25 21 HIS B O 1
ATOM 2780 N N . LEU B 1 22 ? -2.553 17.781 4.918 1 96.25 22 LEU B N 1
ATOM 2781 C CA . LEU B 1 22 ? -1.861 16.609 5.43 1 96.25 22 LEU B CA 1
ATOM 2782 C C . LEU B 1 22 ? -2.742 15.367 5.324 1 96.25 22 LEU B C 1
ATOM 2784 O O . LEU B 1 22 ? -2.279 14.305 4.898 1 96.25 22 LEU B O 1
ATOM 2788 N N . GLU B 1 23 ? -4.008 15.531 5.68 1 95.56 23 GLU B N 1
ATOM 2789 C CA . GLU B 1 23 ? -4.922 14.391 5.641 1 95.56 23 GLU B CA 1
ATOM 2790 C C . GLU B 1 23 ? -5.051 13.828 4.227 1 95.56 23 GLU B C 1
ATOM 2792 O O . GLU B 1 23 ? -4.949 12.617 4.023 1 95.56 23 GLU B O 1
ATOM 2797 N N . SER B 1 24 ? -5.297 14.648 3.268 1 92.88 24 SER B N 1
ATOM 2798 C CA . SER B 1 24 ? -5.48 14.203 1.889 1 92.88 24 SER B CA 1
ATOM 2799 C C . SER B 1 24 ? -4.219 13.547 1.345 1 92.88 24 SER B C 1
ATOM 2801 O O . SER B 1 24 ? -4.293 12.484 0.711 1 92.88 24 SER B O 1
ATOM 2803 N N . LYS B 1 25 ? -3.072 14.117 1.624 1 93.81 25 LYS B N 1
ATOM 2804 C CA . LYS B 1 25 ? -1.808 13.586 1.119 1 93.81 25 LYS B CA 1
ATOM 2805 C C . LYS B 1 25 ? -1.47 12.25 1.773 1 93.81 25 LYS B C 1
ATOM 2807 O O . LYS B 1 25 ? -1.024 11.32 1.101 1 93.81 25 LYS B O 1
ATOM 2812 N N . MET B 1 26 ? -1.645 12.172 3.057 1 95.25 26 MET B N 1
ATOM 2813 C CA . MET B 1 26 ? -1.352 10.938 3.77 1 95.25 26 MET B CA 1
ATOM 2814 C C . MET B 1 26 ? -2.336 9.836 3.379 1 95.25 26 MET B C 1
ATOM 2816 O O . MET B 1 26 ? -1.968 8.664 3.307 1 95.25 26 MET B O 1
ATOM 2820 N N . THR B 1 27 ? -3.582 10.203 3.143 1 92.31 27 THR B N 1
ATOM 2821 C CA . THR B 1 27 ? -4.594 9.227 2.752 1 92.31 27 THR B CA 1
ATOM 2822 C C . THR B 1 27 ? -4.242 8.594 1.41 1 92.31 27 THR B C 1
ATOM 2824 O O . THR B 1 27 ? -4.512 7.414 1.187 1 92.31 27 THR B O 1
ATOM 2827 N N . ARG B 1 28 ? -3.594 9.281 0.522 1 89.81 28 ARG B N 1
ATOM 2828 C CA . ARG B 1 28 ? -3.141 8.719 -0.748 1 89.81 28 ARG B CA 1
ATOM 2829 C C . ARG B 1 28 ? -2.117 7.613 -0.524 1 89.81 28 ARG B C 1
ATOM 2831 O O . ARG B 1 28 ? -2.055 6.652 -1.296 1 89.81 28 ARG B O 1
ATOM 2838 N N . VAL B 1 29 ? -1.315 7.785 0.486 1 92.94 29 VAL B N 1
ATOM 2839 C CA . VAL B 1 29 ? -0.327 6.77 0.833 1 92.94 29 VAL B CA 1
ATOM 2840 C C . VAL B 1 29 ? -1.025 5.555 1.438 1 92.94 29 VAL B C 1
ATOM 2842 O O . VAL B 1 29 ? -0.678 4.41 1.128 1 92.94 29 VAL B O 1
ATOM 2845 N N . LEU B 1 30 ? -2.053 5.867 2.266 1 92.75 30 LEU B N 1
ATOM 2846 C CA . LEU B 1 30 ? -2.744 4.812 3.002 1 92.75 30 LEU B CA 1
ATOM 2847 C C . LEU B 1 30 ? -3.691 4.043 2.086 1 92.75 30 LEU B C 1
ATOM 2849 O O . LEU B 1 30 ? -3.816 2.822 2.203 1 92.75 30 LEU B O 1
ATOM 2853 N N . ARG B 1 31 ? -4.383 4.816 1.223 1 88.19 31 ARG B N 1
ATOM 2854 C CA . ARG B 1 31 ? -5.391 4.289 0.308 1 88.19 31 ARG B CA 1
ATOM 2855 C C . ARG B 1 31 ? -5.082 4.68 -1.133 1 88.19 31 ARG B C 1
ATOM 2857 O O . ARG B 1 31 ? -5.762 5.527 -1.712 1 88.19 31 ARG B O 1
ATOM 2864 N N . PRO B 1 32 ? -4.039 3.977 -1.595 1 81.88 32 PRO B N 1
ATOM 2865 C CA . PRO B 1 32 ? -3.703 4.344 -2.973 1 81.88 32 PRO B CA 1
ATOM 2866 C C . PRO B 1 32 ? -4.801 3.975 -3.967 1 81.88 32 PRO B C 1
ATOM 2868 O O . PRO B 1 32 ? -5.355 2.875 -3.9 1 81.88 32 PRO B O 1
ATOM 2871 N N . THR B 1 33 ? -5.863 4.875 -4.121 1 60.47 33 THR B N 1
ATOM 2872 C CA . THR B 1 33 ? -7.023 4.578 -4.949 1 60.47 33 THR B CA 1
ATOM 2873 C C . THR B 1 33 ? -6.648 4.566 -6.43 1 60.47 33 THR B C 1
ATOM 2875 O O . THR B 1 33 ? -5.711 5.254 -6.84 1 60.47 33 THR B O 1
ATOM 2878 N N . ARG B 1 34 ? -7.156 3.525 -7.055 1 50.69 34 ARG B N 1
ATOM 2879 C CA . ARG B 1 34 ? -7.172 3.547 -8.516 1 50.69 34 ARG B CA 1
ATOM 2880 C C . ARG B 1 34 ? -7.754 4.855 -9.031 1 50.69 34 ARG B C 1
ATOM 2882 O O . ARG B 1 34 ? -8.758 5.348 -8.516 1 50.69 34 ARG B O 1
ATOM 2889 N N . HIS B 1 35 ? -6.961 5.82 -9.391 1 42.97 35 HIS B N 1
ATOM 2890 C CA . HIS B 1 35 ? -7.48 7.094 -9.883 1 42.97 35 HIS B CA 1
ATOM 2891 C C . HIS B 1 35 ? -8.828 6.906 -10.57 1 42.97 35 HIS B C 1
ATOM 2893 O O . HIS B 1 35 ? -9.289 7.801 -11.281 1 42.97 35 HIS B O 1
ATOM 2899 N N . LEU B 1 36 ? -9.305 5.672 -10.961 1 37.97 36 LEU B N 1
ATOM 2900 C CA . LEU B 1 36 ? -10.445 6.027 -11.789 1 37.97 36 LEU B CA 1
ATOM 2901 C C . LEU B 1 36 ? -11.25 7.156 -11.156 1 37.97 36 LEU B C 1
ATOM 2903 O O . LEU B 1 36 ? -11.102 7.43 -9.961 1 37.97 36 LEU B O 1
ATOM 2907 N N . HIS B 1 37 ? -12.523 7.398 -11.695 1 33.84 37 HIS B N 1
ATOM 2908 C CA . HIS B 1 37 ? -13.547 8.438 -11.734 1 33.84 37 HIS B CA 1
ATOM 2909 C C . HIS B 1 37 ? -14.008 8.805 -10.328 1 33.84 37 HIS B C 1
ATOM 2911 O O . HIS B 1 37 ? -14.438 9.938 -10.094 1 33.84 37 HIS B O 1
ATOM 2917 N N . SER B 1 38 ? -14.641 7.809 -9.586 1 33.75 38 SER B N 1
ATOM 2918 C CA . SER B 1 38 ? -15.672 8.328 -8.695 1 33.75 38 SER B CA 1
ATOM 2919 C C . SER B 1 38 ? -15.055 9.031 -7.488 1 33.75 38 SER B C 1
ATOM 2921 O O . SER B 1 38 ? -14.344 8.414 -6.695 1 33.75 38 SER B O 1
ATOM 2923 N N . GLN B 1 39 ? -14.492 10.203 -7.637 1 35.66 39 GLN B N 1
ATOM 2924 C CA . GLN B 1 39 ? -14.5 11.125 -6.504 1 35.66 39 GLN B CA 1
ATOM 2925 C C . GLN B 1 39 ? -15.594 10.758 -5.508 1 35.66 39 GLN B C 1
ATOM 2927 O O . GLN B 1 39 ? -16.734 11.219 -5.629 1 35.66 39 GLN B O 1
ATOM 2932 N N . VAL B 1 40 ? -15.82 9.617 -5.125 1 35.19 40 VAL B N 1
ATOM 2933 C CA . VAL B 1 40 ? -16.812 9.602 -4.059 1 35.19 40 VAL B CA 1
ATOM 2934 C C . VAL B 1 40 ? -16.406 10.578 -2.955 1 35.19 40 VAL B C 1
ATOM 2936 O O . VAL B 1 40 ? -15.352 10.422 -2.34 1 35.19 40 VAL B O 1
ATOM 2939 N N . PRO B 1 41 ? -16.797 11.781 -3.111 1 34.03 41 PRO B N 1
ATOM 2940 C CA . PRO B 1 41 ? -16.594 12.648 -1.943 1 34.03 41 PRO B CA 1
ATOM 2941 C C . PRO B 1 41 ? -16.641 11.875 -0.626 1 34.03 41 PRO B C 1
ATOM 2943 O O . PRO B 1 41 ? -17.406 10.906 -0.501 1 34.03 41 PRO B O 1
ATOM 2946 N N . LEU B 1 42 ? -15.492 11.812 0.12 1 38.81 42 LEU B N 1
ATOM 2947 C CA . LEU B 1 42 ? -15.758 11.453 1.51 1 38.81 42 LEU B CA 1
ATOM 2948 C C . LEU B 1 42 ? -17.141 11.914 1.938 1 38.81 42 LEU B C 1
ATOM 2950 O O . LEU B 1 42 ? -17.422 13.117 1.948 1 38.81 42 LEU B O 1
ATOM 2954 N N . LEU B 1 43 ? -18.172 11.445 1.394 1 36.12 43 LEU B N 1
ATOM 2955 C CA . LEU B 1 43 ? -19.453 11.914 1.922 1 36.12 43 LEU B CA 1
ATOM 2956 C C . LEU B 1 43 ? -19.328 12.281 3.398 1 36.12 43 LEU B C 1
ATOM 2958 O O . LEU B 1 43 ? -18.672 11.57 4.164 1 36.12 43 LEU B O 1
ATOM 2962 N N . LYS B 1 44 ? -19.547 13.547 3.73 1 36.53 44 LYS B N 1
ATOM 2963 C CA . LYS B 1 44 ? -19.75 14.117 5.059 1 36.53 44 LYS B CA 1
ATOM 2964 C C . LYS B 1 44 ? -20.234 13.062 6.043 1 36.53 44 LYS B C 1
ATOM 2966 O O . LYS B 1 44 ? -20.281 13.297 7.25 1 36.53 44 LYS B O 1
ATOM 2971 N N . ASN B 1 45 ? -21.328 12.211 5.707 1 35 45 ASN B N 1
ATOM 2972 C CA . ASN B 1 45 ? -21.922 11.383 6.746 1 35 45 ASN B CA 1
ATOM 2973 C C . ASN B 1 45 ? -20.969 10.281 7.195 1 35 45 ASN B C 1
ATOM 2975 O O . ASN B 1 45 ? -20.078 9.875 6.438 1 35 45 ASN B O 1
ATOM 2979 N N . ASN B 1 46 ? -20.922 9.922 8.508 1 36.03 46 ASN B N 1
ATOM 2980 C CA . ASN B 1 46 ? -20.25 8.961 9.383 1 36.03 46 ASN B CA 1
ATOM 2981 C C . ASN B 1 46 ? -19.922 7.664 8.648 1 36.03 46 ASN B C 1
ATOM 2983 O O . ASN B 1 46 ? -19.641 6.645 9.273 1 36.03 46 ASN B O 1
ATOM 2987 N N . LYS B 1 47 ? -20.562 7.395 7.52 1 40.16 47 LYS B N 1
ATOM 2988 C CA . LYS B 1 47 ? -20.344 6.008 7.117 1 40.16 47 LYS B CA 1
ATOM 2989 C C . LYS B 1 47 ? -18.938 5.816 6.535 1 40.16 47 LYS B C 1
ATOM 2991 O O . LYS B 1 47 ? -18.578 6.469 5.555 1 40.16 47 LYS B O 1
ATOM 2996 N N . GLN B 1 48 ? -17.859 5.621 7.277 1 45.94 48 GLN B N 1
ATOM 2997 C CA . GLN B 1 48 ? -16.578 5.031 6.926 1 45.94 48 GLN B CA 1
ATOM 2998 C C . GLN B 1 48 ? -16.656 4.25 5.617 1 45.94 48 GLN B C 1
ATOM 3000 O O . GLN B 1 48 ? -17.281 3.182 5.57 1 45.94 48 GLN B O 1
ATOM 3005 N N . GLU B 1 49 ? -16.938 4.77 4.566 1 52.94 49 GLU B N 1
ATOM 3006 C CA . GLU B 1 49 ? -16.953 4.012 3.318 1 52.94 49 GLU B CA 1
ATOM 3007 C C . GLU B 1 49 ? -15.805 3.014 3.258 1 52.94 49 GLU B C 1
ATOM 3009 O O . GLU B 1 49 ? -14.664 3.361 3.551 1 52.94 49 GLU B O 1
ATOM 3014 N N . ASN B 1 50 ? -16.109 1.762 3.428 1 65.06 50 ASN B N 1
ATOM 3015 C CA . ASN B 1 50 ? -15.242 0.587 3.438 1 65.06 50 ASN B CA 1
ATOM 3016 C C . ASN B 1 50 ? -14.328 0.557 2.219 1 65.06 50 ASN B C 1
ATOM 3018 O O . ASN B 1 50 ? -14.789 0.354 1.095 1 65.06 50 ASN B O 1
ATOM 3022 N N . TYR B 1 51 ? -13.141 1.269 2.258 1 81.31 51 TYR B N 1
ATOM 3023 C CA . TYR B 1 51 ? -12.117 1.174 1.217 1 81.31 51 TYR B CA 1
ATOM 3024 C C . TYR B 1 51 ? -11.789 -0.282 0.907 1 81.31 51 TYR B C 1
ATOM 3026 O O . TYR B 1 51 ? -11.594 -1.088 1.82 1 81.31 51 TYR B O 1
ATOM 3034 N N . ASN B 1 52 ? -11.969 -0.519 -0.342 1 84.88 52 ASN B N 1
ATOM 3035 C CA . ASN B 1 52 ? -11.633 -1.873 -0.772 1 84.88 52 ASN B CA 1
ATOM 3036 C C . ASN B 1 52 ? -10.148 -2.018 -1.062 1 84.88 52 ASN B C 1
ATOM 3038 O O . ASN B 1 52 ? -9.695 -1.734 -2.174 1 84.88 52 ASN B O 1
ATOM 3042 N N . TYR B 1 53 ? -9.453 -2.482 -0.118 1 91.69 53 TYR B N 1
ATOM 3043 C CA . TYR B 1 53 ? -8.016 -2.68 -0.257 1 91.69 53 TYR B CA 1
ATOM 3044 C C . TYR B 1 53 ? -7.711 -3.76 -1.287 1 91.69 53 TYR B C 1
ATOM 3046 O O . TYR B 1 53 ? -8.461 -4.727 -1.423 1 91.69 53 TYR B O 1
ATOM 3054 N N . GLU B 1 54 ? -6.645 -3.611 -2.041 1 92 54 GLU B N 1
ATOM 3055 C CA . GLU B 1 54 ? -6.266 -4.555 -3.088 1 92 54 GLU B CA 1
ATOM 3056 C C . GLU B 1 54 ? -6.09 -5.965 -2.523 1 92 54 GLU B C 1
ATOM 3058 O O . GLU B 1 54 ? -6.316 -6.953 -3.225 1 92 54 GLU B O 1
ATOM 3063 N N . GLU B 1 55 ? -5.707 -6.047 -1.247 1 95.19 55 GLU B N 1
ATOM 3064 C CA . GLU B 1 55 ? -5.555 -7.344 -0.593 1 95.19 55 GLU B CA 1
ATOM 3065 C C . GLU B 1 55 ? -6.871 -8.117 -0.583 1 95.19 55 GLU B C 1
ATOM 3067 O O . GLU B 1 55 ? -6.879 -9.344 -0.672 1 95.19 55 GLU B O 1
ATOM 3072 N N . LYS B 1 56 ? -7.992 -7.41 -0.476 1 93.38 56 LYS B N 1
ATOM 3073 C CA . LYS B 1 56 ? -9.289 -8.078 -0.494 1 93.38 56 LYS B CA 1
ATOM 3074 C C . LYS B 1 56 ? -9.562 -8.711 -1.856 1 93.38 56 LYS B C 1
ATOM 3076 O O . LYS B 1 56 ? -10.062 -9.836 -1.937 1 93.38 56 LYS B O 1
ATOM 3081 N N . SER B 1 57 ? -9.242 -7.957 -2.898 1 91.62 57 SER B N 1
ATOM 3082 C CA . SER B 1 57 ? -9.375 -8.5 -4.246 1 91.62 57 SER B CA 1
ATOM 3083 C C . SER B 1 57 ? -8.469 -9.711 -4.445 1 91.62 57 SER B C 1
ATOM 3085 O O . SER B 1 57 ? -8.859 -10.688 -5.078 1 91.62 57 SER B O 1
ATOM 3087 N N . PHE B 1 58 ? -7.277 -9.617 -3.971 1 96.56 58 PHE B N 1
ATOM 3088 C CA . PHE B 1 58 ? -6.332 -10.727 -4.078 1 96.56 58 PHE B CA 1
ATOM 3089 C C . PHE B 1 58 ? -6.848 -11.953 -3.338 1 96.56 58 PHE B C 1
ATOM 3091 O O . PHE B 1 58 ? -6.73 -13.078 -3.83 1 96.56 58 PHE B O 1
ATOM 3098 N N . VAL B 1 59 ? -7.438 -11.75 -2.143 1 96.81 59 VAL B N 1
ATOM 3099 C CA . VAL B 1 59 ? -8.039 -12.828 -1.362 1 96.81 59 VAL B CA 1
ATOM 3100 C C . VAL B 1 59 ? -9.148 -13.492 -2.172 1 96.81 59 VAL B C 1
ATOM 3102 O O . VAL B 1 59 ? -9.25 -14.719 -2.207 1 96.81 59 VAL B O 1
ATOM 3105 N N . GLY B 1 60 ? -9.969 -12.688 -2.811 1 93.88 60 GLY B N 1
ATOM 3106 C CA . GLY B 1 60 ? -11.008 -13.242 -3.668 1 93.88 60 GLY B CA 1
ATOM 3107 C C . GLY B 1 60 ? -10.461 -14.117 -4.781 1 93.88 60 GLY B C 1
ATOM 3108 O O . GLY B 1 60 ? -10.984 -15.195 -5.043 1 93.88 60 GLY B O 1
ATOM 3109 N N . TYR B 1 61 ? -9.352 -13.656 -5.367 1 95.19 61 TYR B N 1
ATOM 3110 C CA . TYR B 1 61 ? -8.68 -14.422 -6.406 1 95.19 61 TYR B CA 1
ATOM 3111 C C . TYR B 1 61 ? -8.18 -15.758 -5.867 1 95.19 61 TYR B C 1
ATOM 3113 O O . TYR B 1 61 ? -8.406 -16.812 -6.477 1 95.19 61 TYR B O 1
ATOM 3121 N N . LEU B 1 62 ? -7.535 -15.734 -4.719 1 96.94 62 LEU B N 1
ATOM 3122 C CA . LEU B 1 62 ? -6.98 -16.938 -4.121 1 96.94 62 LEU B CA 1
ATOM 3123 C C . LEU B 1 62 ? -8.086 -17.922 -3.752 1 96.94 62 LEU B C 1
ATOM 3125 O O . LEU B 1 62 ? -7.953 -19.125 -3.982 1 96.94 62 LEU B O 1
ATOM 3129 N N . LYS B 1 63 ? -9.18 -17.453 -3.225 1 95.31 63 LYS B N 1
ATOM 3130 C CA . LYS B 1 63 ? -10.281 -18.297 -2.77 1 95.31 63 LYS B CA 1
ATOM 3131 C C . LYS B 1 63 ? -10.891 -19.078 -3.93 1 95.31 63 LYS B C 1
ATOM 3133 O O . LYS B 1 63 ? -11.312 -20.219 -3.76 1 95.31 63 LYS B O 1
ATOM 3138 N N . ARG B 1 64 ? -10.898 -18.5 -5.062 1 93.19 64 ARG B N 1
ATOM 3139 C CA . ARG B 1 64 ? -11.43 -19.156 -6.242 1 93.19 64 ARG B CA 1
ATOM 3140 C C . ARG B 1 64 ? -10.664 -20.438 -6.547 1 93.19 64 ARG B C 1
ATOM 3142 O O . ARG B 1 64 ? -11.25 -21.453 -6.945 1 93.19 64 ARG B O 1
ATOM 3149 N N . PHE B 1 65 ? -9.414 -20.375 -6.277 1 92.5 65 PHE B N 1
ATOM 3150 C CA . PHE B 1 65 ? -8.586 -21.516 -6.648 1 92.5 65 PHE B CA 1
ATOM 3151 C C . PHE B 1 65 ? -8.484 -22.5 -5.496 1 92.5 65 PHE B C 1
ATOM 3153 O O . PHE B 1 65 ? -8.117 -23.672 -5.703 1 92.5 65 PHE B O 1
ATOM 3160 N N . CYS B 1 66 ? -8.766 -22.125 -4.32 1 90.31 66 CYS B N 1
ATOM 3161 C CA . CYS B 1 66 ? -8.812 -23.062 -3.199 1 90.31 66 CYS B CA 1
ATOM 3162 C C . CYS B 1 66 ? -9.883 -24.125 -3.42 1 90.31 66 CYS B C 1
ATOM 3164 O O . CYS B 1 66 ? -9.734 -25.266 -2.986 1 90.31 66 CYS B O 1
ATOM 3166 N N . ASP B 1 67 ? -10.852 -23.812 -4.148 1 83.75 67 ASP B N 1
ATOM 3167 C CA . ASP B 1 67 ? -11.969 -24.719 -4.387 1 83.75 67 ASP B CA 1
ATOM 3168 C C . ASP B 1 67 ? -11.664 -25.672 -5.539 1 83.75 67 ASP B C 1
ATOM 3170 O O . ASP B 1 67 ? -12.188 -26.781 -5.582 1 83.75 67 ASP B O 1
ATOM 3174 N N . SER B 1 68 ? -10.781 -25.25 -6.367 1 84.88 68 SER B N 1
ATOM 3175 C CA . SER B 1 68 ? -10.586 -26 -7.602 1 84.88 68 SER B CA 1
ATOM 3176 C C . SER B 1 68 ? -9.289 -26.797 -7.562 1 84.88 68 SER B C 1
ATOM 3178 O O . SER B 1 68 ? -9.164 -27.812 -8.242 1 84.88 68 SER B O 1
ATOM 3180 N N . LEU B 1 69 ? -8.359 -26.281 -6.805 1 87.69 69 LEU B N 1
ATOM 3181 C CA . LEU B 1 69 ? -7.07 -26.969 -6.742 1 87.69 69 LEU B CA 1
ATOM 3182 C C . LEU B 1 69 ? -7.051 -27.984 -5.609 1 87.69 69 LEU B C 1
ATOM 3184 O O . LEU B 1 69 ? -7.887 -27.938 -4.703 1 87.69 69 LEU B O 1
ATOM 3188 N N . THR B 1 70 ? -6.188 -28.984 -5.781 1 83.75 70 THR B N 1
ATOM 3189 C CA . THR B 1 70 ? -6.008 -30 -4.754 1 83.75 70 THR B CA 1
ATOM 3190 C C . THR B 1 70 ? -4.539 -30.141 -4.371 1 83.75 70 THR B C 1
ATOM 3192 O O . THR B 1 70 ? -3.678 -29.469 -4.957 1 83.75 70 THR B O 1
ATOM 3195 N N . GLY B 1 71 ? -4.277 -30.797 -3.205 1 88.25 71 GLY B N 1
ATOM 3196 C CA . GLY B 1 71 ? -2.91 -31.062 -2.789 1 88.25 71 GLY B CA 1
ATOM 3197 C C . GLY B 1 71 ? -2.367 -30.031 -1.823 1 88.25 71 GLY B C 1
ATOM 3198 O O . GLY B 1 71 ? -3.133 -29.344 -1.151 1 88.25 71 GLY B O 1
ATOM 3199 N N . HIS B 1 72 ? -1.088 -30 -1.713 1 93.69 72 HIS B N 1
ATOM 3200 C CA . HIS B 1 72 ? -0.427 -29.125 -0.745 1 93.69 72 HIS B CA 1
ATOM 3201 C C . HIS B 1 72 ? -0.394 -27.688 -1.232 1 93.69 72 HIS B C 1
ATOM 3203 O O . HIS B 1 72 ? -0.322 -26.75 -0.426 1 93.69 72 HIS B O 1
ATOM 3209 N N . VAL B 1 73 ? -0.5 -27.516 -2.539 1 94.62 73 VAL B N 1
ATOM 3210 C CA . VAL B 1 73 ? -0.578 -26.156 -3.086 1 94.62 73 VAL B CA 1
ATOM 3211 C C . VAL B 1 73 ? -1.864 -25.484 -2.615 1 94.62 73 VAL B C 1
ATOM 3213 O O . VAL B 1 73 ? -1.862 -24.297 -2.273 1 94.62 73 VAL B O 1
ATOM 3216 N N . ARG B 1 74 ? -2.926 -26.203 -2.635 1 94.5 74 ARG B N 1
ATOM 3217 C CA . ARG B 1 74 ? -4.191 -25.688 -2.127 1 94.5 74 ARG B CA 1
ATOM 3218 C C . ARG B 1 74 ? -4.051 -25.219 -0.681 1 94.5 74 ARG B C 1
ATOM 3220 O O . ARG B 1 74 ? -4.543 -24.156 -0.315 1 94.5 74 ARG B O 1
ATOM 3227 N N . GLU B 1 75 ? -3.393 -26.031 0.124 1 96.25 75 GLU B N 1
ATOM 3228 C CA . GLU B 1 75 ? -3.158 -25.672 1.52 1 96.25 75 GLU B CA 1
ATOM 3229 C C . GLU B 1 75 ? -2.359 -24.375 1.633 1 96.25 75 GLU B C 1
ATOM 3231 O O . GLU B 1 75 ? -2.645 -23.547 2.49 1 96.25 75 GLU B O 1
ATOM 3236 N N . ALA B 1 76 ? -1.369 -24.312 0.8 1 97.94 76 ALA B N 1
ATOM 3237 C CA . ALA B 1 76 ? -0.546 -23.109 0.787 1 97.94 76 ALA B CA 1
ATOM 3238 C C . ALA B 1 76 ? -1.383 -21.875 0.448 1 97.94 76 ALA B C 1
ATOM 3240 O O . ALA B 1 76 ? -1.253 -20.828 1.094 1 97.94 76 ALA B O 1
ATOM 3241 N N . ILE B 1 77 ? -2.244 -22.016 -0.522 1 97.62 77 ILE B N 1
ATOM 3242 C CA . ILE B 1 77 ? -3.102 -20.922 -0.949 1 97.62 77 ILE B CA 1
ATOM 3243 C C . ILE B 1 77 ? -4.062 -20.547 0.178 1 97.62 77 ILE B C 1
ATOM 3245 O O . ILE B 1 77 ? -4.309 -19.359 0.427 1 97.62 77 ILE B O 1
ATOM 3249 N N . GLN B 1 78 ? -4.559 -21.5 0.848 1 97.5 78 GLN B N 1
ATOM 3250 C CA . GLN B 1 78 ? -5.453 -21.25 1.973 1 97.5 78 GLN B CA 1
ATOM 3251 C C . GLN B 1 78 ? -4.75 -20.438 3.062 1 97.5 78 GLN B C 1
ATOM 3253 O O . GLN B 1 78 ? -5.348 -19.531 3.656 1 97.5 78 GLN B O 1
ATOM 3258 N N . ALA B 1 79 ? -3.531 -20.828 3.334 1 98.25 79 ALA B N 1
ATOM 3259 C CA . ALA B 1 79 ? -2.744 -20.078 4.312 1 98.25 79 ALA B CA 1
ATOM 3260 C C . ALA B 1 79 ? -2.559 -18.625 3.873 1 98.25 79 ALA B C 1
ATOM 3262 O O . ALA B 1 79 ? -2.633 -17.719 4.691 1 98.25 79 ALA B O 1
ATOM 3263 N N . MET B 1 80 ? -2.33 -18.453 2.637 1 98.44 80 MET B N 1
ATOM 3264 C CA . MET B 1 80 ? -2.162 -17.094 2.096 1 98.44 80 MET B CA 1
ATOM 3265 C C . MET B 1 80 ? -3.455 -16.297 2.219 1 98.44 80 MET B C 1
ATOM 3267 O O . MET B 1 80 ? -3.424 -15.109 2.518 1 98.44 80 MET B O 1
ATOM 3271 N N . VAL B 1 81 ? -4.602 -16.922 1.943 1 98.12 81 VAL B N 1
ATOM 3272 C CA . VAL B 1 81 ? -5.906 -16.281 2.055 1 98.12 81 VAL B CA 1
ATOM 3273 C C . VAL B 1 81 ? -6.074 -15.688 3.451 1 98.12 81 VAL B C 1
ATOM 3275 O O . VAL B 1 81 ? -6.434 -14.516 3.598 1 98.12 81 VAL B O 1
ATOM 3278 N N . ALA B 1 82 ? -5.777 -16.469 4.441 1 98 82 ALA B N 1
ATOM 3279 C CA . ALA B 1 82 ? -5.941 -16.031 5.828 1 98 82 ALA B CA 1
ATOM 3280 C C . ALA B 1 82 ? -5.051 -14.828 6.137 1 98 82 ALA B C 1
ATOM 3282 O O . ALA B 1 82 ? -5.496 -13.859 6.746 1 98 82 ALA B O 1
ATOM 3283 N N . THR B 1 83 ? -3.871 -14.922 5.688 1 98.69 83 THR B N 1
ATOM 3284 C CA . THR B 1 83 ? -2.902 -13.875 5.992 1 98.69 83 THR B CA 1
ATOM 3285 C C . THR B 1 83 ? -3.264 -12.578 5.273 1 98.69 83 THR B C 1
ATOM 3287 O O . THR B 1 83 ? -3.27 -11.508 5.883 1 98.69 83 THR B O 1
ATOM 3290 N N . TYR B 1 84 ? -3.594 -12.633 4.031 1 98.5 84 TYR B N 1
ATOM 3291 C CA . TYR B 1 84 ? -3.887 -11.422 3.275 1 98.5 84 TYR B CA 1
ATOM 3292 C C . TYR B 1 84 ? -5.211 -10.812 3.723 1 98.5 84 TYR B C 1
ATOM 3294 O O . TYR B 1 84 ? -5.387 -9.594 3.666 1 98.5 84 TYR B O 1
ATOM 3302 N N . GLN B 1 85 ? -6.105 -11.617 4.172 1 97.94 85 GLN B N 1
ATOM 3303 C CA . GLN B 1 85 ? -7.305 -11.078 4.797 1 97.94 85 GLN B CA 1
ATOM 3304 C C . GLN B 1 85 ? -6.961 -10.297 6.062 1 97.94 85 GLN B C 1
ATOM 3306 O O . GLN B 1 85 ? -7.5 -9.211 6.293 1 97.94 85 GLN B O 1
ATOM 3311 N N . GLN B 1 86 ? -6.105 -10.859 6.828 1 98.56 86 GLN B N 1
ATOM 3312 C CA . GLN B 1 86 ? -5.656 -10.188 8.047 1 98.56 86 GLN B CA 1
ATOM 3313 C C . GLN B 1 86 ? -4.98 -8.859 7.719 1 98.56 86 GLN B C 1
ATOM 3315 O O . GLN B 1 86 ? -5.176 -7.863 8.422 1 98.56 86 GLN B O 1
ATOM 3320 N N . ILE B 1 87 ? -4.195 -8.867 6.656 1 98.5 87 ILE B N 1
ATOM 3321 C CA . ILE B 1 87 ? -3.494 -7.656 6.258 1 98.5 87 ILE B CA 1
ATOM 3322 C C . ILE B 1 87 ? -4.504 -6.578 5.879 1 98.5 87 ILE B C 1
ATOM 3324 O O . ILE B 1 87 ? -4.348 -5.41 6.246 1 98.5 87 ILE B O 1
ATOM 3328 N N . ALA B 1 88 ? -5.523 -6.918 5.152 1 96.62 88 ALA B N 1
ATOM 3329 C CA . ALA B 1 88 ? -6.574 -5.969 4.793 1 96.62 88 ALA B CA 1
ATOM 3330 C C . ALA B 1 88 ? -7.242 -5.391 6.039 1 96.62 88 ALA B C 1
ATOM 3332 O O . ALA B 1 88 ? -7.5 -4.184 6.109 1 96.62 88 ALA B O 1
ATOM 3333 N N . ASP B 1 89 ? -7.484 -6.168 6.984 1 97.38 89 ASP B N 1
ATOM 3334 C CA . ASP B 1 89 ? -8.109 -5.727 8.227 1 97.38 89 ASP B CA 1
ATOM 3335 C C . ASP B 1 89 ? -7.188 -4.793 9.008 1 97.38 89 ASP B C 1
ATOM 3337 O O . ASP B 1 89 ? -7.641 -3.807 9.594 1 97.38 89 ASP B O 1
ATOM 3341 N N . LEU B 1 90 ? -5.949 -5.188 9.039 1 98.19 90 LEU B N 1
ATOM 3342 C CA . LEU B 1 90 ? -4.965 -4.355 9.727 1 98.19 90 LEU B CA 1
ATOM 3343 C C . LEU B 1 90 ? -4.871 -2.979 9.078 1 98.19 90 LEU B C 1
ATOM 3345 O O . LEU B 1 90 ? -4.711 -1.973 9.773 1 98.19 90 LEU B O 1
ATOM 3349 N N . LYS B 1 91 ? -4.93 -2.961 7.746 1 96.88 91 LYS B N 1
ATOM 3350 C CA . LYS B 1 91 ? -4.926 -1.681 7.043 1 96.88 91 LYS B CA 1
ATOM 3351 C C . LYS B 1 91 ? -6.145 -0.843 7.418 1 96.88 91 LYS B C 1
ATOM 3353 O O . LYS B 1 91 ? -6.031 0.369 7.617 1 96.88 91 LYS B O 1
ATOM 3358 N N . SER B 1 92 ? -7.289 -1.467 7.492 1 95.19 92 SER B N 1
ATOM 3359 C CA . SER B 1 92 ? -8.516 -0.781 7.891 1 95.19 92 SER B CA 1
ATOM 3360 C C . SER B 1 92 ? -8.391 -0.204 9.297 1 95.19 92 SER B C 1
ATOM 3362 O O . SER B 1 92 ? -8.805 0.933 9.547 1 95.19 92 SER B O 1
ATOM 3364 N N . GLN B 1 93 ? -7.844 -0.936 10.203 1 97 93 GLN B N 1
ATOM 3365 C CA . GLN B 1 93 ? -7.633 -0.483 11.578 1 97 93 GLN B CA 1
ATOM 3366 C C . GLN B 1 93 ? -6.664 0.696 11.625 1 97 93 GLN B C 1
ATOM 3368 O O . GLN B 1 93 ? -6.902 1.671 12.336 1 97 93 GLN B O 1
ATOM 3373 N N . ARG B 1 94 ? -5.57 0.529 10.875 1 97.56 94 ARG B N 1
ATOM 3374 C CA . ARG B 1 94 ? -4.598 1.61 10.789 1 97.56 94 ARG B CA 1
ATOM 3375 C C . ARG B 1 94 ? -5.254 2.906 10.328 1 97.56 94 ARG B C 1
ATOM 3377 O O . ARG B 1 94 ? -5.027 3.967 10.914 1 97.56 94 ARG B O 1
ATOM 3384 N N . ASP B 1 95 ? -6.078 2.828 9.312 1 96.12 95 ASP B N 1
ATOM 3385 C CA . ASP B 1 95 ? -6.734 4.004 8.75 1 96.12 95 ASP B CA 1
ATOM 3386 C C . ASP B 1 95 ? -7.719 4.613 9.742 1 96.12 95 ASP B C 1
ATOM 3388 O O . ASP B 1 95 ? -7.84 5.84 9.836 1 96.12 95 ASP B O 1
ATOM 3392 N N . SER B 1 96 ? -8.422 3.762 10.438 1 95.44 96 SER B N 1
ATOM 3393 C CA . SER B 1 96 ? -9.336 4.234 11.469 1 95.44 96 SER B CA 1
ATOM 3394 C C . SER B 1 96 ? -8.586 4.977 12.57 1 95.44 96 SER B C 1
ATOM 3396 O O . SER B 1 96 ? -9.023 6.039 13.016 1 95.44 96 SER B O 1
ATOM 3398 N N . ASN B 1 97 ? -7.457 4.402 12.992 1 97 97 ASN B N 1
ATOM 3399 C CA . ASN B 1 97 ? -6.621 5.043 14 1 97 97 ASN B CA 1
ATOM 3400 C C . ASN B 1 97 ? -6.098 6.395 13.523 1 97 97 ASN B C 1
ATOM 3402 O O . ASN B 1 97 ? -6.066 7.359 14.289 1 97 97 ASN B O 1
ATOM 3406 N N . MET B 1 98 ? -5.703 6.461 12.273 1 97.31 98 MET B N 1
ATOM 3407 C CA . MET B 1 98 ? -5.215 7.707 11.68 1 97.31 98 MET B CA 1
ATOM 3408 C C . MET B 1 98 ? -6.297 8.781 11.711 1 97.31 98 MET B C 1
ATOM 3410 O O . MET B 1 98 ? -6.016 9.945 12.023 1 97.31 98 MET B O 1
ATOM 3414 N N . ARG B 1 99 ? -7.512 8.438 11.398 1 95.62 99 ARG B N 1
ATOM 3415 C CA . ARG B 1 99 ? -8.625 9.383 11.375 1 95.62 99 ARG B CA 1
ATOM 3416 C C . ARG B 1 99 ? -8.914 9.922 12.773 1 95.62 99 ARG B C 1
ATOM 3418 O O . ARG B 1 99 ? -9.039 11.133 12.961 1 95.62 99 ARG B O 1
ATOM 3425 N N . THR B 1 100 ? -8.906 9.07 13.742 1 96.56 100 THR B N 1
ATOM 3426 C CA . THR B 1 100 ? -9.367 9.414 15.086 1 96.56 100 THR B CA 1
ATOM 3427 C C . THR B 1 100 ? -8.25 10.094 15.875 1 96.56 100 THR B C 1
ATOM 3429 O O . THR B 1 100 ? -8.508 11.008 16.656 1 96.56 100 THR B O 1
ATOM 3432 N N . GLU B 1 101 ? -6.992 9.641 15.633 1 97.19 101 GLU B N 1
ATOM 3433 C CA . GLU B 1 101 ? -5.906 10.078 16.5 1 97.19 101 GLU B CA 1
ATOM 3434 C C . GLU B 1 101 ? -5.062 11.164 15.844 1 97.19 101 GLU B C 1
ATOM 3436 O O . GLU B 1 101 ? -4.289 11.852 16.5 1 97.19 101 GLU B O 1
ATOM 3441 N N . VAL B 1 102 ? -5.203 11.32 14.586 1 98 102 VAL B N 1
ATOM 3442 C CA . VAL B 1 102 ? -4.312 12.25 13.891 1 98 102 VAL B CA 1
ATOM 3443 C C . VAL B 1 102 ? -5.133 13.328 13.18 1 98 102 VAL B C 1
ATOM 3445 O O . VAL B 1 102 ? -5.125 14.484 13.594 1 98 102 VAL B O 1
ATOM 3448 N N . PHE B 1 103 ? -6.023 12.953 12.289 1 96.81 103 PHE B N 1
ATOM 3449 C CA . PHE B 1 103 ? -6.66 13.898 11.383 1 96.81 103 PHE B CA 1
ATOM 3450 C C . PHE B 1 103 ? -7.734 14.703 12.109 1 96.81 103 PHE B C 1
ATOM 3452 O O . PHE B 1 103 ? -7.773 15.93 12.008 1 96.81 103 PHE B O 1
ATOM 3459 N N . SER B 1 104 ? -8.586 14 12.859 1 97.06 104 SER B N 1
ATOM 3460 C CA . SER B 1 104 ? -9.664 14.688 13.555 1 97.06 104 SER B CA 1
ATOM 3461 C C . SER B 1 104 ? -9.117 15.672 14.586 1 97.06 104 SER B C 1
ATOM 3463 O O . SER B 1 104 ? -9.508 16.844 14.602 1 97.06 104 SER B O 1
ATOM 3465 N N . PRO B 1 105 ? -8.156 15.281 15.391 1 97.38 105 PRO B N 1
ATOM 3466 C CA . PRO B 1 105 ? -7.594 16.219 16.359 1 97.38 105 PRO B CA 1
ATOM 3467 C C . PRO B 1 105 ? -6.91 17.422 15.695 1 97.38 105 PRO B C 1
ATOM 3469 O O . PRO B 1 105 ? -6.996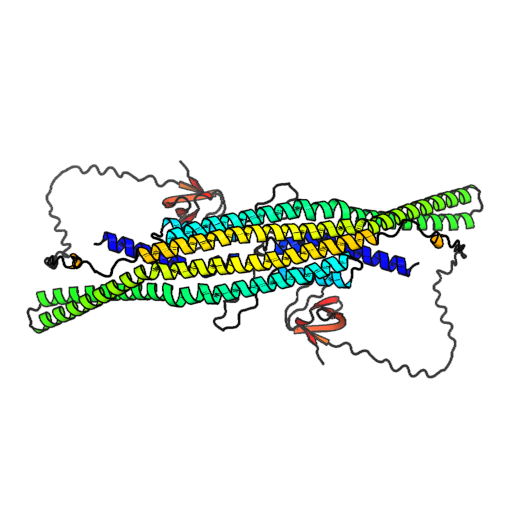 18.531 16.203 1 97.38 105 PRO B O 1
ATOM 3472 N N . ILE B 1 106 ? -6.227 17.203 14.602 1 97.31 106 ILE B N 1
ATOM 3473 C CA . ILE B 1 106 ? -5.57 18.297 13.883 1 97.31 106 ILE B CA 1
ATOM 3474 C C . ILE B 1 106 ? -6.613 19.312 13.422 1 97.31 106 ILE B C 1
ATOM 3476 O O . ILE B 1 106 ? -6.414 20.531 13.57 1 97.31 106 ILE B O 1
ATOM 3480 N N . LYS B 1 107 ? -7.719 18.875 12.898 1 95.75 107 LYS B N 1
ATOM 3481 C CA . LYS B 1 107 ? -8.797 19.75 12.422 1 95.75 107 LYS B CA 1
ATOM 3482 C C . LYS B 1 107 ? -9.438 20.516 13.578 1 95.75 107 LYS B C 1
ATOM 3484 O O . LYS B 1 107 ? -9.695 21.703 13.461 1 95.75 107 LYS B O 1
ATOM 3489 N N . GLU B 1 108 ? -9.539 19.859 14.703 1 95.62 108 GLU B N 1
ATOM 3490 C CA . GLU B 1 108 ? -10.305 20.406 15.82 1 95.62 108 GLU B CA 1
ATOM 3491 C C . GLU B 1 108 ? -9.43 21.312 16.703 1 95.62 108 GLU B C 1
ATOM 3493 O O . GLU B 1 108 ? -9.945 22.094 17.484 1 95.62 108 GLU B O 1
ATOM 3498 N N . THR B 1 109 ? -8.203 21.203 16.641 1 95.62 109 THR B N 1
ATOM 3499 C CA . THR B 1 109 ? -7.332 21.984 17.5 1 95.62 109 THR B CA 1
ATOM 3500 C C . THR B 1 109 ? -6.469 22.938 16.688 1 95.62 109 THR B C 1
ATOM 3502 O O . THR B 1 109 ? -6.82 24.109 16.516 1 95.62 109 THR B O 1
ATOM 3505 N N . THR B 1 110 ? -5.523 22.344 15.906 1 95.56 110 THR B N 1
ATOM 3506 C CA . THR B 1 110 ? -4.52 23.141 15.203 1 95.56 110 THR B CA 1
ATOM 3507 C C . THR B 1 110 ? -5.172 24.047 14.172 1 95.56 110 THR B C 1
ATOM 3509 O O . THR B 1 110 ? -4.922 25.25 14.156 1 95.56 110 THR B O 1
ATOM 3512 N N . LEU B 1 111 ? -6.004 23.516 13.328 1 96.31 111 LEU B N 1
ATOM 3513 C CA . LEU B 1 111 ? -6.613 24.312 12.266 1 96.31 111 LEU B CA 1
ATOM 3514 C C . LEU B 1 111 ? -7.582 25.344 12.836 1 96.31 111 LEU B C 1
ATOM 3516 O O . LEU B 1 111 ? -7.676 26.453 12.328 1 96.31 111 LEU B O 1
ATOM 3520 N N . LYS B 1 112 ? -8.258 25.016 13.922 1 96.19 112 LYS B N 1
ATOM 3521 C CA . LYS B 1 112 ? -9.148 25.969 14.578 1 96.19 112 LYS B CA 1
ATOM 3522 C C . LYS B 1 112 ? -8.367 27.109 15.227 1 96.19 112 LYS B C 1
ATOM 3524 O O . LYS B 1 112 ? -8.781 28.266 15.164 1 96.19 112 LYS B O 1
ATOM 3529 N N . GLU B 1 113 ? -7.262 26.719 15.836 1 95.38 113 GLU B N 1
ATOM 3530 C CA . GLU B 1 113 ? -6.406 27.734 16.438 1 95.38 113 GLU B CA 1
ATOM 3531 C C . GLU B 1 113 ? -5.902 28.719 15.391 1 95.38 113 GLU B C 1
ATOM 3533 O O . GLU B 1 113 ? -5.926 29.938 15.617 1 95.38 113 GLU B O 1
ATOM 3538 N N . ILE B 1 114 ? -5.473 28.188 14.297 1 95 114 ILE B N 1
ATOM 3539 C CA . ILE B 1 114 ? -4.945 29.031 13.234 1 95 114 ILE B CA 1
ATOM 3540 C C . ILE B 1 114 ? -6.059 29.922 12.68 1 95 114 ILE B C 1
ATOM 3542 O O . ILE B 1 114 ? -5.852 31.125 12.453 1 95 114 ILE B O 1
ATOM 3546 N N . SER B 1 115 ? -7.262 29.391 12.523 1 94.81 115 SER B N 1
ATOM 3547 C CA . SER B 1 115 ? -8.406 30.172 12.047 1 94.81 115 SER B CA 1
ATOM 3548 C C . SER B 1 115 ? -8.773 31.281 13.023 1 94.81 115 SER B C 1
ATOM 3550 O O . SER B 1 115 ? -9.117 32.375 12.609 1 94.81 115 SER B O 1
ATOM 3552 N N . ASN B 1 116 ? -8.656 30.969 14.273 1 96.12 116 ASN B N 1
ATOM 3553 C CA . ASN B 1 116 ? -8.93 31.953 15.305 1 96.12 116 ASN B CA 1
ATOM 3554 C C . ASN B 1 116 ? -7.941 33.125 15.234 1 96.12 116 ASN B C 1
ATOM 3556 O O . ASN B 1 116 ? -8.336 34.281 15.352 1 96.12 116 ASN B O 1
ATOM 3560 N N . ILE B 1 117 ? -6.691 32.812 15.07 1 94.75 117 ILE B N 1
ATOM 3561 C CA . ILE B 1 117 ? -5.664 33.844 14.977 1 94.75 117 ILE B CA 1
ATOM 3562 C C . ILE B 1 117 ? -5.926 34.719 13.758 1 94.75 117 ILE B C 1
ATOM 3564 O O . ILE B 1 117 ? -5.805 35.938 13.828 1 94.75 117 ILE B O 1
ATOM 3568 N N . GLN B 1 118 ? -6.312 34.125 12.719 1 92.38 118 GLN B N 1
ATOM 3569 C CA . GLN B 1 118 ? -6.613 34.875 11.508 1 92.38 118 GLN B CA 1
ATOM 3570 C C . GLN B 1 118 ? -7.805 35.781 11.711 1 92.38 118 GLN B C 1
ATOM 3572 O O . GLN B 1 118 ? -7.801 36.938 11.234 1 92.38 118 GLN B O 1
ATOM 3577 N N . LYS B 1 119 ? -8.844 35.312 12.43 1 95.38 119 LYS B N 1
ATOM 3578 C CA . LYS B 1 119 ? -10 36.156 12.758 1 95.38 119 LYS B CA 1
ATOM 3579 C C . LYS B 1 119 ? -9.602 37.344 13.625 1 95.38 119 LYS B C 1
ATOM 3581 O O . LYS B 1 119 ? -10.055 38.469 13.398 1 95.38 119 LYS B O 1
ATOM 3586 N N . LEU B 1 120 ? -8.742 37 14.594 1 94.69 120 LEU B N 1
ATOM 3587 C CA . LEU B 1 120 ? -8.281 38.062 15.5 1 94.69 120 LEU B CA 1
ATOM 3588 C C . LEU B 1 120 ? -7.426 39.094 14.758 1 94.69 120 LEU B C 1
ATOM 3590 O O . LEU B 1 120 ? -7.48 40.281 15.062 1 94.69 120 LEU B O 1
ATOM 3594 N N . GLN B 1 121 ? -6.664 38.594 13.805 1 92.19 121 GLN B N 1
ATOM 3595 C CA . GLN B 1 121 ? -5.875 39.5 12.984 1 92.19 121 GLN B CA 1
ATOM 3596 C C . GLN B 1 121 ? -6.77 40.469 12.227 1 92.19 121 GLN B C 1
ATOM 3598 O O . GLN B 1 121 ? -6.477 41.656 12.164 1 92.19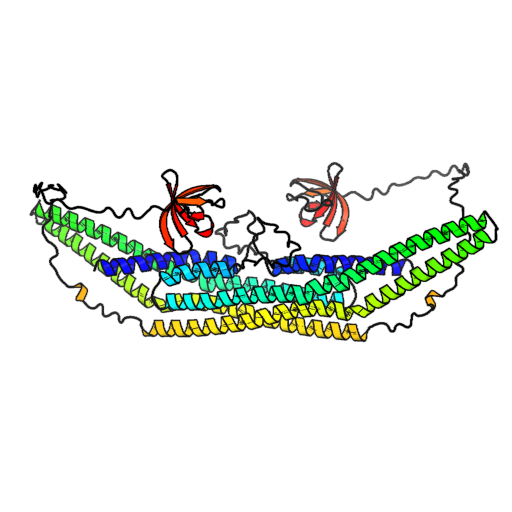 121 GLN B O 1
ATOM 3603 N N . ARG B 1 122 ? -7.863 40 11.695 1 92.62 122 ARG B N 1
ATOM 3604 C CA . ARG B 1 122 ? -8.812 40.844 10.984 1 92.62 122 ARG B CA 1
ATOM 3605 C C . ARG B 1 122 ? -9.461 41.844 11.93 1 92.62 122 ARG B C 1
ATOM 3607 O O . ARG B 1 122 ? -9.664 43 11.562 1 92.62 122 ARG B O 1
ATOM 3614 N N . LEU B 1 123 ? -9.719 41.406 13.141 1 95.75 123 LEU B N 1
ATOM 3615 C CA . LEU B 1 123 ? -10.352 42.25 14.133 1 95.75 123 LEU B CA 1
ATOM 3616 C C . LEU B 1 123 ? -9.422 43.406 14.523 1 95.75 123 LEU B C 1
ATOM 3618 O O . LEU B 1 123 ? -9.875 44.531 14.75 1 95.75 123 LEU B O 1
ATOM 3622 N N . VAL B 1 124 ? -8.188 43.094 14.609 1 93.94 124 VAL B N 1
ATOM 3623 C CA . VAL B 1 124 ? -7.207 44.125 14.969 1 93.94 124 VAL B CA 1
ATOM 3624 C C . VAL B 1 124 ? -7.117 45.156 13.859 1 93.94 124 VAL B C 1
ATOM 3626 O O . VAL B 1 124 ? -7.039 46.375 14.125 1 93.94 124 VAL B O 1
ATOM 3629 N N . ILE B 1 125 ? -7.148 44.688 12.625 1 92.94 125 ILE B N 1
ATOM 3630 C CA . ILE B 1 125 ? -7.082 45.594 11.484 1 92.94 125 ILE B CA 1
ATOM 3631 C C . ILE B 1 125 ? -8.32 46.5 11.469 1 92.94 125 ILE B C 1
ATOM 3633 O O . ILE B 1 125 ? -8.203 47.719 11.266 1 92.94 125 ILE B O 1
ATOM 3637 N N . GLU B 1 126 ? -9.453 45.906 11.727 1 93.81 126 GLU B N 1
ATOM 3638 C CA . GLU B 1 126 ? -10.703 46.656 11.766 1 93.81 126 GLU B CA 1
ATOM 3639 C C . GLU B 1 126 ? -10.688 47.688 12.891 1 93.81 126 GLU B C 1
ATOM 3641 O O . GLU B 1 126 ? -11.086 48.844 12.688 1 93.81 126 GLU B O 1
ATOM 3646 N N . ALA B 1 127 ? -10.195 47.281 14.07 1 95.12 127 ALA B N 1
ATOM 3647 C CA . ALA B 1 127 ? -10.109 48.188 15.219 1 95.12 127 ALA B CA 1
ATOM 3648 C C . ALA B 1 127 ? -9.109 49.312 14.945 1 95.12 127 ALA B C 1
ATOM 3650 O O . ALA B 1 127 ? -9.312 50.438 15.391 1 95.12 127 ALA B O 1
ATOM 3651 N N . GLN B 1 128 ? -8.117 48.969 14.242 1 92.94 128 GLN B N 1
ATOM 3652 C CA . GLN B 1 128 ? -7.121 49.969 13.875 1 92.94 128 GLN B CA 1
ATOM 3653 C C . GLN B 1 128 ? -7.707 51 12.938 1 92.94 128 GLN B C 1
ATOM 3655 O O . GLN B 1 128 ? -7.449 52.219 13.094 1 92.94 128 GLN B O 1
ATOM 3660 N N . ASN B 1 129 ? -8.461 50.594 11.961 1 94.06 129 ASN B N 1
ATOM 3661 C CA . ASN B 1 129 ? -9.125 51.5 11.031 1 94.06 129 ASN B CA 1
ATOM 3662 C C . ASN B 1 129 ? -10.117 52.406 11.75 1 94.06 129 ASN B C 1
ATOM 3664 O O . ASN B 1 129 ? -10.203 53.594 11.445 1 94.06 129 ASN B O 1
ATOM 3668 N N . GLN B 1 130 ? -10.828 51.875 12.773 1 95.44 130 GLN B N 1
ATOM 3669 C CA . GLN B 1 130 ? -11.781 52.625 13.555 1 95.44 130 GLN B CA 1
ATOM 3670 C C . GLN B 1 130 ? -11.07 53.688 14.398 1 95.44 130 GLN B C 1
ATOM 3672 O O . GLN B 1 130 ? -11.562 54.812 14.547 1 95.44 130 GLN B O 1
ATOM 3677 N N . LEU B 1 131 ? -9.938 53.312 14.93 1 95.19 131 LEU B N 1
ATOM 3678 C CA . LEU B 1 131 ? -9.141 54.25 15.727 1 95.19 131 LEU B CA 1
ATOM 3679 C C . LEU B 1 131 ? -8.625 55.375 14.859 1 95.19 131 LEU B C 1
ATOM 368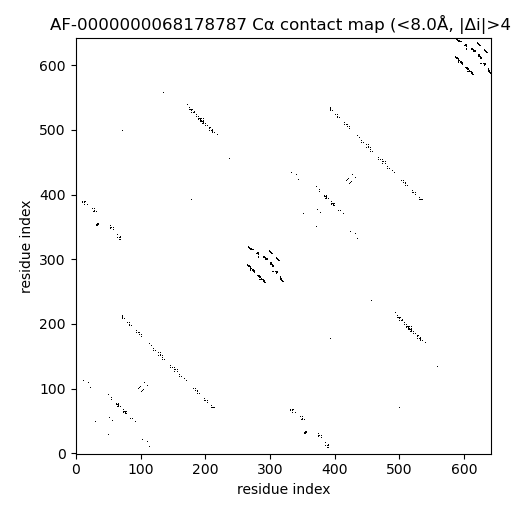1 O O . LEU B 1 131 ? -8.672 56.562 15.266 1 95.19 131 LEU B O 1
ATOM 3685 N N . ALA B 1 132 ? -8.195 55.031 13.672 1 92.5 132 ALA B N 1
ATOM 3686 C CA . ALA B 1 132 ? -7.695 56.031 12.734 1 92.5 132 ALA B CA 1
ATOM 3687 C C . ALA B 1 132 ? -8.805 57 12.328 1 92.5 132 ALA B C 1
ATOM 3689 O O . ALA B 1 132 ? -8.578 58.219 12.242 1 92.5 132 ALA B O 1
ATOM 3690 N N . ALA B 1 133 ? -9.961 56.469 12.109 1 94.38 133 ALA B N 1
ATOM 3691 C CA . ALA B 1 133 ? -11.102 57.281 11.742 1 94.38 133 ALA B CA 1
ATOM 3692 C C . ALA B 1 133 ? -11.508 58.219 12.891 1 94.38 133 ALA B C 1
ATOM 3694 O O . ALA B 1 133 ? -11.844 59.375 12.672 1 94.38 133 ALA B O 1
ATOM 3695 N N . ALA B 1 134 ? -11.461 57.656 14.117 1 94.69 134 ALA B N 1
ATOM 3696 C CA . ALA B 1 134 ? -11.82 58.438 15.289 1 94.69 134 ALA B CA 1
ATOM 3697 C C . ALA B 1 134 ? -10.797 59.562 15.539 1 94.69 134 ALA B C 1
ATOM 3699 O O . ALA B 1 134 ? -11.156 60.656 15.984 1 94.69 134 ALA B O 1
ATOM 3700 N N . GLU B 1 135 ? -9.586 59.281 15.242 1 93.06 135 GLU B N 1
ATOM 3701 C CA . GLU B 1 135 ? -8.523 60.25 15.383 1 93.06 135 GLU B CA 1
ATOM 3702 C C . GLU B 1 135 ? -8.711 61.406 14.391 1 93.06 135 GLU B C 1
ATOM 3704 O O . GLU B 1 135 ? -8.562 62.562 14.758 1 93.06 135 GLU B O 1
ATOM 3709 N N . ARG B 1 136 ? -9.102 61.062 13.172 1 92.44 136 ARG B N 1
ATOM 3710 C CA . ARG B 1 136 ? -9.352 62.094 12.148 1 92.44 136 ARG B CA 1
ATOM 3711 C C . ARG B 1 136 ? -10.547 62.938 12.516 1 92.44 136 ARG B C 1
ATOM 3713 O O . ARG B 1 136 ? -10.539 64.188 12.289 1 92.44 136 ARG B O 1
ATOM 3720 N N . ASN B 1 137 ? -11.531 62.312 13.094 1 91.75 137 ASN B N 1
ATOM 3721 C CA . ASN B 1 137 ? -12.742 63.031 13.484 1 91.75 137 ASN B CA 1
ATOM 3722 C C . ASN B 1 137 ? -12.477 63.969 14.664 1 91.75 137 ASN B C 1
ATOM 3724 O O . ASN B 1 137 ? -13.047 65.062 14.727 1 91.75 137 ASN B O 1
ATOM 3728 N N . ARG B 1 138 ? -11.672 63.594 15.625 1 91.56 138 ARG B N 1
ATOM 3729 C CA . ARG B 1 138 ? -11.328 64.375 16.781 1 91.56 138 ARG B CA 1
ATOM 3730 C C . ARG B 1 138 ? -10.539 65.625 16.359 1 91.56 138 ARG B C 1
ATOM 3732 O O . ARG B 1 138 ? -10.719 66.688 16.922 1 91.56 138 ARG B O 1
ATOM 3739 N N . GLU B 1 139 ? -9.734 65.438 15.273 1 88.56 139 GLU B N 1
ATOM 3740 C CA . GLU B 1 139 ? -8.953 66.562 14.758 1 88.56 139 GLU B CA 1
ATOM 3741 C C . GLU B 1 139 ? -9.844 67.625 14.094 1 88.56 139 GLU B C 1
ATOM 3743 O O . GLU B 1 139 ? -9.562 68.812 14.156 1 88.56 139 GLU B O 1
ATOM 3748 N N . LYS B 1 140 ? -10.953 67.125 13.594 1 89.12 140 LYS B N 1
ATOM 3749 C CA . LYS B 1 140 ? -11.883 68.062 12.922 1 89.12 140 LYS B CA 1
ATOM 3750 C C . LYS B 1 140 ? -12.867 68.625 13.906 1 89.12 140 LYS B C 1
ATOM 3752 O O . LYS B 1 140 ? -13.227 69.812 13.781 1 89.12 140 LYS B O 1
ATOM 3757 N N . ASP B 1 141 ? -13.328 67.812 14.758 1 85.31 141 ASP B N 1
ATOM 3758 C CA . ASP B 1 141 ? -14.328 68.25 15.75 1 85.31 141 ASP B CA 1
ATOM 3759 C C . ASP B 1 141 ? -13.75 68.188 17.172 1 85.31 141 ASP B C 1
ATOM 3761 O O . ASP B 1 141 ? -13.492 67.062 17.688 1 85.31 141 ASP B O 1
ATOM 3765 N N . GLY B 1 142 ? -13.344 69.125 17.828 1 78.94 142 GLY B N 1
ATOM 3766 C CA . GLY B 1 142 ? -12.719 69.188 19.141 1 78.94 142 GLY B CA 1
ATOM 3767 C C . GLY B 1 142 ? -13.703 69 20.281 1 78.94 142 GLY B C 1
ATOM 3768 O O . GLY B 1 142 ? -13.438 69.375 21.406 1 78.94 142 GLY B O 1
ATOM 3769 N N . SER B 1 143 ? -14.781 68.25 19.922 1 89.94 143 SER B N 1
ATOM 3770 C CA . SER B 1 143 ? -15.805 68.062 20.953 1 89.94 143 SER B CA 1
ATOM 3771 C C . SER B 1 143 ? -15.422 66.938 21.906 1 89.94 143 SER B C 1
ATOM 3773 O O . SER B 1 143 ? -14.523 66.188 21.609 1 89.94 143 SER B O 1
ATOM 3775 N N . GLN B 1 144 ? -16.016 67 23.172 1 91.12 144 GLN B N 1
ATOM 3776 C CA . GLN B 1 144 ? -15.789 65.938 24.172 1 91.12 144 GLN B CA 1
ATOM 3777 C C . GLN B 1 144 ? -16.266 64.562 23.672 1 91.12 144 GLN B C 1
ATOM 3779 O O . GLN B 1 144 ? -15.672 63.562 23.984 1 91.12 144 GLN B O 1
ATOM 3784 N N . GLN B 1 145 ? -17.297 64.625 22.812 1 90.69 145 GLN B N 1
ATOM 3785 C CA . GLN B 1 145 ? -17.844 63.438 22.25 1 90.69 145 GLN B CA 1
ATOM 3786 C C . GLN B 1 145 ? -16.859 62.781 21.297 1 90.69 145 GLN B C 1
ATOM 3788 O O . GLN B 1 145 ? -16.734 61.531 21.281 1 90.69 145 GLN B O 1
ATOM 3793 N N . ALA B 1 146 ? -16.078 63.5 20.547 1 91.31 146 ALA B N 1
ATOM 3794 C CA . ALA B 1 146 ? -15.078 63 19.609 1 91.31 146 ALA B CA 1
ATOM 3795 C C . ALA B 1 146 ? -13.891 62.406 20.359 1 91.31 146 ALA B C 1
ATOM 3797 O O . ALA B 1 146 ? -13.328 61.375 19.938 1 91.31 146 ALA B O 1
ATOM 3798 N N . THR B 1 147 ? -13.578 63 21.469 1 92.44 147 THR B N 1
ATOM 3799 C CA . THR B 1 147 ? -12.477 62.531 22.281 1 92.44 147 THR B CA 1
ATOM 3800 C C . THR B 1 147 ? -12.852 61.188 22.938 1 92.44 147 THR B C 1
ATOM 3802 O O . THR B 1 147 ? -12.039 60.281 23 1 92.44 147 THR B O 1
ATOM 3805 N N . ASP B 1 148 ? -14.125 61.094 23.375 1 94.19 148 ASP B N 1
ATOM 3806 C CA . ASP B 1 148 ? -14.609 59.875 23.984 1 94.19 148 ASP B CA 1
ATOM 3807 C C . ASP B 1 148 ? -14.641 58.719 22.984 1 94.19 148 ASP B C 1
ATOM 3809 O O . ASP B 1 148 ? -14.32 57.594 23.328 1 94.19 148 ASP B O 1
ATOM 3813 N N . ARG B 1 149 ? -15.039 59 21.781 1 93.56 149 ARG B N 1
ATOM 3814 C CA . ARG B 1 149 ? -15.086 58 20.734 1 93.56 149 ARG B CA 1
ATOM 3815 C C . ARG B 1 149 ? -13.688 57.469 20.406 1 93.56 149 ARG B C 1
ATOM 3817 O O . ARG B 1 149 ? -13.5 56.281 20.172 1 93.56 149 ARG B O 1
ATOM 3824 N N . ARG B 1 150 ? -12.727 58.312 20.359 1 93.62 150 ARG B N 1
ATOM 3825 C CA . ARG B 1 150 ? -11.336 57.906 20.109 1 93.62 150 ARG B CA 1
ATOM 3826 C C . ARG B 1 150 ? -10.797 57.031 21.219 1 93.62 150 ARG B C 1
ATOM 3828 O O . ARG B 1 150 ? -10.117 56.031 20.969 1 93.62 150 ARG B O 1
ATOM 3835 N N . ASP B 1 151 ? -11.164 57.469 22.469 1 95.06 151 ASP B N 1
ATOM 3836 C CA . ASP B 1 151 ? -10.711 56.688 23.609 1 95.06 151 ASP B CA 1
ATOM 3837 C C . ASP B 1 151 ? -11.32 55.312 23.594 1 95.06 151 ASP B C 1
ATOM 3839 O O . ASP B 1 151 ? -10.648 54.312 23.938 1 95.06 151 ASP B O 1
ATOM 3843 N N . GLN B 1 152 ? -12.609 55.281 23.172 1 95.69 152 GLN B N 1
ATOM 3844 C CA . GLN B 1 152 ? -13.273 54 23.047 1 95.69 152 GLN B CA 1
ATOM 3845 C C . GLN B 1 152 ? -12.633 53.125 21.953 1 95.69 152 GLN B C 1
ATOM 3847 O O . GLN B 1 152 ? -12.422 51.938 22.141 1 95.69 152 GLN B O 1
ATOM 3852 N N . ALA B 1 153 ? -12.297 53.688 20.812 1 95.75 153 ALA B N 1
ATOM 3853 C CA . ALA B 1 153 ? -11.648 53 19.719 1 95.75 153 ALA B CA 1
ATOM 3854 C C . ALA B 1 153 ? -10.258 52.5 20.109 1 95.75 153 ALA B C 1
ATOM 3856 O O . ALA B 1 153 ? -9.836 51.438 19.703 1 95.75 153 ALA B O 1
ATOM 3857 N N . PHE B 1 154 ? -9.625 53.344 20.875 1 94.75 154 PHE B N 1
ATOM 3858 C CA . PHE B 1 154 ? -8.297 52.969 21.359 1 94.75 154 PHE B CA 1
ATOM 3859 C C . PHE B 1 154 ? -8.359 51.75 22.266 1 94.75 154 PHE B C 1
ATOM 3861 O O . PHE B 1 154 ? -7.535 50.844 22.156 1 94.75 154 PHE B O 1
ATOM 3868 N N . ARG B 1 155 ? -9.367 5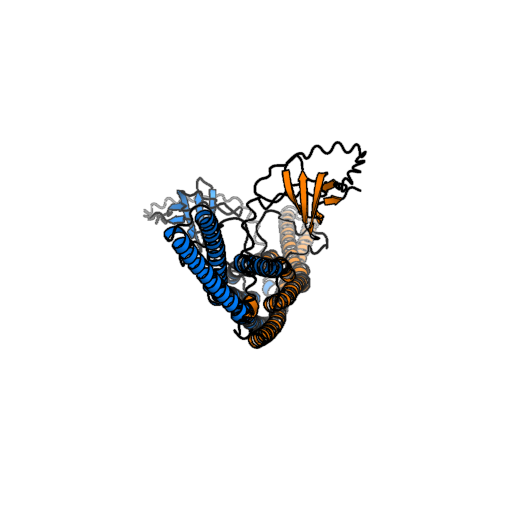1.781 23.141 1 96.25 155 ARG B N 1
ATOM 3869 C CA . ARG B 1 155 ? -9.539 50.656 24.047 1 96.25 155 ARG B CA 1
ATOM 3870 C C . ARG B 1 155 ? -9.859 49.375 23.281 1 96.25 155 ARG B C 1
ATOM 3872 O O . ARG B 1 155 ? -9.328 48.312 23.594 1 96.25 155 ARG B O 1
ATOM 3879 N N . SER B 1 156 ? -10.641 49.5 22.297 1 96.06 156 SER B N 1
ATOM 3880 C CA . SER B 1 156 ? -11.016 48.344 21.469 1 96.06 156 SER B CA 1
ATOM 3881 C C . SER B 1 156 ? -9.805 47.781 20.734 1 96.06 156 SER B C 1
ATOM 3883 O O . SER B 1 156 ? -9.641 46.562 20.641 1 96.06 156 SER B O 1
ATOM 3885 N N . HIS B 1 157 ? -9.039 48.625 20.172 1 96 157 HIS B N 1
ATOM 3886 C CA . HIS B 1 157 ? -7.84 48.219 19.453 1 96 157 HIS B CA 1
ATOM 3887 C C . HIS B 1 157 ? -6.844 47.531 20.391 1 96 157 HIS B C 1
ATOM 3889 O O . HIS B 1 157 ? -6.246 46.531 20.031 1 96 157 HIS B O 1
ATOM 3895 N N . SER B 1 158 ? -6.691 48.188 21.578 1 95.56 158 SER B N 1
ATOM 3896 C CA . SER B 1 158 ? -5.773 47.625 22.578 1 95.56 158 SER B CA 1
ATOM 3897 C C . SER B 1 158 ? -6.215 46.219 23.016 1 95.56 158 SER B C 1
ATOM 3899 O O . SER B 1 158 ? -5.391 45.312 23.125 1 95.56 158 SER B O 1
ATOM 3901 N N . GLU B 1 159 ? -7.477 46.094 23.188 1 96.31 159 GLU B N 1
ATOM 3902 C CA . GLU B 1 159 ? -8.023 44.812 23.609 1 96.31 159 GLU B CA 1
ATOM 3903 C C . GLU B 1 159 ? -7.855 43.781 22.516 1 96.31 159 GLU B C 1
ATOM 3905 O O . GLU B 1 159 ? -7.48 42.625 22.797 1 96.31 159 GLU B O 1
ATOM 3910 N N . ALA B 1 160 ? -8.164 44.125 21.297 1 94.81 160 ALA B N 1
ATOM 3911 C CA . ALA B 1 160 ? -8.023 43.219 20.172 1 94.81 160 ALA B CA 1
ATOM 3912 C C . ALA B 1 160 ? -6.574 42.781 20 1 94.81 160 ALA B C 1
ATOM 3914 O O . ALA B 1 160 ? -6.305 41.594 19.734 1 94.81 160 ALA B O 1
ATOM 3915 N N . THR B 1 161 ? -5.707 43.656 20.156 1 93.56 161 THR B N 1
ATOM 3916 C CA . THR B 1 161 ? -4.285 43.375 20 1 93.56 161 THR B CA 1
ATOM 3917 C C . THR B 1 161 ? -3.807 42.438 21.094 1 93.56 161 THR B C 1
ATOM 3919 O O . THR B 1 161 ? -3.002 41.531 20.828 1 93.56 161 THR B O 1
ATOM 3922 N N . GLU B 1 162 ? -4.328 42.75 22.297 1 94.38 162 GLU B N 1
ATOM 3923 C CA . GLU B 1 162 ? -3.939 41.906 23.422 1 94.38 162 GLU B CA 1
ATOM 3924 C C . GLU B 1 162 ? -4.449 40.469 23.203 1 94.38 162 GLU B C 1
ATOM 3926 O O . GLU B 1 162 ? -3.75 39.5 23.531 1 94.38 162 GLU B O 1
ATOM 3931 N N . ARG B 1 163 ? -5.621 40.312 22.703 1 96.06 163 ARG B N 1
ATOM 3932 C CA . ARG B 1 163 ? -6.188 39 22.438 1 96.06 163 ARG B CA 1
ATOM 3933 C C . ARG B 1 163 ? -5.383 38.25 21.359 1 96.06 163 ARG B C 1
ATOM 3935 O O . ARG B 1 163 ? -5.152 37.062 21.469 1 96.06 163 ARG B O 1
ATOM 3942 N N . LEU B 1 164 ? -5.008 38.969 20.344 1 93.19 164 LEU B N 1
ATOM 3943 C CA . LEU B 1 164 ? -4.211 38.375 19.281 1 93.19 164 LEU B CA 1
ATOM 3944 C C . LEU B 1 164 ? -2.861 37.906 19.797 1 93.19 164 LEU B C 1
ATOM 3946 O O . LEU B 1 164 ? -2.428 36.781 19.5 1 93.19 164 LEU B O 1
ATOM 3950 N N . LYS B 1 165 ? -2.217 38.781 20.625 1 91.75 165 LYS B N 1
ATOM 3951 C CA . LYS B 1 165 ? -0.921 38.406 21.188 1 91.75 165 LYS B CA 1
ATOM 3952 C C . LYS B 1 165 ? -1.021 37.156 22.031 1 91.75 165 LYS B C 1
ATOM 3954 O O . LYS B 1 165 ? -0.17 36.25 21.922 1 91.75 165 LYS B O 1
ATOM 3959 N N . LYS B 1 166 ? -2.107 37.094 22.797 1 93.38 166 LYS B N 1
ATOM 3960 C CA . LYS B 1 166 ? -2.314 35.938 23.656 1 93.38 166 LYS B CA 1
ATOM 3961 C C . LYS B 1 166 ? -2.502 34.688 22.812 1 93.38 166 LYS B C 1
ATOM 3963 O O . LYS B 1 166 ? -1.948 33.625 23.125 1 93.38 166 LYS B O 1
ATOM 3968 N N . ALA B 1 167 ? -3.238 34.812 21.75 1 93.88 167 ALA B N 1
ATOM 3969 C CA . ALA B 1 167 ? -3.506 33.688 20.875 1 93.88 167 ALA B CA 1
ATOM 3970 C C . ALA B 1 167 ? -2.227 33.219 20.203 1 93.88 167 ALA B C 1
ATOM 3972 O O . ALA B 1 167 ? -2.016 32 20.047 1 93.88 167 ALA B O 1
ATOM 3973 N N . ILE B 1 168 ? -1.393 34.062 19.781 1 89.88 168 ILE B N 1
ATOM 3974 C CA . ILE B 1 168 ? -0.146 33.719 19.094 1 89.88 168 ILE B CA 1
ATOM 3975 C C . ILE B 1 168 ? 0.791 33 20.062 1 89.88 168 ILE B C 1
ATOM 3977 O O . ILE B 1 168 ? 1.429 32 19.703 1 89.88 168 ILE B O 1
ATOM 3981 N N . ILE B 1 169 ? 0.848 33.531 21.328 1 90.12 169 ILE B N 1
ATOM 3982 C CA . ILE B 1 169 ? 1.693 32.906 22.344 1 90.12 169 ILE B CA 1
ATOM 3983 C C . ILE B 1 169 ? 1.218 31.484 22.609 1 90.12 169 ILE B C 1
ATOM 3985 O O . ILE B 1 169 ? 2.025 30.562 22.672 1 90.12 169 ILE B O 1
ATOM 3989 N N . GLU B 1 170 ? -0.076 31.344 22.703 1 91.56 170 GLU B N 1
ATOM 3990 C CA . GLU B 1 170 ? -0.645 30.016 22.938 1 91.56 170 GLU B CA 1
ATOM 3991 C C . GLU B 1 170 ? -0.323 29.078 21.781 1 91.56 170 GLU B C 1
ATOM 3993 O O . GLU B 1 170 ? -0.025 27.906 22 1 91.56 170 GLU B O 1
ATOM 3998 N N . PHE B 1 171 ? -0.391 29.609 20.609 1 92.69 171 PHE B N 1
ATOM 3999 C CA . PHE B 1 171 ? -0.091 28.828 19.422 1 92.69 171 PHE B CA 1
ATOM 4000 C C . PHE B 1 171 ? 1.357 28.344 19.438 1 92.69 171 PHE B C 1
ATOM 4002 O O . PHE B 1 171 ? 1.642 27.188 19.109 1 92.69 171 PHE B O 1
ATOM 4009 N N . LYS B 1 172 ? 2.209 29.172 19.75 1 88.06 172 LYS B N 1
ATOM 4010 C CA . LYS B 1 172 ? 3.623 28.828 19.812 1 88.06 172 LYS B CA 1
ATOM 4011 C C . LYS B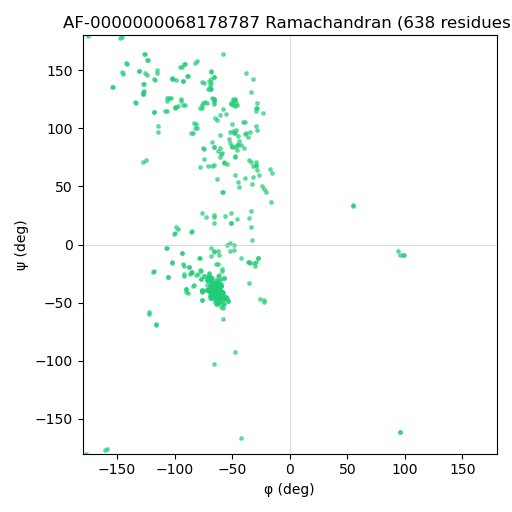 1 172 ? 3.881 27.781 20.906 1 88.06 172 LYS B C 1
ATOM 4013 O O . LYS B 1 172 ? 4.68 26.859 20.719 1 88.06 172 LYS B O 1
ATOM 4018 N N . GLN B 1 173 ? 3.162 27.906 22.031 1 90.25 173 GLN B N 1
ATOM 4019 C CA . GLN B 1 173 ? 3.324 27 23.172 1 90.25 173 GLN B CA 1
ATOM 4020 C C . GLN B 1 173 ? 2.777 25.609 22.828 1 90.25 173 GLN B C 1
ATOM 4022 O O . GLN B 1 173 ? 3.201 24.609 23.422 1 90.25 173 GLN B O 1
ATOM 4027 N N . ASP B 1 174 ? 1.859 25.578 21.891 1 93.44 174 ASP B N 1
ATOM 4028 C CA . ASP B 1 174 ? 1.2 24.328 21.531 1 93.44 174 ASP B CA 1
ATOM 4029 C C . ASP B 1 174 ? 2.01 23.547 20.5 1 93.44 174 ASP B C 1
ATOM 4031 O O . ASP B 1 174 ? 1.549 22.531 19.969 1 93.44 174 ASP B O 1
ATOM 4035 N N . GLU B 1 175 ? 3.221 23.922 20.234 1 93.12 175 GLU B N 1
ATOM 4036 C CA . GLU B 1 175 ? 4.051 23.266 19.234 1 93.12 175 GLU B CA 1
ATOM 4037 C C . GLU B 1 175 ? 4.262 21.797 19.578 1 93.12 175 GLU B C 1
ATOM 4039 O O . GLU B 1 175 ? 4.145 20.922 18.719 1 93.12 175 GLU B O 1
ATOM 4044 N N . PRO B 1 176 ? 4.551 21.438 20.891 1 94.94 176 PRO B N 1
ATOM 4045 C CA . PRO B 1 176 ? 4.695 20.016 21.234 1 94.94 176 PRO B CA 1
ATOM 4046 C C . PRO B 1 176 ? 3.43 19.219 20.938 1 94.94 176 PRO B C 1
ATOM 4048 O O . PRO B 1 176 ? 3.514 18.047 20.547 1 94.94 176 PRO B O 1
ATOM 4051 N N . LYS B 1 177 ? 2.297 19.812 21.125 1 95.5 177 LYS B N 1
ATOM 4052 C CA . LYS B 1 177 ? 1.03 19.156 20.844 1 95.5 177 LYS B CA 1
ATOM 4053 C C . LYS B 1 177 ? 0.898 18.844 19.344 1 95.5 177 LYS B C 1
ATOM 4055 O O . LYS B 1 177 ? 0.423 17.766 18.969 1 95.5 177 LYS B O 1
ATOM 4060 N N . ARG B 1 178 ? 1.273 19.734 18.516 1 95.25 178 ARG B N 1
ATOM 4061 C CA . ARG B 1 178 ? 1.218 19.516 17.062 1 95.25 178 ARG B CA 1
ATOM 4062 C C . ARG B 1 178 ? 2.158 18.391 16.641 1 95.25 178 ARG B C 1
ATOM 4064 O O . ARG B 1 178 ? 1.847 17.625 15.727 1 95.25 178 ARG B O 1
ATOM 4071 N N . ILE B 1 179 ? 3.299 18.266 17.312 1 97.12 179 ILE B N 1
ATOM 4072 C CA . ILE B 1 179 ? 4.246 17.203 17.016 1 97.12 179 ILE B CA 1
ATOM 4073 C C . ILE B 1 179 ? 3.674 15.859 17.484 1 97.12 179 ILE B C 1
ATOM 4075 O O . ILE B 1 179 ? 3.916 14.828 16.859 1 97.12 179 ILE B O 1
ATOM 4079 N N . THR B 1 180 ? 2.861 15.922 18.531 1 97.69 180 THR B N 1
ATOM 4080 C CA . THR B 1 180 ? 2.234 14.711 19.047 1 97.69 180 THR B CA 1
ATOM 4081 C C . THR B 1 180 ? 1.371 14.055 17.969 1 97.69 180 THR B C 1
ATOM 4083 O O . THR B 1 180 ? 1.296 12.828 17.891 1 97.69 180 THR B O 1
ATOM 4086 N N . PHE B 1 181 ? 0.718 14.867 17.141 1 97.81 181 PHE B N 1
ATOM 4087 C CA . PHE B 1 181 ? -0.122 14.312 16.078 1 97.81 181 PHE B CA 1
ATOM 4088 C C . PHE B 1 181 ? 0.725 13.609 15.031 1 97.81 181 PHE B C 1
ATOM 4090 O O . PHE B 1 181 ? 0.355 12.539 14.547 1 97.81 181 PHE B O 1
ATOM 4097 N N . LEU B 1 182 ? 1.85 14.172 14.68 1 97.88 182 LEU B N 1
ATOM 4098 C CA . LEU B 1 182 ? 2.762 13.539 13.727 1 97.88 182 LEU B CA 1
ATOM 4099 C C . LEU B 1 182 ? 3.334 12.25 14.297 1 97.88 182 LEU B C 1
ATOM 4101 O O . LEU B 1 182 ? 3.471 11.258 13.578 1 97.88 182 LEU B O 1
ATOM 4105 N N . GLN B 1 183 ? 3.641 12.312 15.586 1 98.5 183 GLN B N 1
ATOM 4106 C CA . GLN B 1 183 ? 4.109 11.109 16.266 1 98.5 183 GLN B CA 1
ATOM 4107 C C . GLN B 1 183 ? 3.045 10.016 16.25 1 98.5 183 GLN B C 1
ATOM 4109 O O . GLN B 1 183 ? 3.354 8.844 16.047 1 98.5 183 GLN B O 1
ATOM 4114 N N . ALA B 1 184 ? 1.813 10.43 16.5 1 98.5 184 ALA B N 1
ATOM 4115 C CA . ALA B 1 184 ? 0.703 9.484 16.469 1 98.5 184 ALA B CA 1
ATOM 4116 C C . ALA B 1 184 ? 0.573 8.82 15.109 1 98.5 184 ALA B C 1
ATOM 4118 O O . ALA B 1 184 ? 0.26 7.629 15.016 1 98.5 184 ALA B O 1
ATOM 4119 N N . SER B 1 185 ? 0.752 9.57 14.039 1 98.5 185 SER B N 1
ATOM 4120 C CA . SER B 1 185 ? 0.706 9 12.695 1 98.5 185 SER B CA 1
ATOM 4121 C C . SER B 1 185 ? 1.794 7.949 12.5 1 98.5 185 SER B C 1
ATOM 4123 O O . SER B 1 185 ? 1.546 6.891 11.922 1 98.5 185 SER B O 1
ATOM 4125 N N . ALA B 1 186 ? 3.01 8.227 12.961 1 98.75 186 ALA B N 1
ATOM 4126 C CA . ALA B 1 186 ? 4.117 7.277 12.867 1 98.75 186 ALA B CA 1
ATOM 4127 C C . ALA B 1 186 ? 3.842 6.027 13.703 1 98.75 186 ALA B C 1
ATOM 4129 O O . ALA B 1 186 ? 4.172 4.914 13.289 1 98.75 186 ALA B O 1
ATOM 4130 N N . GLU B 1 187 ? 3.26 6.246 14.852 1 98.69 187 GLU B N 1
ATOM 4131 C CA . GLU B 1 187 ? 2.936 5.125 15.727 1 98.69 187 GLU B CA 1
ATOM 4132 C C . GLU B 1 187 ? 1.883 4.219 15.102 1 98.69 187 GLU B C 1
ATOM 4134 O O . GLU B 1 187 ? 1.943 2.996 15.242 1 98.69 187 GLU B O 1
ATOM 4139 N N . ALA B 1 188 ? 0.935 4.855 14.461 1 98.5 188 ALA B N 1
ATOM 4140 C CA . ALA B 1 188 ? -0.073 4.062 13.758 1 98.5 188 ALA B CA 1
ATOM 4141 C C . ALA B 1 188 ? 0.563 3.201 12.672 1 98.5 188 ALA B C 1
ATOM 4143 O O . ALA B 1 188 ? 0.226 2.023 12.523 1 98.5 188 ALA B O 1
ATOM 4144 N N . GLN B 1 189 ? 1.451 3.74 11.906 1 98.62 189 GLN B N 1
ATOM 4145 C CA . GLN B 1 189 ? 2.172 2.984 10.883 1 98.62 189 GLN B CA 1
ATOM 4146 C C . GLN B 1 189 ? 3.025 1.888 11.516 1 98.62 189 GLN B C 1
ATOM 4148 O O . GLN B 1 189 ? 3.064 0.761 11.016 1 98.62 189 GLN B O 1
ATOM 4153 N N . LEU B 1 190 ? 3.707 2.244 12.57 1 98.75 190 LEU B N 1
ATOM 4154 C CA . LEU B 1 190 ? 4.547 1.272 13.266 1 98.75 190 LEU B CA 1
ATOM 4155 C C . LEU B 1 190 ? 3.727 0.071 13.719 1 98.75 190 LEU B C 1
ATOM 4157 O O . LEU B 1 190 ? 4.133 -1.075 13.523 1 98.75 190 LEU B O 1
ATOM 4161 N N . GLU B 1 191 ? 2.615 0.338 14.312 1 98.69 191 GLU B N 1
ATOM 4162 C CA . GLU B 1 191 ? 1.752 -0.736 14.797 1 98.69 191 GLU B CA 1
ATOM 4163 C C . GLU B 1 191 ? 1.305 -1.641 13.656 1 98.69 191 GLU B C 1
ATOM 4165 O O . GLU B 1 191 ? 1.317 -2.867 13.781 1 98.69 191 GLU B O 1
ATOM 4170 N N . TYR B 1 192 ? 0.923 -1.025 12.562 1 98.69 192 TYR B N 1
ATOM 4171 C CA . TYR B 1 192 ? 0.528 -1.798 11.383 1 98.69 192 TYR B CA 1
ATOM 4172 C C . TYR B 1 192 ? 1.651 -2.727 10.938 1 98.69 192 TYR B C 1
ATOM 4174 O O . TYR B 1 192 ? 1.432 -3.922 10.734 1 98.69 192 TYR B O 1
ATOM 4182 N N . HIS B 1 193 ? 2.816 -2.23 10.766 1 98.81 193 HIS B N 1
ATOM 4183 C CA . HIS B 1 193 ? 3.918 -3.021 10.227 1 98.81 193 HIS B CA 1
ATOM 4184 C C . HIS B 1 193 ? 4.355 -4.094 11.219 1 98.81 193 HIS B C 1
ATOM 4186 O O . HIS B 1 193 ? 4.785 -5.18 10.82 1 98.81 193 HIS B O 1
ATOM 4192 N N . LYS B 1 194 ? 4.223 -3.799 12.5 1 98.75 194 LYS B N 1
ATOM 4193 C CA . LYS B 1 194 ? 4.527 -4.809 13.508 1 98.75 194 LYS B CA 1
ATOM 4194 C C . LYS B 1 194 ? 3.598 -6.012 13.375 1 98.75 194 LYS B C 1
ATOM 4196 O O . LYS B 1 194 ? 4.059 -7.156 13.336 1 98.75 194 LYS B O 1
ATOM 4201 N N . TRP B 1 195 ? 2.316 -5.707 13.312 1 98.81 195 TRP B N 1
ATOM 4202 C CA . TRP B 1 195 ? 1.34 -6.785 13.211 1 98.81 195 TRP B CA 1
ATOM 4203 C C . TRP B 1 195 ? 1.449 -7.488 11.859 1 98.81 195 TRP B C 1
ATOM 4205 O O . TRP B 1 195 ? 1.258 -8.703 11.766 1 98.81 195 TRP B O 1
ATOM 4215 N N . ALA B 1 196 ? 1.722 -6.734 10.781 1 98.75 196 ALA B N 1
ATOM 4216 C CA . ALA B 1 196 ? 1.933 -7.348 9.469 1 98.75 196 ALA B CA 1
ATOM 4217 C C . ALA B 1 196 ? 3.137 -8.289 9.492 1 98.75 196 ALA B C 1
ATOM 4219 O O . ALA B 1 196 ? 3.096 -9.367 8.898 1 98.75 196 ALA B O 1
ATOM 4220 N N . THR B 1 197 ? 4.211 -7.859 10.195 1 98.81 197 THR B N 1
ATOM 4221 C CA . THR B 1 197 ? 5.391 -8.703 10.352 1 98.81 197 THR B CA 1
ATOM 4222 C C . THR B 1 197 ? 5.035 -10.016 11.039 1 98.81 197 THR B C 1
ATOM 4224 O O . THR B 1 197 ? 5.477 -11.086 10.609 1 98.81 197 THR B O 1
ATOM 4227 N N . GLU B 1 198 ? 4.238 -9.914 12.008 1 98.75 198 GLU B N 1
ATOM 4228 C CA . GLU B 1 198 ? 3.805 -11.117 12.719 1 98.75 198 GLU B CA 1
ATOM 4229 C C . GLU B 1 198 ? 2.975 -12.023 11.812 1 98.75 198 GLU B C 1
ATOM 4231 O O . GLU B 1 198 ? 3.172 -13.234 11.789 1 98.75 198 GLU B O 1
ATOM 4236 N N . ALA B 1 199 ? 2.066 -11.438 11.07 1 98.75 199 ALA B N 1
ATOM 4237 C CA . ALA B 1 199 ? 1.196 -12.195 10.172 1 98.75 199 ALA B CA 1
ATOM 4238 C C . ALA B 1 199 ? 2.01 -12.945 9.117 1 98.75 199 ALA B C 1
ATOM 4240 O O . ALA B 1 199 ? 1.8 -14.141 8.891 1 98.75 199 ALA B O 1
ATOM 4241 N N . PHE B 1 200 ? 2.971 -12.297 8.539 1 98.81 200 PHE B N 1
ATOM 4242 C CA . PHE B 1 200 ? 3.752 -12.922 7.48 1 98.81 200 PHE B CA 1
ATOM 4243 C C . PHE B 1 200 ? 4.762 -13.906 8.055 1 98.81 200 PHE B C 1
ATOM 4245 O O . PHE B 1 200 ? 5.117 -14.891 7.402 1 98.81 200 PHE B O 1
ATOM 4252 N N . THR B 1 201 ? 5.25 -13.641 9.312 1 98.81 201 THR B N 1
ATOM 4253 C CA . THR B 1 201 ? 6.086 -14.625 9.984 1 98.81 201 THR B CA 1
ATOM 4254 C C . THR B 1 201 ? 5.348 -15.953 10.133 1 98.81 201 THR B C 1
ATOM 4256 O O . THR B 1 201 ? 5.898 -17.016 9.836 1 98.81 201 THR B O 1
ATOM 4259 N N . LYS B 1 202 ? 4.121 -15.836 10.562 1 98.75 202 LYS B N 1
ATOM 4260 C CA . LYS B 1 202 ? 3.285 -17.016 10.703 1 98.75 202 LYS B CA 1
ATOM 4261 C C . LYS B 1 202 ? 3.062 -17.703 9.352 1 98.75 202 LYS B C 1
ATOM 4263 O O . LYS B 1 202 ? 3.135 -18.922 9.242 1 98.75 202 LYS B O 1
ATOM 4268 N N . LEU B 1 203 ? 2.828 -16.906 8.328 1 98.75 203 LEU B N 1
ATOM 4269 C CA . LEU B 1 203 ? 2.594 -17.453 7 1 98.75 203 LEU B CA 1
ATOM 4270 C C . LEU B 1 203 ? 3.828 -18.203 6.492 1 98.75 203 LEU B C 1
ATOM 4272 O O . LEU B 1 203 ? 3.721 -19.312 5.965 1 98.75 203 LEU B O 1
ATOM 4276 N N . VAL B 1 204 ? 5.004 -17.578 6.645 1 98.81 204 VAL B N 1
ATOM 4277 C CA . VAL B 1 204 ? 6.246 -18.203 6.191 1 98.81 204 VAL B CA 1
ATOM 4278 C C . VAL B 1 204 ? 6.449 -19.531 6.902 1 98.81 204 VAL B C 1
ATOM 4280 O O . VAL B 1 204 ? 6.816 -20.531 6.27 1 98.81 204 VAL B O 1
ATOM 4283 N N . SER B 1 205 ? 6.172 -19.547 8.172 1 98.56 205 SER B N 1
ATOM 4284 C CA . SER B 1 205 ? 6.305 -20.781 8.945 1 98.56 205 SER B CA 1
ATOM 4285 C C . SER B 1 205 ? 5.328 -21.844 8.461 1 98.56 205 SER B C 1
ATOM 4287 O O . SER B 1 205 ? 5.703 -23.016 8.297 1 98.56 205 SER B O 1
ATOM 4289 N N . GLU B 1 206 ? 4.117 -21.453 8.203 1 98.5 206 GLU B N 1
ATOM 4290 C CA . GLU B 1 206 ? 3.102 -22.391 7.719 1 98.5 206 GLU B CA 1
ATOM 4291 C C . GLU B 1 206 ? 3.465 -22.938 6.34 1 98.5 206 GLU B C 1
ATOM 4293 O O . GLU B 1 206 ? 3.346 -24.141 6.09 1 98.5 206 GLU B O 1
ATOM 4298 N N . LEU B 1 207 ? 3.912 -22.062 5.477 1 98.5 207 LEU B N 1
ATOM 4299 C CA . LEU B 1 207 ? 4.281 -22.484 4.129 1 98.5 207 LEU B CA 1
ATOM 4300 C C . LEU B 1 207 ? 5.477 -23.422 4.164 1 98.5 207 LEU B C 1
ATOM 4302 O O . LEU B 1 207 ? 5.551 -24.375 3.375 1 98.5 207 LEU B O 1
ATOM 4306 N N . ARG B 1 208 ? 6.395 -23.172 5.098 1 98 208 ARG B N 1
ATOM 4307 C CA . ARG B 1 208 ? 7.531 -24.062 5.281 1 98 208 ARG B CA 1
ATOM 4308 C C . ARG B 1 208 ? 7.074 -25.453 5.699 1 98 208 ARG B C 1
ATOM 4310 O O . ARG B 1 208 ? 7.574 -26.453 5.188 1 98 208 ARG B O 1
ATOM 4317 N N . THR B 1 209 ? 6.129 -25.5 6.582 1 98.06 209 THR B N 1
ATOM 4318 C CA . THR B 1 209 ? 5.582 -26.781 7.051 1 98.06 209 THR B CA 1
ATOM 4319 C C . THR B 1 209 ? 4.863 -27.5 5.922 1 98.06 209 THR B C 1
ATOM 4321 O O . THR B 1 209 ? 5.062 -28.703 5.727 1 98.06 209 THR B O 1
ATOM 4324 N N . ILE B 1 210 ? 4.078 -26.797 5.172 1 97.69 210 ILE B N 1
ATOM 4325 C CA . ILE B 1 210 ? 3.324 -27.375 4.066 1 97.69 210 ILE B CA 1
ATOM 4326 C C . ILE B 1 210 ? 4.289 -27.906 3.01 1 97.69 210 ILE B C 1
ATOM 4328 O O . ILE B 1 210 ? 4.082 -29 2.473 1 97.69 210 ILE B O 1
ATOM 4332 N N . ARG B 1 211 ? 5.32 -27.109 2.695 1 97.06 211 ARG B N 1
ATOM 4333 C CA . ARG B 1 211 ? 6.332 -27.547 1.74 1 97.06 211 ARG B CA 1
ATOM 4334 C C . ARG B 1 211 ? 7 -28.844 2.199 1 97.06 211 ARG B C 1
ATOM 4336 O O . ARG B 1 211 ? 7.227 -29.75 1.396 1 97.06 211 ARG B O 1
ATOM 4343 N N . GLY B 1 212 ? 7.312 -28.922 3.518 1 95.25 212 GLY B N 1
ATOM 4344 C CA . GLY B 1 212 ? 7.891 -30.125 4.074 1 95.25 212 GLY B CA 1
ATOM 4345 C C . GLY B 1 212 ? 6.98 -31.344 3.941 1 95.25 212 GLY B C 1
ATOM 4346 O O . GLY B 1 212 ? 7.426 -32.438 3.564 1 95.25 212 GLY B O 1
ATOM 4347 N N . ASN B 1 213 ? 5.707 -31.203 4.191 1 94.5 213 ASN B N 1
ATOM 4348 C CA . ASN B 1 213 ? 4.719 -32.281 4.043 1 94.5 213 ASN B CA 1
ATOM 4349 C C . ASN B 1 213 ? 4.613 -32.719 2.592 1 94.5 213 ASN B C 1
ATOM 4351 O O . ASN B 1 213 ? 4.473 -33.938 2.326 1 94.5 213 ASN B O 1
ATOM 4355 N N . ALA B 1 214 ? 4.691 -31.75 1.724 1 93.31 214 ALA B N 1
ATOM 4356 C CA . ALA B 1 214 ? 4.625 -32.062 0.3 1 93.31 214 ALA B CA 1
ATOM 4357 C C . ALA B 1 214 ? 5.844 -32.875 -0.14 1 93.31 214 ALA B C 1
ATOM 4359 O O . ALA B 1 214 ? 5.73 -33.781 -0.966 1 93.31 214 ALA B O 1
ATOM 4360 N N . ALA B 1 215 ? 6.984 -32.531 0.365 1 91.75 215 ALA B N 1
ATOM 4361 C CA . ALA B 1 215 ? 8.227 -33.219 0.021 1 91.75 215 ALA B CA 1
ATOM 4362 C C . ALA B 1 215 ? 8.227 -34.656 0.554 1 91.75 215 ALA B C 1
ATOM 4364 O O . ALA B 1 215 ? 8.781 -35.531 -0.073 1 91.75 215 ALA B O 1
ATOM 4365 N N . ASP B 1 216 ? 7.555 -34.906 1.604 1 87.31 216 ASP B N 1
ATOM 4366 C CA . ASP B 1 216 ? 7.488 -36.219 2.229 1 87.31 216 ASP B CA 1
ATOM 4367 C C . ASP B 1 216 ? 6.5 -37.125 1.496 1 87.31 216 ASP B C 1
ATOM 4369 O O . ASP B 1 216 ? 6.621 -38.344 1.541 1 87.31 216 ASP B O 1
ATOM 4373 N N . ASN B 1 217 ? 5.488 -36.594 0.8 1 78.12 217 ASN B N 1
ATOM 4374 C CA . ASN B 1 217 ? 4.445 -37.375 0.133 1 78.12 217 ASN B CA 1
ATOM 4375 C C . ASN B 1 217 ? 4.73 -37.531 -1.356 1 78.12 217 ASN B C 1
ATOM 4377 O O . ASN B 1 217 ? 3.822 -37.812 -2.143 1 78.12 217 ASN B O 1
ATOM 4381 N N . VAL B 1 218 ? 5.945 -37.25 -1.797 1 71.44 218 VAL B N 1
ATOM 4382 C CA . VAL B 1 218 ? 6.262 -37.375 -3.215 1 71.44 218 VAL B CA 1
ATOM 4383 C C . VAL B 1 218 ? 6.152 -38.844 -3.635 1 71.44 218 VAL B C 1
ATOM 4385 O O . VAL B 1 218 ? 6.73 -39.719 -2.994 1 71.44 218 VAL B O 1
ATOM 4388 N N . PRO B 1 219 ? 5.043 -39.219 -4.473 1 59.06 219 PRO B N 1
ATOM 4389 C CA . PRO B 1 219 ? 4.852 -40.625 -4.875 1 59.06 219 PRO B CA 1
ATOM 4390 C C . PRO B 1 219 ? 6.137 -41.281 -5.395 1 59.06 219 PRO B C 1
ATOM 4392 O O . PRO B 1 219 ? 6.961 -40.594 -6.016 1 59.06 219 PRO B O 1
ATOM 4395 N N . ASP B 1 220 ? 6.617 -42.281 -4.809 1 52.81 220 ASP B N 1
ATOM 4396 C CA . ASP B 1 220 ? 7.668 -43.156 -5.352 1 52.81 220 ASP B CA 1
ATOM 4397 C C . ASP B 1 220 ? 7.375 -43.531 -6.801 1 52.81 220 ASP B C 1
ATOM 4399 O O . ASP B 1 220 ? 6.215 -43.625 -7.199 1 52.81 220 ASP B O 1
ATOM 4403 N N . THR B 1 221 ? 8.219 -43.219 -7.758 1 50.31 221 THR B N 1
ATOM 4404 C CA . THR B 1 221 ? 8.164 -43.562 -9.18 1 50.31 221 THR B CA 1
ATOM 4405 C C . THR B 1 221 ? 7.594 -44.938 -9.383 1 50.31 221 THR B C 1
ATOM 4407 O O . THR B 1 221 ? 7.645 -45.5 -10.492 1 50.31 221 THR B O 1
ATOM 4410 N N . THR B 1 222 ? 7.48 -45.812 -8.391 1 40.47 222 THR B N 1
ATOM 4411 C CA . THR B 1 222 ? 7.086 -47.094 -8.961 1 40.47 222 THR B CA 1
ATOM 4412 C C . THR B 1 222 ? 5.762 -46.969 -9.711 1 40.47 222 THR B C 1
ATOM 4414 O O . THR B 1 222 ? 4.738 -46.625 -9.125 1 40.47 222 THR B O 1
ATOM 4417 N N . LEU B 1 223 ? 5.895 -46.438 -10.914 1 40.03 223 LEU B N 1
ATOM 4418 C CA . LEU B 1 223 ? 4.785 -46.625 -11.836 1 40.03 223 LEU B CA 1
ATOM 4419 C C . LEU B 1 223 ? 4.051 -47.938 -11.539 1 40.03 223 LEU B C 1
ATOM 4421 O O . LEU B 1 223 ? 4.617 -49.031 -11.688 1 40.03 223 LEU B O 1
ATOM 4425 N N . ASP B 1 224 ? 3.43 -48.188 -10.625 1 35.34 224 ASP B N 1
ATOM 4426 C CA . ASP B 1 224 ? 2.59 -49.375 -10.703 1 35.34 224 ASP B CA 1
ATOM 4427 C C . ASP B 1 224 ? 2.152 -49.656 -12.148 1 35.34 224 ASP B C 1
ATOM 4429 O O . ASP B 1 224 ? 1.636 -48.75 -12.82 1 35.34 224 ASP B O 1
ATOM 4433 N N . THR B 1 225 ? 2.828 -50.594 -12.922 1 34.41 225 THR B N 1
ATOM 4434 C CA . THR B 1 225 ? 2.557 -51.375 -14.133 1 34.41 225 THR B CA 1
ATOM 4435 C C . THR B 1 225 ? 1.059 -51.625 -14.297 1 34.41 225 THR B C 1
ATOM 4437 O O . THR B 1 225 ? 0.641 -52.406 -15.148 1 34.41 225 THR B O 1
ATOM 4440 N N . THR B 1 226 ? 0.289 -51.344 -13.273 1 31.83 226 THR B N 1
ATOM 4441 C CA . THR B 1 226 ? -1.1 -51.719 -13.547 1 31.83 226 THR B CA 1
ATOM 4442 C C . THR B 1 226 ? -1.64 -50.906 -14.734 1 31.83 226 THR B C 1
ATOM 4444 O O . THR B 1 226 ? -2.85 -50.875 -14.961 1 31.83 226 THR B O 1
ATOM 4447 N N . LEU B 1 227 ? -0.849 -49.906 -15.266 1 32.28 227 LEU B N 1
ATOM 4448 C CA . LEU B 1 227 ? -1.349 -49.5 -16.578 1 32.28 227 LEU B CA 1
ATOM 4449 C C . LEU B 1 227 ? -1.289 -50.656 -17.562 1 32.28 227 LEU B C 1
ATOM 4451 O O . LEU B 1 227 ? -1.582 -50.469 -18.75 1 32.28 227 LEU B O 1
ATOM 4455 N N . ASN B 1 228 ? -0.494 -51.781 -17.281 1 27.42 228 ASN B N 1
ATOM 4456 C CA . ASN B 1 228 ? -0.428 -52.938 -18.156 1 27.42 228 ASN B CA 1
ATOM 4457 C C . ASN B 1 228 ? -1.743 -53.719 -18.172 1 27.42 228 ASN B C 1
ATOM 4459 O O . ASN B 1 228 ? -1.765 -54.906 -18.469 1 27.42 228 ASN B O 1
ATOM 4463 N N . GLY B 1 229 ? -2.738 -53.562 -17.422 1 27.7 229 GLY B N 1
ATOM 4464 C CA . GLY B 1 229 ? -3.814 -54.406 -17.906 1 27.7 229 GLY B CA 1
ATOM 4465 C C . GLY B 1 229 ? -3.945 -54.375 -19.422 1 27.7 229 GLY B C 1
ATOM 4466 O O . GLY B 1 229 ? -4.168 -53.344 -20.016 1 27.7 229 GLY B O 1
ATOM 4467 N N . GLY B 1 230 ? -3.156 -55.25 -20.141 1 27 230 GLY B N 1
ATOM 4468 C CA . GLY B 1 230 ? -3.275 -55.719 -21.5 1 27 230 GLY B CA 1
ATOM 4469 C C . GLY B 1 230 ? -4.715 -55.844 -21.969 1 27 230 GLY B C 1
ATOM 4470 O O . GLY B 1 230 ? -5.152 -56.938 -22.328 1 27 230 GLY B O 1
ATOM 4471 N N . THR B 1 231 ? -5.742 -55.5 -21.281 1 26.67 231 THR B N 1
ATOM 4472 C CA . THR B 1 231 ? -6.949 -55.625 -22.094 1 26.67 231 THR B CA 1
ATOM 4473 C C . THR B 1 231 ? -6.738 -55.031 -23.484 1 26.67 231 THR B C 1
ATOM 4475 O O . THR B 1 231 ? -6.27 -53.906 -23.625 1 26.67 231 THR B O 1
ATOM 4478 N N . THR B 1 232 ? -6.316 -56.031 -24.469 1 26.19 232 THR B N 1
ATOM 4479 C CA . THR B 1 232 ? -6.574 -56 -25.906 1 26.19 232 THR B CA 1
ATOM 4480 C C . THR B 1 232 ? -7.77 -55.125 -26.219 1 26.19 232 THR B C 1
ATOM 4482 O O . THR B 1 232 ? -8.922 -55.5 -26.016 1 26.19 232 THR B O 1
ATOM 4485 N N . TYR B 1 233 ? -7.699 -54.156 -25.703 1 23.8 233 TYR B N 1
ATOM 4486 C CA . TYR B 1 233 ? -8.688 -53.094 -25.922 1 23.8 233 TYR B CA 1
ATOM 4487 C C . TYR B 1 233 ? -8.914 -52.875 -27.406 1 23.8 233 TYR B C 1
ATOM 4489 O O . TYR B 1 233 ? -9.5 -51.844 -27.797 1 23.8 233 TYR B O 1
ATOM 4497 N N . TYR B 1 234 ? -7.984 -53.719 -28.203 1 23.8 234 TYR B N 1
ATOM 4498 C CA . TYR B 1 234 ? -8.32 -53.438 -29.594 1 23.8 234 TYR B CA 1
ATOM 4499 C C . TYR B 1 234 ? -9.727 -53.938 -29.922 1 23.8 234 TYR B C 1
ATOM 4501 O O . TYR B 1 234 ? -9.914 -55.094 -30.312 1 23.8 234 TYR B O 1
ATOM 4509 N N . ASP B 1 235 ? -10.609 -54.062 -28.984 1 24.36 235 ASP B N 1
ATOM 4510 C CA . ASP B 1 235 ? -11.875 -54.469 -29.578 1 24.36 235 ASP B CA 1
ATOM 4511 C C . ASP B 1 235 ? -12.039 -53.906 -30.984 1 24.36 235 ASP B C 1
ATOM 4513 O O . ASP B 1 235 ? -11.406 -52.906 -31.344 1 24.36 235 ASP B O 1
ATOM 4517 N N . LYS B 1 236 ? -12.648 -54.781 -31.859 1 25.86 236 LYS B N 1
ATOM 4518 C CA . LYS B 1 236 ? -13.062 -54.594 -33.25 1 25.86 236 LYS B CA 1
ATOM 4519 C C . LYS B 1 236 ? -13.406 -53.125 -33.531 1 25.86 236 LYS B C 1
ATOM 4521 O O . LYS B 1 236 ? -13.969 -52.438 -32.656 1 25.86 236 LYS B O 1
ATOM 4526 N N . PRO B 1 237 ? -12.719 -52.594 -34.469 1 24.83 237 PRO B N 1
ATOM 4527 C CA . PRO B 1 237 ? -13.203 -51.344 -35.062 1 24.83 237 PRO B CA 1
ATOM 4528 C C . PRO B 1 237 ? -14.719 -51.344 -35.219 1 24.83 237 PRO B C 1
ATOM 4530 O O . PRO B 1 237 ? -15.266 -52.156 -35.969 1 24.83 237 PRO B O 1
ATOM 4533 N N . GLN B 1 238 ? -15.492 -51.531 -34.188 1 22.33 238 GLN B N 1
ATOM 4534 C CA . GLN B 1 238 ? -16.891 -51.406 -34.594 1 22.33 238 GLN B CA 1
ATOM 4535 C C . GLN B 1 238 ? -17.062 -50.25 -35.594 1 22.33 238 GLN B C 1
ATOM 4537 O O . GLN B 1 238 ? -16.766 -49.094 -35.281 1 22.33 238 GLN B O 1
ATOM 4542 N N . SER B 1 239 ? -16.781 -50.531 -36.875 1 23.66 239 SER B N 1
ATOM 4543 C CA . SER B 1 239 ? -17.156 -49.812 -38.094 1 23.66 239 SER B CA 1
ATOM 4544 C C . SER B 1 239 ? -18.547 -49.219 -37.969 1 23.66 239 SER B C 1
ATOM 4546 O O . SER B 1 239 ? -19.078 -48.656 -38.938 1 23.66 239 SER B O 1
ATOM 4548 N N . ASN B 1 240 ? -19.344 -49.688 -36.938 1 22.7 240 ASN B N 1
ATOM 4549 C CA . ASN B 1 240 ? -20.688 -49.188 -37.188 1 22.7 240 ASN B CA 1
ATOM 4550 C C . ASN B 1 240 ? -20.703 -47.656 -37.312 1 22.7 240 ASN B C 1
ATOM 4552 O O . ASN B 1 240 ? -20.875 -46.969 -36.312 1 22.7 240 ASN B O 1
ATOM 4556 N N . PHE B 1 241 ? -19.656 -47 -37.656 1 22.03 241 PHE B N 1
ATOM 4557 C CA . PHE B 1 241 ? -20.156 -45.656 -37.906 1 22.03 241 PHE B CA 1
ATOM 4558 C C . PHE B 1 241 ? -21.359 -45.688 -38.875 1 22.03 241 PHE B C 1
ATOM 4560 O O . PHE B 1 241 ? -21.75 -44.656 -39.406 1 22.03 241 PHE B O 1
ATOM 4567 N N . GLY B 1 242 ? -21.594 -46.875 -39.344 1 20.52 242 GLY B N 1
ATOM 4568 C CA . GLY B 1 242 ? -22.766 -46.781 -40.188 1 20.52 242 GLY B CA 1
ATOM 4569 C C . GLY B 1 242 ? -24 -46.312 -39.438 1 20.52 242 GLY B C 1
ATOM 4570 O O . GLY B 1 242 ? -24.469 -47 -38.5 1 20.52 242 GLY B O 1
ATOM 4571 N N . TYR B 1 243 ? -24.234 -45.125 -39.062 1 20.41 243 TYR B N 1
ATOM 4572 C CA . TYR B 1 243 ? -25.562 -44.625 -38.781 1 20.41 243 TYR B CA 1
ATOM 4573 C C . TYR B 1 243 ? -26.609 -45.219 -39.719 1 20.41 243 TYR B C 1
ATOM 4575 O O . TYR B 1 243 ? -27 -44.594 -40.688 1 20.41 243 TYR B O 1
ATOM 4583 N N . ALA B 1 244 ? -26.281 -46.344 -40.25 1 19.78 244 ALA B N 1
ATOM 4584 C CA . ALA B 1 244 ? -27.562 -46.594 -40.938 1 19.78 244 ALA B CA 1
ATOM 4585 C C . ALA B 1 244 ? -28.672 -46.812 -39.906 1 19.78 244 ALA B C 1
ATOM 4587 O O . ALA B 1 244 ? -28.609 -47.719 -39.094 1 19.78 244 ALA B O 1
ATOM 4588 N N . ALA B 1 245 ? -29.25 -45.688 -39.406 1 20.73 245 ALA B N 1
ATOM 4589 C CA . ALA B 1 245 ? -30.609 -45.688 -38.844 1 20.73 245 ALA B CA 1
ATOM 4590 C C . ALA B 1 245 ? -31.484 -46.719 -39.594 1 20.73 245 ALA B C 1
ATOM 4592 O O . ALA B 1 245 ? -31.797 -46.531 -40.781 1 20.73 245 ALA B O 1
ATOM 4593 N N . VAL B 1 246 ? -30.984 -47.844 -39.656 1 20.67 246 VAL B N 1
ATOM 4594 C CA . VAL B 1 246 ? -32.062 -48.688 -40.125 1 20.67 246 VAL B CA 1
ATOM 4595 C C . VAL B 1 246 ? -33.312 -48.5 -39.25 1 20.67 246 VAL B C 1
ATOM 4597 O O . VAL B 1 246 ? -33.25 -48.656 -38.031 1 20.67 246 VAL B O 1
ATOM 4600 N N . VAL B 1 247 ? -34.188 -47.594 -39.844 1 21.41 247 VAL B N 1
ATOM 4601 C CA . VAL B 1 247 ? -35.594 -47.344 -39.531 1 21.41 247 VAL B CA 1
ATOM 4602 C C . VAL B 1 247 ? -36.281 -48.688 -39.344 1 21.41 247 VAL B C 1
ATOM 4604 O O . VAL B 1 247 ? -36.469 -49.438 -40.312 1 21.41 247 VAL B O 1
ATOM 4607 N N . LYS B 1 248 ? -35.656 -49.531 -38.531 1 22.42 248 LYS B N 1
ATOM 4608 C CA . LYS B 1 248 ? -36.594 -50.625 -38.406 1 22.42 248 LYS B CA 1
ATOM 4609 C C . LYS B 1 248 ? -38 -50.125 -38.094 1 22.42 248 LYS B C 1
ATOM 4611 O O . LYS B 1 248 ? -38.219 -49.375 -37.156 1 22.42 248 LYS B O 1
ATOM 4616 N N . ARG B 1 249 ? -38.781 -50 -39.188 1 22.38 249 ARG B N 1
ATOM 4617 C CA . ARG B 1 249 ? -40.188 -49.688 -39.281 1 22.38 249 ARG B CA 1
ATOM 4618 C C . ARG B 1 249 ? -41.031 -50.5 -38.281 1 22.38 249 ARG B C 1
ATOM 4620 O O . ARG B 1 249 ? -42.219 -50.75 -38.531 1 22.38 249 ARG B O 1
ATOM 4627 N N . THR B 1 250 ? -40.312 -51 -37.188 1 23.22 250 THR B N 1
ATOM 4628 C CA . THR B 1 250 ? -41.375 -51.875 -36.656 1 23.22 250 THR B CA 1
ATOM 4629 C C . THR B 1 250 ? -42.625 -51.094 -36.344 1 23.22 250 THR B C 1
ATOM 4631 O O . THR B 1 250 ? -42.562 -49.969 -35.812 1 23.22 250 THR B O 1
ATOM 4634 N N . PRO B 1 251 ? -43.75 -51.281 -36.938 1 23.53 251 PRO B N 1
ATOM 4635 C CA . PRO B 1 251 ? -45.031 -50.594 -36.906 1 23.53 251 PRO B CA 1
ATOM 4636 C C . PRO B 1 251 ? -45.531 -50.406 -35.469 1 23.53 251 PRO B C 1
ATOM 4638 O O . PRO B 1 251 ? -46.656 -49.938 -35.25 1 23.53 251 PRO B O 1
ATOM 4641 N N . SER B 1 252 ? -44.562 -50.531 -34.406 1 24 252 SER B N 1
ATOM 4642 C CA . SER B 1 252 ? -45.375 -50.719 -33.219 1 24 252 SER B CA 1
ATOM 4643 C C . SER B 1 252 ? -46.219 -49.5 -32.875 1 24 252 SER B C 1
ATOM 4645 O O . SER B 1 252 ? -45.75 -48.375 -33.062 1 24 252 SER B O 1
ATOM 4647 N N . THR B 1 253 ? -47.469 -49.438 -32.781 1 23.88 253 THR B N 1
ATOM 4648 C CA . THR B 1 253 ? -48.531 -48.5 -32.531 1 23.88 253 THR B CA 1
ATOM 4649 C C . THR B 1 253 ? -48.312 -47.75 -31.203 1 23.88 253 THR B C 1
ATOM 4651 O O . THR B 1 253 ? -49.156 -46.969 -30.766 1 23.88 253 THR B O 1
ATOM 4654 N N . ALA B 1 254 ? -47.156 -48.031 -30.359 1 25.16 254 ALA B N 1
ATOM 4655 C CA . ALA B 1 254 ? -47.406 -47.625 -28.984 1 25.16 254 ALA B CA 1
ATOM 4656 C C . ALA B 1 254 ? -47.5 -46.125 -28.859 1 25.16 254 ALA B C 1
ATOM 4658 O O . ALA B 1 254 ? -46.75 -45.375 -29.516 1 25.16 254 ALA B O 1
ATOM 4659 N N . GLN B 1 255 ? -48.375 -45.406 -28.219 1 23.58 255 GLN B N 1
ATOM 4660 C CA . GLN B 1 255 ? -48.906 -44.094 -27.906 1 23.58 255 GLN B CA 1
ATOM 4661 C C . GLN B 1 255 ? -47.938 -43.312 -27 1 23.58 255 GLN B C 1
ATOM 4663 O O . GLN B 1 255 ? -47.719 -43.719 -25.844 1 23.58 255 GLN B O 1
ATOM 4668 N N . ASN B 1 256 ? -46.688 -42.812 -27.297 1 23.06 256 ASN B N 1
ATOM 4669 C CA . ASN B 1 256 ? -45.531 -42.156 -26.672 1 23.06 256 ASN B CA 1
ATOM 4670 C C . ASN B 1 256 ? -45.938 -40.875 -25.984 1 23.06 256 ASN B C 1
ATOM 4672 O O . ASN B 1 256 ? -46.219 -39.875 -26.641 1 23.06 256 ASN B O 1
ATOM 4676 N N . ASP B 1 257 ? -46.656 -40.781 -24.875 1 24.56 257 ASP B N 1
ATOM 4677 C CA . ASP B 1 257 ? -47.031 -39.531 -24.203 1 24.56 257 ASP B CA 1
ATOM 4678 C C . ASP B 1 257 ? -45.812 -38.844 -23.625 1 24.56 257 ASP B C 1
ATOM 4680 O O . ASP B 1 257 ? -45.219 -39.312 -22.641 1 24.56 257 ASP B O 1
ATOM 4684 N N . ALA B 1 258 ? -44.781 -38.281 -24.266 1 26.91 258 ALA B N 1
ATOM 4685 C CA . ALA B 1 258 ? -43.594 -37.5 -24 1 26.91 258 ALA B CA 1
ATOM 4686 C C . ALA B 1 258 ? -43.906 -36.312 -23.078 1 26.91 258 ALA B C 1
ATOM 4688 O O . ALA B 1 258 ? -44.5 -35.344 -23.516 1 26.91 258 ALA B O 1
ATOM 4689 N N . GLN B 1 259 ? -44.094 -36.469 -21.844 1 26.33 259 GLN B N 1
ATOM 4690 C CA . GLN B 1 259 ? -44.281 -35.312 -20.953 1 26.33 259 GLN B CA 1
ATOM 4691 C C . GLN B 1 259 ? -42.969 -34.5 -20.859 1 26.33 259 GLN B C 1
ATOM 4693 O O . GLN B 1 259 ? -41.938 -35.031 -20.422 1 26.33 259 GLN B O 1
ATOM 4698 N N . LYS B 1 260 ? -42.594 -33.5 -21.688 1 30 260 LYS B N 1
ATOM 4699 C CA . LYS B 1 260 ? -41.656 -32.375 -21.734 1 30 260 LYS B CA 1
ATOM 4700 C C . LYS B 1 260 ? -41.469 -31.766 -20.344 1 30 260 LYS B C 1
ATOM 4702 O O . LYS B 1 260 ? -42.344 -31.078 -19.828 1 30 260 LYS B O 1
ATOM 4707 N N . THR B 1 261 ? -40.844 -32.375 -19.438 1 29.39 261 THR B N 1
ATOM 4708 C CA . THR B 1 261 ? -40.5 -31.688 -18.188 1 29.39 261 THR B CA 1
ATOM 4709 C C . THR B 1 261 ? -39.688 -30.453 -18.484 1 29.39 261 THR B C 1
ATOM 4711 O O . THR B 1 261 ? -38.562 -30.547 -18.969 1 29.39 261 THR B O 1
ATOM 4714 N N . THR B 1 262 ? -40.156 -29.328 -19.062 1 32.75 262 THR B N 1
ATOM 4715 C CA . THR B 1 262 ? -39.625 -27.984 -19.219 1 32.75 262 THR B CA 1
ATOM 4716 C C . THR B 1 262 ? -38.812 -27.578 -17.984 1 32.75 262 THR B C 1
ATOM 4718 O O . THR B 1 262 ? -39.344 -27.453 -16.891 1 32.75 262 THR B O 1
ATOM 4721 N N . LYS B 1 263 ? -37.688 -28.078 -17.766 1 42.47 263 LYS B N 1
ATOM 4722 C CA . LYS B 1 263 ? -36.875 -27.453 -16.719 1 42.47 263 LYS B CA 1
ATOM 4723 C C . LYS B 1 263 ? -37.094 -25.938 -16.688 1 42.47 263 LYS B C 1
ATOM 4725 O O . LYS B 1 263 ? -36.938 -25.266 -17.703 1 42.47 263 LYS B O 1
ATOM 4730 N N . ALA B 1 264 ? -37.875 -25.328 -15.914 1 45.12 264 ALA B N 1
ATOM 4731 C CA . ALA B 1 264 ? -38.406 -23.969 -15.711 1 45.12 264 ALA B CA 1
ATOM 4732 C C . ALA B 1 264 ? -37.281 -22.938 -15.789 1 45.12 264 ALA B C 1
ATOM 4734 O O . ALA B 1 264 ? -36.344 -22.984 -14.992 1 45.12 264 ALA B O 1
ATOM 4735 N N . LEU B 1 265 ? -36.812 -22.375 -16.953 1 59 265 LEU B N 1
ATOM 4736 C CA . LEU B 1 265 ? -36.031 -21.172 -17.156 1 59 265 LEU B CA 1
ATOM 4737 C C . LEU B 1 265 ? -36.469 -20.062 -16.203 1 59 265 LEU B C 1
ATOM 4739 O O . LEU B 1 265 ? -37.625 -19.688 -16.188 1 59 265 LEU B O 1
ATOM 4743 N N . THR B 1 266 ? -35.781 -19.938 -15.094 1 74.44 266 THR B N 1
ATOM 4744 C CA . THR B 1 266 ? -36.125 -18.891 -14.133 1 74.44 266 THR B CA 1
ATOM 4745 C C . THR B 1 266 ? -35.656 -17.531 -14.633 1 74.44 266 THR B C 1
ATOM 4747 O O . THR B 1 266 ? -34.531 -17.391 -15.117 1 74.44 266 THR B O 1
ATOM 4750 N N . ASN B 1 267 ? -36.5 -16.594 -14.789 1 83.25 267 ASN B N 1
ATOM 4751 C CA . ASN B 1 267 ? -36.188 -15.211 -15.141 1 83.25 267 ASN B CA 1
ATOM 4752 C C . ASN B 1 267 ? -35.625 -14.43 -13.953 1 83.25 267 ASN B C 1
ATOM 4754 O O . ASN B 1 267 ? -35.938 -14.75 -12.805 1 83.25 267 ASN B O 1
ATOM 4758 N N . CYS B 1 268 ? -34.625 -13.633 -14.305 1 85.12 268 CYS B N 1
ATOM 4759 C CA . CYS B 1 268 ? -34.125 -12.734 -13.273 1 85.12 268 CYS B CA 1
ATOM 4760 C C . CYS B 1 268 ? -34.125 -11.289 -13.75 1 85.12 268 CYS B C 1
ATOM 4762 O O . CYS B 1 268 ? -34.062 -11.031 -14.953 1 85.12 268 CYS B O 1
ATOM 4764 N N . LYS B 1 269 ? -34.344 -10.391 -12.867 1 87 269 LYS B N 1
ATOM 4765 C CA . LYS B 1 269 ? -34.344 -8.961 -13.125 1 87 269 LYS B CA 1
ATOM 4766 C C . LYS B 1 269 ? -33.062 -8.312 -12.586 1 87 269 LYS B C 1
ATOM 4768 O O . LYS B 1 269 ? -32.688 -8.555 -11.438 1 87 269 LYS B O 1
ATOM 4773 N N . ALA B 1 270 ? -32.406 -7.613 -13.492 1 87.44 270 ALA B N 1
ATOM 4774 C CA . ALA B 1 270 ? -31.188 -6.902 -13.086 1 87.44 270 ALA B CA 1
ATOM 4775 C C . ALA B 1 270 ? -31.5 -5.785 -12.102 1 87.44 270 ALA B C 1
ATOM 4777 O O . ALA B 1 270 ? -32.312 -4.891 -12.406 1 87.44 270 ALA B O 1
ATOM 4778 N N . LEU B 1 271 ? -30.922 -5.762 -10.969 1 80.25 271 LEU B N 1
ATOM 4779 C CA . LEU B 1 271 ? -31.109 -4.754 -9.93 1 80.25 271 LEU B CA 1
ATOM 4780 C C . LEU B 1 271 ? -30.172 -3.574 -10.141 1 80.25 271 LEU B C 1
ATOM 4782 O O . LEU B 1 271 ? -30.453 -2.463 -9.688 1 80.25 271 LEU B O 1
ATOM 4786 N N . TYR B 1 272 ? -29.062 -3.869 -10.828 1 79.44 272 TYR B N 1
ATOM 4787 C CA . TYR B 1 272 ? -28.016 -2.885 -11.07 1 79.44 272 TYR B CA 1
ATOM 4788 C C . TYR B 1 272 ? -27.438 -3.041 -12.477 1 79.44 272 TYR B C 1
ATOM 4790 O O . TYR B 1 272 ? -27.578 -4.094 -13.094 1 79.44 272 TYR B O 1
ATOM 4798 N N . ASP B 1 273 ? -26.891 -1.934 -12.945 1 79.75 273 ASP B N 1
ATOM 4799 C CA . ASP B 1 273 ? -26.172 -2.021 -14.211 1 79.75 273 ASP B CA 1
ATOM 4800 C C . ASP B 1 273 ? -24.922 -2.893 -14.062 1 79.75 273 ASP B C 1
ATOM 4802 O O . ASP B 1 273 ? -24.172 -2.754 -13.094 1 79.75 273 ASP B O 1
ATOM 4806 N N . PHE B 1 274 ? -24.844 -3.928 -14.938 1 80.69 274 PHE B N 1
ATOM 4807 C CA . PHE B 1 274 ? -23.641 -4.75 -15.094 1 80.69 274 PHE B CA 1
ATOM 4808 C C . PHE B 1 274 ? -23.078 -4.629 -16.5 1 80.69 274 PHE B C 1
ATOM 4810 O O . PHE B 1 274 ? -23.75 -4.973 -17.484 1 80.69 274 PHE B O 1
ATOM 4817 N N . GLU B 1 275 ? -21.938 -4.07 -16.547 1 77.25 275 GLU B N 1
ATOM 4818 C CA . GLU B 1 275 ? -21.219 -4.004 -17.828 1 77.25 275 GLU B CA 1
ATOM 4819 C C . GLU B 1 275 ? -20.25 -5.168 -17.969 1 77.25 275 GLU B C 1
ATOM 4821 O O . GLU B 1 275 ? -19.453 -5.434 -17.078 1 77.25 275 GLU B O 1
ATOM 4826 N N . ALA B 1 276 ? -20.391 -5.922 -19.062 1 75.19 276 ALA B N 1
ATOM 4827 C CA . ALA B 1 276 ? -19.531 -7.062 -19.375 1 75.19 276 ALA B CA 1
ATOM 4828 C C . ALA B 1 276 ? -18.062 -6.684 -19.297 1 75.19 276 ALA B C 1
ATOM 4830 O O . ALA B 1 276 ? -17.641 -5.656 -19.844 1 75.19 276 ALA B O 1
ATOM 4831 N N . GLU B 1 277 ? -17.359 -7.344 -18.484 1 63.59 277 GLU B N 1
ATOM 4832 C CA . GLU B 1 277 ? -15.922 -7.098 -18.375 1 63.59 277 GLU B CA 1
ATOM 4833 C C . GLU B 1 277 ? -15.125 -8.016 -19.297 1 63.59 277 GLU B C 1
ATOM 4835 O O . GLU B 1 277 ? -14.016 -7.68 -19.719 1 63.59 277 GLU B O 1
ATOM 4840 N N . GLN B 1 278 ? -15.781 -9.141 -19.562 1 69.12 278 GLN B N 1
ATOM 4841 C CA . GLN B 1 278 ? -15.219 -10.141 -20.453 1 69.12 278 GLN B CA 1
ATOM 4842 C C . GLN B 1 278 ? -16.172 -10.461 -21.594 1 69.12 278 GLN B C 1
ATOM 4844 O O . GLN B 1 278 ? -17.375 -10.203 -21.5 1 69.12 278 GLN B O 1
ATOM 4849 N N . ASP B 1 279 ? -15.531 -11 -22.656 1 73.88 279 ASP B N 1
ATOM 4850 C CA . ASP B 1 279 ? -16.328 -11.312 -23.828 1 73.88 279 ASP B CA 1
ATOM 4851 C C . ASP B 1 279 ? -17.438 -12.305 -23.5 1 73.88 279 ASP B C 1
ATOM 4853 O O . ASP B 1 279 ? -18.5 -12.289 -24.141 1 73.88 279 ASP B O 1
ATOM 4857 N N . ASP B 1 280 ? -17.266 -13.047 -22.406 1 78.69 280 ASP B N 1
ATOM 4858 C CA . ASP B 1 280 ? -18.25 -14.086 -22.078 1 78.69 280 ASP B CA 1
ATOM 4859 C C . ASP B 1 280 ? -19.219 -13.602 -21 1 78.69 280 ASP B C 1
ATOM 4861 O O . ASP B 1 280 ? -20.016 -14.391 -20.469 1 78.69 280 ASP B O 1
ATOM 4865 N N . ASP B 1 281 ? -19.094 -12.367 -20.75 1 81.25 281 ASP B N 1
ATOM 4866 C CA . ASP B 1 281 ? -20.031 -11.781 -19.812 1 81.25 281 ASP B CA 1
ATOM 4867 C C . ASP B 1 281 ? -21.234 -11.164 -20.547 1 81.25 281 ASP B C 1
ATOM 4869 O O . ASP B 1 281 ? -21.094 -10.734 -21.688 1 81.25 281 ASP B O 1
ATOM 4873 N N . LEU B 1 282 ? -22.266 -11.141 -19.859 1 83.94 282 LEU B N 1
ATOM 4874 C CA . LEU B 1 282 ? -23.484 -10.523 -20.359 1 83.94 282 LEU B CA 1
ATOM 4875 C C . LEU B 1 282 ? -23.766 -9.219 -19.625 1 83.94 282 LEU B C 1
ATOM 4877 O O . LEU B 1 282 ? -23.953 -9.211 -18.406 1 83.94 282 LEU B O 1
ATOM 4881 N N . SER B 1 283 ? -23.703 -8.211 -20.391 1 84.94 283 SER B N 1
ATOM 4882 C CA . SER B 1 283 ? -24.047 -6.914 -19.812 1 84.94 283 SER B CA 1
ATOM 4883 C C . SER B 1 283 ? -25.547 -6.812 -19.531 1 84.94 283 SER B C 1
ATOM 4885 O O . SER B 1 283 ? -26.359 -7.238 -20.344 1 84.94 283 SER B O 1
ATOM 4887 N N . LEU B 1 284 ? -25.875 -6.316 -18.328 1 83.56 284 LEU B N 1
ATOM 4888 C CA . LEU B 1 284 ? -27.266 -6.105 -17.922 1 83.56 284 LEU B CA 1
ATOM 4889 C C . LEU B 1 284 ? -27.469 -4.68 -17.422 1 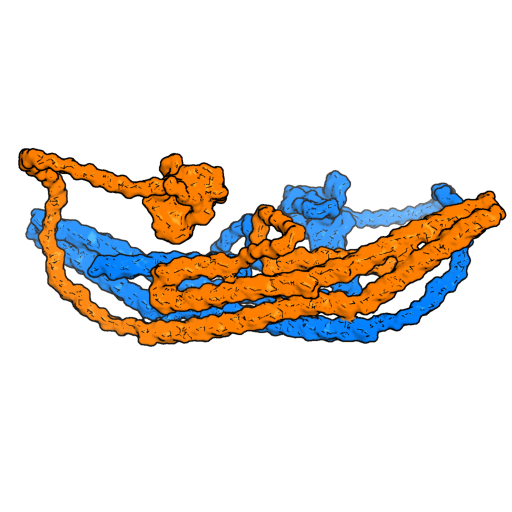83.56 284 LEU B C 1
ATOM 4891 O O . LEU B 1 284 ? -26.609 -4.121 -16.734 1 83.56 284 LEU B O 1
ATOM 4895 N N . LYS B 1 285 ? -28.484 -4.035 -17.953 1 82.75 285 LYS B N 1
ATOM 4896 C CA . LYS B 1 285 ? -28.938 -2.76 -17.406 1 82.75 285 LYS B CA 1
ATOM 4897 C C . LYS B 1 285 ? -29.984 -2.967 -16.312 1 82.75 285 LYS B C 1
ATOM 4899 O O . LYS B 1 285 ? -30.734 -3.939 -16.344 1 82.75 285 LYS B O 1
ATOM 4904 N N . LYS B 1 286 ? -29.875 -2.031 -15.312 1 81.62 286 LYS B N 1
ATOM 4905 C CA . LYS B 1 286 ? -30.891 -2.098 -14.273 1 81.62 286 LYS B CA 1
ATOM 4906 C C . LYS B 1 286 ? -32.281 -2.215 -14.875 1 81.62 286 LYS B C 1
ATOM 4908 O O . LYS B 1 286 ? -32.688 -1.401 -15.719 1 81.62 286 LYS B O 1
ATOM 4913 N N . GLY B 1 287 ? -33 -3.26 -14.445 1 85.31 287 GLY B N 1
ATOM 4914 C CA . GLY B 1 287 ? -34.344 -3.492 -14.906 1 85.31 287 GLY B CA 1
ATOM 4915 C C . GLY B 1 287 ? -34.438 -4.512 -16.031 1 85.31 287 GLY B C 1
ATOM 4916 O O . GLY B 1 287 ? -35.531 -4.984 -16.359 1 85.31 287 GLY B O 1
ATOM 4917 N N . ASP B 1 288 ? -33.375 -4.906 -16.562 1 84.62 288 ASP B N 1
ATOM 4918 C CA . ASP B 1 288 ? -33.375 -5.902 -17.625 1 84.62 288 ASP B CA 1
ATOM 4919 C C . ASP B 1 288 ? -33.781 -7.273 -17.109 1 84.62 288 ASP B C 1
ATOM 4921 O O . ASP B 1 288 ? -33.469 -7.641 -15.977 1 84.62 288 ASP B O 1
ATOM 4925 N N . ILE B 1 289 ? -34.625 -7.949 -17.906 1 86.75 289 ILE B N 1
ATOM 4926 C CA . ILE B 1 289 ? -35 -9.32 -17.594 1 86.75 289 ILE B CA 1
ATOM 4927 C C . ILE B 1 289 ? -34.125 -10.289 -18.406 1 86.75 289 ILE B C 1
ATOM 4929 O O . ILE B 1 289 ? -34.094 -10.211 -19.641 1 86.75 289 ILE B O 1
ATOM 4933 N N . ALA B 1 290 ? -33.375 -11.109 -17.734 1 86.25 290 ALA B N 1
ATOM 4934 C CA . ALA B 1 290 ? -32.562 -12.141 -18.359 1 86.25 290 ALA B CA 1
ATOM 4935 C C . ALA B 1 290 ? -33.031 -13.539 -17.953 1 86.25 290 ALA B C 1
ATOM 4937 O O . ALA B 1 290 ? -33.625 -13.711 -16.891 1 86.25 290 ALA B O 1
ATOM 4938 N N . THR B 1 291 ? -32.844 -14.438 -18.812 1 86.69 291 THR B N 1
ATOM 4939 C CA . THR B 1 291 ? -33.156 -15.836 -18.547 1 86.69 291 THR B CA 1
ATOM 4940 C C . THR B 1 291 ? -31.938 -16.578 -18.016 1 86.69 291 THR B C 1
ATOM 4942 O O . THR B 1 291 ? -30.875 -16.562 -18.656 1 86.69 291 THR B O 1
ATOM 4945 N N . ILE B 1 292 ? -32.125 -17.078 -16.859 1 85.25 292 ILE B N 1
ATOM 4946 C CA . ILE B 1 292 ? -31.031 -17.891 -16.312 1 85.25 292 ILE B CA 1
ATOM 4947 C C . ILE B 1 292 ? -31.047 -19.266 -16.938 1 85.25 292 ILE B C 1
ATOM 4949 O O . ILE B 1 292 ? -32.031 -20.016 -16.812 1 85.25 292 ILE B O 1
ATOM 4953 N N . LEU B 1 293 ? -30.047 -19.609 -17.609 1 80.44 293 LEU B N 1
ATOM 4954 C CA . LEU B 1 293 ? -29.938 -20.906 -18.25 1 80.44 293 LEU B CA 1
ATOM 4955 C C . LEU B 1 293 ? -29.281 -21.922 -17.312 1 80.44 293 LEU B C 1
ATOM 4957 O O . LEU B 1 293 ? -29.641 -23.094 -17.297 1 80.44 293 LEU B O 1
ATOM 4961 N N . GLU B 1 294 ? -28.234 -21.297 -16.562 1 80.56 294 GLU B N 1
ATOM 4962 C CA . GLU B 1 294 ? -27.469 -22.156 -15.656 1 80.56 294 GLU B CA 1
ATOM 4963 C C . GLU B 1 294 ? -26.875 -21.344 -14.5 1 80.56 294 GLU B C 1
ATOM 4965 O O . GLU B 1 294 ? -26.406 -20.219 -14.695 1 80.56 294 GLU B O 1
ATOM 4970 N N . LYS B 1 295 ? -26.969 -21.844 -13.312 1 79.5 295 LYS B N 1
ATOM 4971 C CA . LYS B 1 295 ? -26.188 -21.312 -12.203 1 79.5 295 LYS B CA 1
ATOM 4972 C C . LYS B 1 295 ? -24.766 -21.891 -12.211 1 79.5 295 LYS B C 1
ATOM 4974 O O . LYS B 1 295 ? -24.562 -23.062 -11.898 1 79.5 295 LYS B O 1
ATOM 4979 N N . VAL B 1 296 ? -23.938 -21.125 -12.688 1 76.62 296 VAL B N 1
ATOM 4980 C CA . VAL B 1 296 ? -22.547 -21.562 -12.844 1 76.62 296 VAL B CA 1
ATOM 4981 C C . VAL B 1 296 ? -21.922 -21.812 -11.477 1 76.62 296 VAL B C 1
ATOM 4983 O O . VAL B 1 296 ? -21.266 -22.844 -11.273 1 76.62 296 VAL B O 1
ATOM 4986 N N . ASP B 1 297 ? -22.125 -20.859 -10.609 1 72.25 297 ASP B N 1
ATOM 4987 C CA . ASP B 1 297 ? -21.734 -20.953 -9.203 1 72.25 297 ASP B CA 1
ATOM 4988 C C . ASP B 1 297 ? -22.5 -19.953 -8.352 1 72.25 297 ASP B C 1
ATOM 4990 O O . ASP B 1 297 ? -23.484 -19.359 -8.82 1 72.25 297 ASP B O 1
ATOM 4994 N N . ASP B 1 298 ? -22.125 -19.938 -7.035 1 74.12 298 ASP B N 1
ATOM 4995 C CA . ASP B 1 298 ? -22.906 -19.125 -6.098 1 74.12 298 ASP B CA 1
ATOM 4996 C C . ASP B 1 298 ? -22.781 -17.641 -6.418 1 74.12 298 ASP B C 1
ATOM 4998 O O . ASP B 1 298 ? -23.531 -16.828 -5.879 1 74.12 298 ASP B O 1
ATOM 5002 N N . GLN B 1 299 ? -21.938 -17.328 -7.359 1 77.5 299 GLN B N 1
ATOM 5003 C CA . GLN B 1 299 ? -21.719 -15.898 -7.605 1 77.5 299 GLN B CA 1
ATOM 5004 C C . GLN B 1 299 ? -22.125 -15.516 -9.023 1 77.5 299 GLN B C 1
ATOM 5006 O O . GLN B 1 299 ? -22.438 -14.359 -9.297 1 77.5 299 GLN B O 1
ATOM 5011 N N . TRP B 1 300 ? -22.125 -16.5 -9.891 1 80.25 300 TRP B N 1
ATOM 5012 C CA . TRP B 1 300 ? -22.328 -16.172 -11.297 1 80.25 300 TRP B CA 1
ATOM 5013 C C . TRP B 1 300 ? -23.453 -17.016 -11.891 1 80.25 300 TRP B C 1
ATOM 5015 O O . TRP B 1 300 ? -23.578 -18.203 -11.609 1 80.25 300 TRP B O 1
ATOM 5025 N N . TYR B 1 301 ? -24.281 -16.344 -12.688 1 82.56 301 TYR B N 1
ATOM 5026 C CA . TYR B 1 301 ? -25.234 -16.984 -13.586 1 82.56 301 TYR B CA 1
ATOM 5027 C C . TYR B 1 301 ? -24.734 -16.984 -15.016 1 82.56 301 TYR B C 1
ATOM 5029 O O . TYR B 1 301 ? -23.922 -16.125 -15.398 1 82.56 301 TYR B O 1
ATOM 5037 N N . PHE B 1 302 ? -24.969 -18 -15.719 1 85.62 302 PHE B N 1
ATOM 5038 C CA . PHE B 1 302 ? -24.953 -17.984 -17.172 1 85.62 302 PHE B CA 1
ATOM 5039 C C . PHE B 1 302 ? -26.359 -17.875 -17.734 1 85.62 302 PHE B C 1
ATOM 5041 O O . PHE B 1 302 ? -27.25 -18.656 -17.391 1 85.62 302 PHE B O 1
ATOM 5048 N N . GLY B 1 303 ? -26.562 -16.812 -18.438 1 87.31 303 GLY B N 1
ATOM 5049 C CA . GLY B 1 303 ? -27.922 -16.531 -18.891 1 87.31 303 GLY B CA 1
ATOM 5050 C C . GLY B 1 303 ? -27.969 -15.867 -20.25 1 87.31 303 GLY B C 1
ATOM 5051 O O . GLY B 1 303 ? -26.938 -15.695 -20.906 1 87.31 303 GLY B O 1
ATOM 5052 N N . GLU B 1 304 ? -29.172 -15.648 -20.672 1 85.31 304 GLU B N 1
ATOM 5053 C CA . GLU B 1 304 ? -29.438 -15.094 -22 1 85.31 304 GLU B CA 1
ATOM 5054 C C . GLU B 1 304 ? -30.344 -13.867 -21.906 1 85.31 304 GLU B C 1
ATOM 5056 O O . GLU B 1 304 ? -31.312 -13.875 -21.156 1 85.31 304 GLU B O 1
ATOM 5061 N N . LYS B 1 305 ? -29.922 -12.812 -22.594 1 85 305 LYS B N 1
ATOM 5062 C CA . LYS B 1 305 ? -30.75 -11.617 -22.797 1 85 305 LYS B CA 1
ATOM 5063 C C . LYS B 1 305 ? -30.703 -11.164 -24.25 1 85 305 LYS B C 1
ATOM 5065 O O . LYS B 1 305 ? -29.641 -10.93 -24.812 1 85 305 LYS B O 1
ATOM 5070 N N . ASP B 1 306 ? -31.922 -11.086 -24.891 1 83.56 306 ASP B N 1
ATOM 5071 C CA . ASP B 1 306 ? -32.094 -10.602 -26.25 1 83.56 306 ASP B CA 1
ATOM 5072 C C . ASP B 1 306 ? -31.203 -11.367 -27.234 1 83.56 306 ASP B C 1
ATOM 5074 O O . ASP B 1 306 ? -30.594 -10.773 -28.125 1 83.56 306 ASP B O 1
ATOM 5078 N N . GLY B 1 307 ? -30.984 -12.688 -26.953 1 81.31 307 GLY B N 1
ATOM 5079 C CA . GLY B 1 307 ? -30.266 -13.555 -27.875 1 81.31 307 GLY B CA 1
ATOM 5080 C C . GLY B 1 307 ? -28.781 -13.656 -27.562 1 81.31 307 GLY B C 1
ATOM 5081 O O . GLY B 1 307 ? -28.062 -14.422 -28.203 1 81.31 307 GLY B O 1
ATOM 5082 N N . ARG B 1 308 ? -28.375 -12.906 -26.641 1 83.25 308 ARG B N 1
ATOM 5083 C CA . ARG B 1 308 ? -26.969 -12.984 -26.234 1 83.25 308 ARG B CA 1
ATOM 5084 C C . ARG B 1 308 ? -26.812 -13.766 -24.938 1 83.25 308 ARG B C 1
ATOM 5086 O O . ARG B 1 308 ? -27.594 -13.578 -24 1 83.25 308 ARG B O 1
ATOM 5093 N N . ARG B 1 309 ? -25.719 -14.531 -24.906 1 85.06 309 ARG B N 1
ATOM 5094 C CA . ARG B 1 309 ? -25.453 -15.359 -23.734 1 85.06 309 ARG B CA 1
ATOM 5095 C C . ARG B 1 309 ? -24.141 -14.953 -23.062 1 85.06 309 ARG B C 1
ATOM 5097 O O . ARG B 1 309 ? -23.188 -14.57 -23.734 1 85.06 309 ARG B O 1
ATOM 5104 N N . GLY B 1 310 ? -24.188 -15.008 -21.781 1 86.31 310 GLY B N 1
ATOM 5105 C CA . GLY B 1 310 ? -22.984 -14.68 -21.031 1 86.31 310 GLY B CA 1
ATOM 5106 C C . GLY B 1 310 ? -23.141 -14.844 -19.531 1 86.31 310 GLY B C 1
ATOM 5107 O O . GLY B 1 310 ? -24.219 -15.18 -19.062 1 86.31 310 GLY B O 1
ATOM 5108 N N . HIS B 1 311 ? -22.125 -14.562 -18.938 1 85.88 311 HIS B N 1
ATOM 5109 C CA . HIS B 1 311 ? -22.109 -14.641 -17.484 1 85.88 311 HIS B CA 1
ATOM 5110 C C . HIS B 1 311 ? -22.469 -13.297 -16.844 1 85.88 311 HIS B C 1
ATOM 5112 O O . HIS B 1 311 ? -22.109 -12.242 -17.375 1 85.88 311 HIS B O 1
ATOM 5118 N N . PHE B 1 312 ? -23.281 -13.344 -15.719 1 86.19 312 PHE B N 1
ATOM 5119 C CA . PHE B 1 312 ? -23.531 -12.148 -14.93 1 86.19 312 PHE B CA 1
ATOM 5120 C C . PHE B 1 312 ? -23.656 -12.492 -13.445 1 86.19 312 PHE B C 1
ATOM 5122 O O . PHE B 1 312 ? -24.047 -13.609 -13.094 1 86.19 312 PHE B O 1
ATOM 5129 N N . PRO B 1 313 ? -23.266 -11.625 -12.656 1 80.38 313 PRO B N 1
ATOM 5130 C CA . PRO B 1 313 ? -23.188 -11.938 -11.227 1 80.38 313 PRO B CA 1
ATOM 5131 C C . PRO B 1 313 ? -24.562 -12.133 -10.594 1 80.38 313 PRO B C 1
ATOM 5133 O O . PRO B 1 313 ? -25.5 -11.391 -10.898 1 80.38 313 PRO B O 1
ATOM 5136 N N . VAL B 1 314 ? -24.562 -12.977 -9.602 1 80.44 314 VAL B N 1
ATOM 5137 C CA . VAL B 1 314 ? -25.781 -13.352 -8.891 1 80.44 314 VAL B CA 1
ATOM 5138 C C . VAL B 1 314 ? -26.312 -12.156 -8.102 1 80.44 314 VAL B C 1
ATOM 5140 O O . VAL B 1 314 ? -27.516 -11.93 -8.031 1 80.44 314 VAL B O 1
ATOM 5143 N N . GLU B 1 315 ? -25.469 -11.328 -7.637 1 76.81 315 GLU B N 1
ATOM 5144 C CA . GLU B 1 315 ? -25.828 -10.234 -6.742 1 76.81 315 GLU B CA 1
ATOM 5145 C C . GLU B 1 315 ? -26.438 -9.07 -7.52 1 76.81 315 GLU B C 1
ATOM 5147 O O . GLU B 1 315 ? -27.031 -8.172 -6.926 1 76.81 315 GLU B O 1
ATOM 5152 N N . PHE B 1 316 ? -26.312 -9.156 -8.781 1 80.62 316 PHE B N 1
ATOM 5153 C CA . PHE B 1 316 ? -26.797 -8.055 -9.602 1 80.62 316 PHE B CA 1
ATOM 5154 C C . PHE B 1 316 ? -28.219 -8.312 -10.07 1 80.62 316 PHE B C 1
ATOM 5156 O O . PHE B 1 316 ? -28.828 -7.461 -10.719 1 80.62 316 PHE B O 1
ATOM 5163 N N . VAL B 1 317 ? -28.688 -9.586 -9.758 1 84.06 317 VAL B N 1
ATOM 5164 C CA . VAL B 1 317 ? -29.984 -9.922 -10.336 1 84.06 317 VAL B CA 1
ATOM 5165 C C . VAL B 1 317 ? -30.891 -10.492 -9.25 1 84.06 317 VAL B C 1
ATOM 5167 O O . VAL B 1 317 ? -30.422 -11 -8.234 1 84.06 317 VAL B O 1
ATOM 5170 N N . GLN B 1 318 ? -32.188 -10.25 -9.414 1 83.69 318 GLN B N 1
ATOM 5171 C CA . GLN B 1 318 ? -33.219 -10.883 -8.609 1 83.69 318 GLN B CA 1
ATOM 5172 C C . GLN B 1 318 ? -33.969 -11.93 -9.422 1 83.69 318 GLN B C 1
ATOM 5174 O O . GLN B 1 318 ? -34.531 -11.633 -10.484 1 83.69 318 GLN B O 1
ATOM 5179 N N . VAL B 1 319 ? -34 -13.125 -8.867 1 80.69 319 VAL B N 1
ATOM 5180 C CA . VAL B 1 319 ? -34.688 -14.219 -9.539 1 80.69 319 VAL B CA 1
ATOM 5181 C C . VAL B 1 319 ? -36.188 -14.008 -9.414 1 80.69 319 VAL B C 1
ATOM 5183 O O . VAL B 1 319 ? -36.719 -13.773 -8.312 1 80.69 319 VAL B O 1
ATOM 5186 N N . LEU B 1 320 ? -36.75 -13.969 -10.648 1 78.12 320 LEU B N 1
ATOM 5187 C CA . LEU B 1 320 ? -38.188 -13.789 -10.672 1 78.12 320 LEU B CA 1
ATOM 5188 C C . LEU B 1 320 ? -38.906 -15.125 -10.469 1 78.12 320 LEU B C 1
ATOM 5190 O O . LEU B 1 320 ? -38.531 -16.141 -11.055 1 78.12 320 LEU B O 1
ATOM 5194 N N . GLU B 1 321 ? -39.469 -15.461 -9.359 1 64.31 321 GLU B N 1
ATOM 5195 C CA . GLU B 1 321 ? -40.312 -16.609 -9.117 1 64.31 321 GLU B CA 1
ATOM 5196 C C . GLU B 1 321 ? -41.5 -16.656 -10.102 1 64.31 321 GLU B C 1
ATOM 5198 O O . GLU B 1 321 ? -41.969 -15.609 -10.547 1 64.31 321 GLU B O 1
#

Solvent-accessible surface area (backbone atoms only — not comparable to full-atom values): 34676 Å² total; per-residue (Å²): 110,67,63,59,49,47,50,51,51,50,41,50,54,53,51,48,52,52,64,69,44,42,56,64,50,51,42,38,54,75,54,42,60,50,60,59,76,78,77,59,60,82,56,89,62,86,66,76,74,81,76,81,46,49,36,50,57,42,29,54,56,44,54,60,45,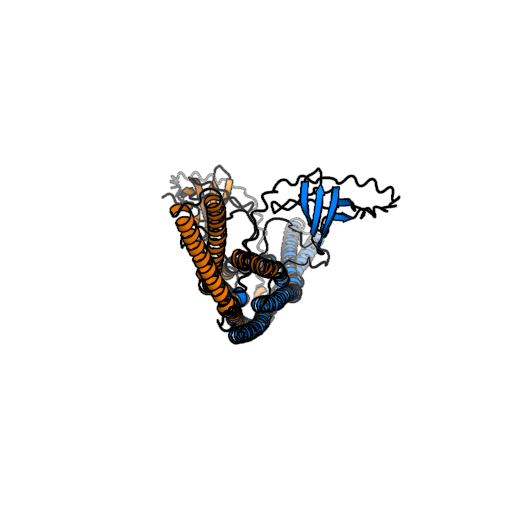47,76,63,43,70,69,56,58,24,53,45,45,49,50,48,34,55,41,35,47,49,47,39,50,43,51,52,50,34,52,52,48,39,44,65,60,24,46,48,51,41,55,69,42,58,51,44,51,52,51,46,47,54,53,32,51,50,47,27,52,53,28,46,53,48,26,53,51,27,50,55,45,27,73,74,40,83,45,72,68,32,50,51,49,26,53,51,26,46,52,50,24,52,49,35,47,51,52,36,53,52,48,52,53,50,53,62,57,41,47,30,60,59,39,47,32,56,32,45,44,33,45,39,51,25,50,40,25,47,53,46,24,50,45,26,49,53,44,34,53,50,36,52,51,43,28,51,54,37,58,72,63,46,76,70,78,73,67,70,65,73,79,58,68,73,69,78,69,73,60,74,81,71,72,70,72,61,76,66,75,70,73,72,69,72,74,72,76,76,82,75,83,74,78,77,76,68,75,75,68,41,38,23,32,21,74,35,71,38,76,49,87,46,92,58,28,36,60,34,49,56,66,38,69,30,36,41,76,41,74,75,48,95,53,32,30,32,26,37,45,98,88,44,65,18,33,37,52,42,89,37,40,42,76,48,128,109,67,63,59,51,47,51,51,50,51,40,48,53,53,51,49,54,50,64,70,43,42,55,64,49,50,42,40,52,75,50,52,54,48,54,56,81,78,72,64,63,80,58,87,60,86,67,75,72,80,76,81,48,49,36,51,56,41,30,54,58,44,54,60,44,46,75,63,43,69,69,55,56,24,52,45,45,50,50,47,34,56,42,34,45,48,46,39,50,42,51,52,49,34,52,52,48,38,45,64,58,24,46,50,50,42,55,68,42,57,52,44,52,54,51,49,47,53,52,34,52,52,48,28,53,53,26,45,53,48,26,53,50,26,50,56,45,28,74,72,39,84,46,73,68,30,51,49,49,25,53,51,25,45,51,50,24,52,49,35,45,51,51,37,53,53,47,52,52,51,53,61,59,41,47,30,59,61,40,48,31,56,33,43,44,35,45,38,50,24,53,40,25,47,53,46,25,51,45,28,49,52,44,34,53,51,35,50,51,42,29,52,55,37,59,71,64,46,75,69,78,71,66,68,62,74,77,56,67,71,68,73,69,71,58,73,76,73,66,69,72,60,75,64,75,69,72,70,68,71,75,73,78,77,85,80,81,76,79,79,79,69,78,78,68,43,39,23,33,21,73,37,72,38,76,51,88,45,92,59,27,36,59,36,48,58,67,38,70,32,37,41,77,40,73,75,48,96,52,32,29,32,27,37,46,97,87,42,64,17,33,37,52,42,88,36,40,43,76,47,128

pLDDT: mean 78.03, std 25.3, range [19.78, 98.81]

Sequence (642 aa):
MSRIKAKLHFDLSECKKFYAHLESKMTRVLRPTRHLHSQVPLLKNNKQENYNYEEKSFVGYLKRFCDSLTGHVREAIQAMVATYQQIADLKSQRDSNMRTEVFSPIKETTLKEISNIQKLQRLVIEAQNQLAAAERNREKDGSQQATDRRDQAFRSHSEATERLKKAIIEFKQDEPKRITFLQASAEAQLEYHKWATEAFTKLVSELRTIRGNAADNVPDTTLDTTLNGGTTYYDKPQSNFGYAAVVKRTPSTAQNDAQKTTKALTNCKALYDFEAEQDDDLSLKKGDIATILEKVDDQWYFGEKDGRRGHFPVEFVQVLEMSRIKAKLHFDLSECKKFYAHLESKMTRVLRPTRHLHSQVPLLKNNKQENYNYEEKSFVGYLKRFCDSLTGHVREAIQAMVATYQQIADLKSQRDSNMRTEVFSPIKETTLKEISNIQKLQRLVIEAQNQLAAAERNREKDGSQQATDRRDQAFRSHSEATERLKKAIIEFKQDEPKRITFLQASAEAQLEYHKWATEAFTKLVSELRTIRGNAADNVPDTTLDTTLNGGTTYYDKPQSNFGYAAVVKRTPSTAQNDAQKTTKALTNCKALYDFEAEQDDDLSLKKGDIATILEKVDDQWYFGEKDGRRGHFPVEFVQVLE

Radius of gyration: 39.15 Å; Cα contacts (8 Å, |Δi|>4): 685; chains: 2; bounding box: 74×126×77 Å

Secondary structure (DSSP, 8-state):
-HHHHHHHHHHHHHHHHHHHHHHHHHHHHH----SSS------SSS-------HHHHHHHHHHHHHHH--SHHHHHHHHHHHHHHHHHHHHHHHHHHHIIIIIHHHIIIIIHHHHHHHHHHHHHHHHHHHHHHHHHHHHH---HHHHHHHHHHHHHHHHHHHHHHHHHHHHHHTHHHHHHHHHHHHHHHHHHHHHHHHHHHHHHHHHHHHHHHHHHT---S---GGGG-------------------------------------EEEEESS-B--SSTTB--B-TT-EEEEEEE-SSSEEEEEETTEEEEEEGGGEEE--/-HHHHHHHHHHHHHHHHHHHHHHHHHHHHHS-----S------SSS-------HHHHHHHHHHHHHHH--SHHHHHHHHHHHHHHHHHHHHHHHHHHHIIIIIHHHIIIIIHHHHHHHHHHHHHHHHHHHHHHHHHHHHH---HHHHHHHHHHHHHHHHHHHHHHHHHHHHHHTHHHHHHHHHHHHHHHHHHHHHHHHHHHHHHHHHHHHHHHHHHT---S---SGGG-----------TT------------------------EEEEESS-B--SSTTB--B-TT-EEEEEEE-SSSEEEEEETTEEEEEEGGGEEE--

Organism: Echinococcus granulosus (NCBI:txid6210)

Foldseek 3Di:
DVVVVVVLVVVLVVLLVCLVCVLVVVVCVLQVDDPDDDVVPVPPDPPPPLRDDVLNVVLVVLVVVLVVDDALVSVLSVLSSVLSVVLSVLSVVLVVLLVVQANVCCVVPVNVLSVVLVVLVVQLVVLVVQLVVLVVVCVVPVDPVSVVSNVVSVVSNVVSVVVSVVSSVVNVVCVVVNVVSVVSNVVSVVVSVVVSVVSVVVSVVSSVVSVVVRVVPPDDPPPPCVVPPPPPVVPDPPPCPVPPPPVPPPVPPDPPPPPPPPPDQWKKAFCAFDDDPDPQADTDHHGFIWTFPDPPDPFWTWTDGPHDTHIDTPVRIGTDD/DVVVVVVLVVVLVVVLVCLVCVVVVVVCVLQVDPPDDDCPPVPPDPPPPLRDDVLNVVLVVLVVVLVVDDALVSVLSVLSSVLSVVLSVLSVVLVVLLVVQANVCCVVPVNVLSVVLVVLVVQLVVLVVQLVVLVVVCVVPVDPVSVVSNVVSVVSNVVSVVVSVVSSVVNVVCVVVNVVSVVSNVVSVVVSVVVSVVSVVVSVVSSVVSVVVRVVVPDDPPPPCVVPPPPPVVPDPPPVVVPPPPCPPPVPPDDPPPPPPPPDQWKKAFCAFDDDPDPQADTDHHGFIWTFPDPPDPFWTWTDDPHDTHIDTPVRIGTDD

Nearest PDB structures (foldseek):
  2z0v-assembly1_A  TM=8.106E-01  e=1.509E-06  Homo sapiens
  1x03-assembly1_A-2  TM=8.811E-01  e=6.048E-06  Homo sapiens
  9g2r-assembly1_F  TM=7.571E-01  e=3.500E-04  Homo sapiens
  9g2r-assembly1_A  TM=7.244E-01  e=1.018E-03  Homo sapiens
  2elb-assembly1_A-2  TM=4.634E-01  e=3.166E-05  Homo sapiens